Protein AF-0000000072283717 (afdb_homodimer)

Solvent-accessible surface area (backbone atoms only — not comparable to full-atom values): 31382 Å² total; per-residue (Å²): 135,85,62,63,82,52,54,83,64,60,59,70,80,77,84,53,52,65,28,50,68,45,19,44,50,54,39,51,53,53,52,50,54,51,60,73,46,51,90,45,45,70,59,50,52,57,48,41,72,70,29,51,45,42,53,13,48,50,45,22,51,55,26,36,35,51,23,28,31,29,31,45,54,27,28,55,52,47,57,55,44,48,74,73,37,80,88,53,63,67,56,37,55,54,63,75,72,42,70,79,44,91,60,94,51,58,59,61,51,52,50,52,50,54,52,51,51,51,49,59,62,42,58,39,33,96,55,26,64,61,53,50,22,50,50,25,41,54,48,15,53,51,24,49,54,33,21,50,29,17,44,24,33,52,60,62,51,62,38,81,83,63,74,62,66,79,84,69,56,51,80,62,44,10,54,37,36,61,72,64,76,33,48,71,54,28,65,41,46,41,23,61,67,38,22,50,41,44,44,51,28,48,50,39,50,63,44,24,72,57,52,18,54,65,60,38,68,59,51,30,52,51,33,48,51,53,38,50,50,49,53,50,47,30,41,24,35,28,70,41,56,50,32,16,40,51,50,12,40,49,52,34,50,42,49,53,51,31,52,65,37,39,54,66,48,40,83,80,51,92,48,72,71,40,47,53,46,43,62,60,40,53,89,39,85,72,39,62,67,68,58,40,60,57,42,57,54,57,74,74,96,133,84,62,67,83,51,53,84,63,60,60,68,79,76,84,54,51,67,29,50,67,45,19,46,50,53,39,50,53,54,53,50,55,51,60,73,47,50,90,47,46,70,59,50,52,57,48,43,73,70,30,51,45,43,54,14,48,50,44,22,52,54,25,38,36,50,21,28,31,27,31,45,53,26,28,55,52,46,56,57,44,48,73,75,36,82,86,54,64,68,55,36,55,56,63,74,71,41,69,78,44,93,59,94,51,57,60,61,52,52,51,51,51,54,50,51,53,52,49,58,63,42,59,41,34,96,53,27,63,60,54,49,22,51,49,25,41,54,48,14,52,50,25,48,54,33,22,50,29,17,44,25,33,51,60,64,51,63,38,84,84,62,71,61,66,77,84,69,56,50,81,62,45,10,55,37,36,63,72,63,76,32,48,71,55,29,66,41,45,40,23,61,67,37,21,51,41,44,45,53,26,48,50,39,50,62,43,23,72,57,53,19,54,67,59,36,67,60,51,29,52,50,32,48,51,53,37,51,53,49,54,48,48,30,41,23,35,29,70,41,54,50,32,18,39,50,48,11,39,50,52,33,52,43,49,54,51,31,51,66,37,39,54,64,46,41,83,80,50,89,46,71,69,41,47,52,49,44,60,60,40,53,88,39,85,71,40,63,65,69,57,40,60,55,42,57,53,59,74,74,96

Structure (mmCIF, N/CA/C/O backbone):
data_AF-0000000072283717-model_v1
#
loop_
_entity.id
_entity.type
_entity.pdbx_description
1 polymer 'Hypothetical membrane-spanning protein'
#
loop_
_atom_site.group_PDB
_atom_site.id
_atom_site.type_symbol
_atom_site.label_atom_id
_atom_site.label_alt_id
_atom_site.label_comp_id
_atom_site.label_asym_id
_atom_site.label_entity_id
_atom_site.label_seq_id
_atom_site.pdbx_PDB_ins_code
_atom_site.Cartn_x
_atom_site.Cartn_y
_atom_site.Cartn_z
_atom_site.occupancy
_atom_site.B_iso_or_equiv
_atom_site.auth_seq_id
_atom_site.auth_comp_id
_atom_site.auth_asym_id
_atom_site.auth_atom_id
_atom_site.pdbx_PDB_model_num
ATOM 1 N N . MET A 1 1 ? 4.334 35.925 20.062 1 18.65 1 MET A N 1
ATOM 2 C CA . MET A 1 1 ? 5.141 35.04 19.227 1 18.65 1 MET A CA 1
ATOM 3 C C . MET A 1 1 ? 4.708 33.587 19.397 1 18.65 1 MET A C 1
ATOM 5 O O . MET A 1 1 ? 5.189 32.705 18.684 1 18.65 1 MET A O 1
ATOM 9 N N . ASN A 1 2 ? 4.274 33.155 20.637 1 21.12 2 ASN A N 1
ATOM 10 C CA . ASN A 1 2 ? 3.679 31.977 21.26 1 21.12 2 ASN A CA 1
ATOM 11 C C . ASN A 1 2 ? 2.404 31.545 20.541 1 21.12 2 ASN A C 1
ATOM 13 O O . ASN A 1 2 ? 1.671 30.685 21.032 1 21.12 2 ASN A O 1
ATOM 17 N N . ARG A 1 3 ? 1.76 32.356 19.711 1 25.7 3 ARG A N 1
ATOM 18 C CA . ARG A 1 3 ? 0.387 32.398 19.218 1 25.7 3 ARG A CA 1
ATOM 19 C C . ARG A 1 3 ? 0.181 31.399 18.084 1 25.7 3 ARG A C 1
ATOM 21 O O . ARG A 1 3 ? -0.949 30.998 17.8 1 25.7 3 ARG A O 1
ATOM 28 N N . ILE A 1 4 ? 1.187 31.221 17.224 1 27.6 4 ILE A N 1
ATOM 29 C CA . ILE A 1 4 ? 0.984 30.583 15.928 1 27.6 4 ILE A CA 1
ATOM 30 C C . ILE A 1 4 ? 0.894 29.07 16.107 1 27.6 4 ILE A C 1
ATOM 32 O O . ILE A 1 4 ? 0.466 28.355 15.197 1 27.6 4 ILE A O 1
ATOM 36 N N . THR A 1 5 ? 1.511 28.334 17.054 1 30.8 5 THR A N 1
ATOM 37 C CA . THR A 1 5 ? 1.418 26.952 17.509 1 30.8 5 THR A CA 1
ATOM 38 C C . THR A 1 5 ? -0.029 26.582 17.823 1 30.8 5 THR A C 1
ATOM 40 O O . THR A 1 5 ? -0.367 25.4 17.912 1 30.8 5 THR A O 1
ATOM 43 N N . GLY A 1 6 ? -0.938 27.464 18.275 1 26.97 6 GLY A N 1
ATOM 44 C CA . GLY A 1 6 ? -2.312 27.449 18.751 1 26.97 6 GLY A CA 1
ATOM 45 C C . GLY A 1 6 ? -3.323 27.201 17.648 1 26.97 6 GLY A C 1
ATOM 46 O O . GLY A 1 6 ? -4.504 26.98 17.92 1 26.97 6 GLY A O 1
ATOM 47 N N . THR A 1 7 ? -3.106 27.649 16.386 1 29.17 7 THR A N 1
ATOM 48 C CA . THR A 1 7 ? -4.124 27.665 15.342 1 29.17 7 THR A CA 1
ATOM 49 C C . THR A 1 7 ? -4.403 26.253 14.837 1 29.17 7 THR A C 1
ATOM 51 O O . THR A 1 7 ? -5.46 25.993 14.257 1 29.17 7 THR A O 1
ATOM 54 N N . LEU A 1 8 ? -3.519 25.35 14.611 1 36.38 8 LEU A N 1
ATOM 55 C CA . LEU A 1 8 ? -3.815 23.942 14.373 1 36.38 8 LEU A CA 1
ATOM 56 C C . LEU A 1 8 ? -4.694 23.375 15.483 1 36.38 8 LEU A C 1
ATOM 58 O O . LEU A 1 8 ? -5.127 22.223 15.411 1 36.38 8 LEU A O 1
ATOM 62 N N . LEU A 1 9 ? -4.701 23.834 16.691 1 34.3 9 LEU A N 1
ATOM 63 C CA . LEU A 1 9 ? -5.509 23.619 17.886 1 34.3 9 LEU A CA 1
ATOM 64 C C . LEU A 1 9 ? -6.992 23.806 17.581 1 34.3 9 LEU A C 1
ATOM 66 O O . LEU A 1 9 ? -7.849 23.353 18.344 1 34.3 9 LEU A O 1
ATOM 70 N N . LEU A 1 10 ? -7.457 24.852 16.73 1 35.73 10 LEU A N 1
ATOM 71 C CA . LEU A 1 10 ? -8.872 25.2 16.802 1 35.73 10 LEU A CA 1
ATOM 72 C C . LEU A 1 10 ? -9.692 24.34 15.847 1 35.73 10 LEU A C 1
ATOM 74 O O . LEU A 1 10 ? -10.289 24.854 14.898 1 35.73 10 LEU A O 1
ATOM 78 N N . ILE A 1 11 ? -9.116 23.233 15.315 1 44.23 11 ILE A N 1
ATOM 79 C CA . ILE A 1 11 ? -10.183 22.51 14.631 1 44.23 11 ILE A CA 1
ATOM 80 C C . ILE A 1 11 ? -11.408 22.419 15.538 1 44.23 11 ILE A C 1
ATOM 82 O O . ILE A 1 11 ? -11.331 21.877 16.643 1 44.23 11 ILE A O 1
ATOM 86 N N . PRO A 1 12 ? -12.29 23.331 15.265 1 44.61 12 PRO A N 1
ATOM 87 C CA . PRO A 1 12 ? -13.479 23.234 16.115 1 44.61 12 PRO A CA 1
ATOM 88 C C . PRO A 1 12 ? -13.866 21.79 16.425 1 44.61 12 PRO A C 1
ATOM 90 O O . PRO A 1 12 ? -13.705 20.908 15.578 1 44.61 12 PRO A O 1
ATOM 93 N N . ARG A 1 13 ? -13.642 21.353 17.646 1 50.33 13 ARG A N 1
ATOM 94 C CA . ARG A 1 13 ? -14.222 20.086 18.082 1 50.33 13 ARG A CA 1
ATOM 95 C C . ARG A 1 13 ? -15.605 19.879 17.474 1 50.33 13 ARG A C 1
ATOM 97 O O . ARG A 1 13 ? -16.537 20.629 17.769 1 50.33 13 ARG A O 1
ATOM 104 N N . GLU A 1 14 ? -15.699 19.33 16.245 1 58.01 14 GLU A N 1
ATOM 105 C CA . GLU A 1 14 ? -16.98 19.078 15.592 1 58.01 14 GLU A CA 1
ATOM 106 C C . GLU A 1 14 ? -17.933 18.326 16.516 1 58.01 14 GLU A C 1
ATOM 108 O O . GLU A 1 14 ? -17.549 17.333 17.137 1 58.01 14 GLU A O 1
ATOM 113 N N . GLN A 1 15 ? -18.908 18.89 16.992 1 71.83 15 GLN A N 1
ATOM 114 C CA . GLN A 1 15 ? -19.916 18.25 17.831 1 71.83 15 GLN A CA 1
ATOM 115 C C . GLN A 1 15 ? -20.832 17.353 17.003 1 71.83 15 GLN A C 1
ATOM 117 O O . GLN A 1 15 ? -21.61 17.841 16.18 1 71.83 15 GLN A O 1
ATOM 122 N N . TYR A 1 16 ? -20.51 16.092 16.836 1 83.65 16 TYR A N 1
ATOM 123 C CA . TYR A 1 16 ? -21.385 15.104 16.214 1 83.65 16 TYR A CA 1
ATOM 124 C C . TYR A 1 16 ? -22.292 14.451 17.25 1 83.65 16 TYR A C 1
ATOM 126 O O . TYR A 1 16 ? -21.978 14.442 18.442 1 83.65 16 TYR A O 1
ATOM 134 N N . PRO A 1 17 ? -23.499 14.1 16.764 1 88.47 17 PRO A N 1
ATOM 135 C CA . PRO A 1 17 ? -24.397 13.416 17.697 1 88.47 17 PRO A CA 1
ATOM 136 C C . PRO A 1 17 ? -23.755 12.19 18.343 1 88.47 17 PRO A C 1
ATOM 138 O O . PRO A 1 17 ? -22.972 11.488 17.699 1 88.47 17 PRO A O 1
ATOM 141 N N . GLN A 1 18 ? -24.132 12.022 19.625 1 90.53 18 GLN A N 1
ATOM 142 C CA . GLN A 1 18 ? -23.608 10.886 20.376 1 90.53 18 GLN A CA 1
ATOM 143 C C . GLN A 1 18 ? -24.721 9.908 20.742 1 90.53 18 GLN A C 1
ATOM 145 O O . GLN A 1 18 ? -25.764 10.311 21.259 1 90.53 18 GLN A O 1
ATOM 150 N N . GLY A 1 19 ? -24.524 8.656 20.357 1 92.48 19 GLY A N 1
ATOM 151 C CA . GLY A 1 19 ? -25.503 7.643 20.718 1 92.48 19 GLY A CA 1
ATOM 152 C C . GLY A 1 19 ? -26.458 7.307 19.589 1 92.48 19 GLY A C 1
ATOM 153 O O . GLY A 1 19 ? -26.596 8.076 18.635 1 92.48 19 GLY A O 1
ATOM 154 N N . ILE A 1 20 ? -27.115 6.277 19.746 1 92.41 20 ILE A N 1
ATOM 155 C CA . ILE A 1 20 ? -27.996 5.744 18.712 1 92.41 20 ILE A CA 1
ATOM 156 C C . ILE A 1 20 ? -29.187 6.68 18.517 1 92.41 20 ILE A C 1
ATOM 158 O O . ILE A 1 20 ? -29.532 7.028 17.385 1 92.41 20 ILE A O 1
ATOM 162 N N . ARG A 1 21 ? -29.808 7.132 19.538 1 93.11 21 ARG A N 1
ATOM 163 C CA . ARG A 1 21 ? -31.001 7.969 19.459 1 93.11 21 ARG A CA 1
ATOM 164 C C . ARG A 1 21 ? -30.692 9.302 18.786 1 93.11 21 ARG A C 1
ATOM 166 O O . ARG A 1 21 ? -31.438 9.749 17.912 1 93.11 21 ARG A O 1
ATOM 173 N N . ALA A 1 22 ? -29.604 9.882 19.166 1 93.4 22 ALA A N 1
ATOM 174 C CA . ALA A 1 22 ? -29.227 11.178 18.606 1 93.4 22 ALA A CA 1
ATOM 175 C C . ALA A 1 22 ? -28.933 11.066 17.113 1 93.4 22 ALA A C 1
ATOM 177 O O . ALA A 1 22 ? -29.328 11.932 16.329 1 93.4 22 ALA A O 1
ATOM 178 N N . ASN A 1 23 ? -28.262 9.99 16.742 1 93.04 23 ASN A N 1
ATOM 179 C CA . ASN A 1 23 ? -27.944 9.761 15.337 1 93.04 23 ASN A CA 1
ATOM 180 C C . ASN A 1 23 ? -29.201 9.485 14.516 1 93.04 23 ASN A C 1
ATOM 182 O O . ASN A 1 23 ? -29.362 10.023 13.419 1 93.04 23 ASN A O 1
ATOM 186 N N . LEU A 1 24 ? -30.106 8.755 15.07 1 93.13 24 LEU A N 1
ATOM 187 C CA . LEU A 1 24 ? -31.35 8.435 14.378 1 93.13 24 LEU A CA 1
ATOM 188 C C . LEU A 1 24 ? -32.225 9.675 14.231 1 93.13 24 LEU A C 1
ATOM 190 O O . LEU A 1 24 ? -32.863 9.87 13.193 1 93.13 24 LEU A O 1
ATOM 194 N N . ASN A 1 25 ? -32.264 10.5 15.241 1 93.12 25 ASN A N 1
ATOM 195 C CA . ASN A 1 25 ? -33.037 11.736 15.193 1 93.12 25 ASN A CA 1
ATOM 196 C C . ASN A 1 25 ? -32.491 12.699 14.142 1 93.12 25 ASN A C 1
ATOM 198 O O . ASN A 1 25 ? -33.259 13.336 13.42 1 93.12 25 ASN A O 1
ATOM 202 N N . GLU A 1 26 ? -31.181 12.758 14.159 1 91.76 26 GLU A N 1
ATOM 203 C CA . GLU A 1 26 ? -30.564 13.618 13.154 1 91.76 26 GLU A CA 1
ATOM 204 C C . GLU A 1 26 ? -30.889 13.138 11.742 1 91.76 26 GLU A C 1
ATOM 206 O O . GLU A 1 26 ? -31.144 13.948 10.849 1 91.76 26 GLU A O 1
ATOM 211 N N . THR A 1 27 ? -30.877 11.894 11.528 1 92.04 27 THR A N 1
ATOM 212 C CA . THR A 1 27 ? -31.21 11.319 10.229 1 92.04 27 THR A CA 1
ATOM 213 C C . THR A 1 27 ? -32.673 11.582 9.88 1 92.04 27 THR A C 1
ATOM 215 O O . THR A 1 27 ? -32.991 11.937 8.744 1 92.04 27 THR A O 1
ATOM 218 N N . TYR A 1 28 ? -33.496 11.373 10.866 1 92.23 28 TYR A N 1
ATOM 219 C CA . TYR A 1 28 ? -34.918 11.641 10.682 1 92.23 28 TYR A CA 1
ATOM 220 C C . TYR A 1 28 ? -35.15 13.085 10.253 1 92.23 28 TYR A C 1
ATOM 222 O O . TYR A 1 28 ? -35.898 13.346 9.309 1 92.23 28 TYR A O 1
ATOM 230 N N . ASN A 1 29 ? -34.544 14.008 10.849 1 92.7 29 ASN A N 1
ATOM 231 C CA . ASN A 1 29 ? -34.681 15.425 10.528 1 92.7 29 ASN A CA 1
ATOM 232 C C . ASN A 1 29 ? -34.177 15.732 9.121 1 92.7 29 ASN A C 1
ATOM 234 O O . ASN A 1 29 ? -34.768 16.547 8.41 1 92.7 29 ASN A O 1
ATOM 238 N N . SER A 1 30 ? -33.097 15.102 8.78 1 90.12 30 SER A N 1
ATOM 239 C CA . SER A 1 30 ? -32.55 15.298 7.441 1 90.12 30 SER A CA 1
ATOM 240 C C . SER A 1 30 ? -33.513 14.795 6.371 1 90.12 30 SER A C 1
ATOM 242 O O . SER A 1 30 ? -33.699 15.446 5.341 1 90.12 30 SER A O 1
ATOM 244 N N . ILE A 1 31 ? -34.127 13.653 6.613 1 90.06 31 ILE A N 1
ATOM 245 C CA . ILE A 1 31 ? -35.074 13.068 5.67 1 90.06 31 ILE A CA 1
ATOM 246 C C . ILE A 1 31 ? -36.317 13.949 5.572 1 90.06 31 ILE A C 1
ATOM 248 O O . ILE A 1 31 ? -36.814 14.212 4.475 1 90.06 31 ILE A O 1
ATOM 252 N N . MET A 1 32 ? -36.78 14.466 6.696 1 92.59 32 MET A N 1
ATOM 253 C CA . MET A 1 32 ? -37.972 15.309 6.722 1 92.59 32 MET A CA 1
ATOM 254 C C . MET A 1 32 ? -37.726 16.621 5.985 1 92.59 32 MET A C 1
ATOM 256 O O . MET A 1 32 ? -38.631 17.154 5.339 1 92.59 32 MET A O 1
ATOM 260 N N . LYS A 1 33 ? -36.56 17.085 6.09 1 90.39 33 LYS A N 1
ATOM 261 C CA . LYS A 1 33 ? -36.208 18.299 5.36 1 90.39 33 LYS A CA 1
ATOM 262 C C . LYS A 1 33 ? -36.291 18.079 3.852 1 90.39 33 LYS A C 1
ATOM 264 O O . LYS A 1 33 ? -36.774 18.943 3.119 1 90.39 33 LYS A O 1
ATOM 269 N N . VAL A 1 34 ? -35.86 16.926 3.401 1 86.93 34 VAL A N 1
ATOM 270 C CA . VAL A 1 34 ? -35.905 16.59 1.982 1 86.93 34 VAL A CA 1
ATOM 271 C C . VAL A 1 34 ? -37.355 16.42 1.536 1 86.93 34 VAL A C 1
ATOM 273 O O . VAL A 1 34 ? -37.741 16.89 0.463 1 86.93 34 VAL A O 1
ATOM 276 N N . ILE A 1 35 ? -38.149 15.795 2.364 1 89.61 35 ILE A N 1
ATOM 277 C CA . ILE A 1 35 ? -39.548 15.539 2.038 1 89.61 35 ILE A CA 1
ATOM 278 C C . ILE A 1 35 ? -40.311 16.86 1.968 1 89.61 35 ILE A C 1
ATOM 280 O O . ILE A 1 35 ? -41.155 17.05 1.089 1 89.61 35 ILE A O 1
ATOM 284 N N . ARG A 1 36 ? -40.002 17.727 2.784 1 90.44 36 ARG A N 1
ATOM 285 C CA . ARG A 1 36 ? -40.679 19.02 2.818 1 90.44 36 ARG A CA 1
ATOM 286 C C . ARG A 1 36 ? -40.357 19.839 1.572 1 90.44 36 ARG A C 1
ATOM 288 O O . ARG A 1 36 ? -41.165 20.664 1.14 1 90.44 36 ARG A O 1
ATOM 295 N N . HIS A 1 37 ? -39.221 19.61 0.999 1 89.48 37 HIS A N 1
ATOM 296 C CA . HIS A 1 37 ? -38.822 20.346 -0.196 1 89.48 37 HIS A CA 1
ATOM 297 C C . HIS A 1 37 ? -38.978 19.49 -1.448 1 89.48 37 HIS A C 1
ATOM 299 O O . HIS A 1 37 ? -38.194 19.615 -2.392 1 89.48 37 HIS A O 1
ATOM 305 N N . TYR A 1 38 ? -39.874 18.567 -1.419 1 86.64 38 TYR A N 1
ATOM 306 C CA . TYR A 1 38 ? -40.111 17.62 -2.502 1 86.64 38 TYR A CA 1
ATOM 307 C C . TYR A 1 38 ? -40.413 18.347 -3.807 1 86.64 38 TYR A C 1
ATOM 309 O O . TYR A 1 38 ? -40.095 17.851 -4.89 1 86.64 38 TYR A O 1
ATOM 317 N N . ASP A 1 39 ? -40.953 19.593 -3.77 1 87.95 39 ASP A N 1
ATOM 318 C CA . ASP A 1 39 ? -41.323 20.366 -4.952 1 87.95 39 ASP A CA 1
ATOM 319 C C . ASP A 1 39 ? -40.087 20.783 -5.746 1 87.95 39 ASP A C 1
ATOM 321 O O . ASP A 1 39 ? -40.18 21.085 -6.937 1 87.95 39 ASP A O 1
ATOM 325 N N . GLN A 1 40 ? -38.956 20.684 -5.126 1 91.78 40 GLN A N 1
ATOM 326 C CA . GLN A 1 40 ? -37.713 21.092 -5.772 1 91.78 40 GLN A CA 1
ATOM 327 C C . GLN A 1 40 ? -36.893 19.88 -6.204 1 91.78 40 GLN A C 1
ATOM 329 O O . GLN A 1 40 ? -35.662 19.934 -6.232 1 91.78 40 GLN A O 1
ATOM 334 N N . TRP A 1 41 ? -37.544 18.804 -6.548 1 86.41 41 TRP A N 1
ATOM 335 C CA . TRP A 1 41 ? -36.861 17.546 -6.831 1 86.41 41 TRP A CA 1
ATOM 336 C C . TRP A 1 41 ? -35.973 17.673 -8.063 1 86.41 41 TRP A C 1
ATOM 338 O O . TRP A 1 41 ? -34.894 17.078 -8.123 1 86.41 41 TRP A O 1
ATOM 348 N N . LYS A 1 42 ? -36.381 18.435 -9.074 1 90.52 42 LYS A N 1
ATOM 349 C CA . LYS A 1 42 ? -35.569 18.621 -10.273 1 90.52 42 LYS A CA 1
ATOM 350 C C . LYS A 1 42 ? -34.231 19.272 -9.936 1 90.52 42 LYS A C 1
ATOM 352 O O . LYS A 1 42 ? -33.188 18.86 -10.447 1 90.52 42 LYS A O 1
ATOM 357 N N . VAL A 1 43 ? -34.299 20.213 -9.078 1 89.62 43 VAL A N 1
ATOM 358 C CA . VAL A 1 43 ? -33.093 20.909 -8.642 1 89.62 43 VAL A CA 1
ATOM 359 C C . VAL A 1 43 ? -32.234 19.975 -7.793 1 89.62 43 VAL A C 1
ATOM 361 O O . VAL A 1 43 ? -31.008 19.961 -7.92 1 89.62 43 VAL A O 1
ATOM 364 N N . MET A 1 44 ? -32.888 19.204 -7.008 1 88.86 44 MET A N 1
ATOM 365 C CA . MET A 1 44 ? -32.181 18.259 -6.148 1 88.86 44 MET A CA 1
ATOM 366 C C . MET A 1 44 ? -31.433 17.221 -6.978 1 88.86 44 MET A C 1
ATOM 368 O O . MET A 1 44 ? -30.29 16.88 -6.67 1 88.86 44 MET A O 1
ATOM 372 N N . ILE A 1 45 ? -32.041 16.767 -8.006 1 89.49 45 ILE A N 1
ATOM 373 C CA . ILE A 1 45 ? -31.429 15.78 -8.888 1 89.49 45 ILE A CA 1
ATOM 374 C C . ILE A 1 45 ? -30.247 16.407 -9.624 1 89.49 45 ILE A C 1
ATOM 376 O O . ILE A 1 45 ? -29.182 15.795 -9.735 1 89.49 45 ILE A O 1
ATOM 380 N N . LYS A 1 46 ? -30.435 17.547 -10.12 1 90.6 46 LYS A N 1
ATOM 381 C CA . LYS A 1 46 ? -29.355 18.253 -10.804 1 90.6 46 LYS A CA 1
ATOM 382 C C . LYS A 1 46 ? -28.161 18.462 -9.878 1 90.6 46 LYS A C 1
ATOM 384 O O . LYS A 1 46 ? -27.014 18.248 -10.277 1 90.6 46 LYS A O 1
ATOM 389 N N . ASN A 1 47 ? -28.439 18.753 -8.658 1 90.13 47 ASN A N 1
ATOM 390 C CA . ASN A 1 47 ? -27.379 18.97 -7.679 1 90.13 47 ASN A CA 1
ATOM 391 C C . ASN A 1 47 ? -26.668 17.667 -7.325 1 90.13 47 ASN A C 1
ATOM 393 O O . ASN A 1 47 ? -25.464 17.663 -7.064 1 90.13 47 ASN A O 1
ATOM 397 N N . PHE A 1 48 ? -27.453 16.665 -7.345 1 90.4 48 PHE A N 1
ATOM 398 C CA . PHE A 1 48 ? -26.875 15.362 -7.036 1 90.4 48 PHE A CA 1
ATOM 399 C C . PHE A 1 48 ? -25.823 14.977 -8.069 1 90.4 48 PHE A C 1
ATOM 401 O O . PHE A 1 48 ? -24.739 14.511 -7.715 1 90.4 48 PHE A O 1
ATOM 408 N N . PHE A 1 49 ? -26.06 15.244 -9.356 1 91.54 49 PHE A N 1
ATOM 409 C CA . PHE A 1 49 ? -25.156 14.861 -10.434 1 91.54 49 PHE A CA 1
ATOM 410 C C . PHE A 1 49 ? -23.876 15.687 -10.386 1 91.54 49 PHE A C 1
ATOM 412 O O . PHE A 1 49 ? -22.865 15.309 -10.981 1 91.54 49 PHE A O 1
ATOM 419 N N . HIS A 1 50 ? -23.892 16.763 -9.66 1 91.36 50 HIS A N 1
ATOM 420 C CA . HIS A 1 50 ? -22.702 17.595 -9.521 1 91.36 50 HIS A CA 1
ATOM 421 C C . HIS A 1 50 ? -22.076 17.436 -8.14 1 91.36 50 HIS A C 1
ATOM 423 O O . HIS A 1 50 ? -21.067 18.074 -7.833 1 91.36 50 HIS A O 1
ATOM 429 N N . SER A 1 51 ? -22.67 16.545 -7.455 1 93.47 51 SER A N 1
ATOM 430 C CA . SER A 1 51 ? -22.202 16.389 -6.082 1 93.47 51 SER A CA 1
ATOM 431 C C . SER A 1 51 ? -20.949 15.522 -6.02 1 93.47 51 SER A C 1
ATOM 433 O O . SER A 1 51 ? -20.655 14.779 -6.958 1 93.47 51 SER A O 1
ATOM 435 N N . GLN A 1 52 ? -20.198 15.617 -4.969 1 95.16 52 GLN A N 1
ATOM 436 C CA . GLN A 1 52 ? -19.007 14.813 -4.711 1 95.16 52 GLN A CA 1
ATOM 437 C C . GLN A 1 52 ? -19.362 13.336 -4.567 1 95.16 5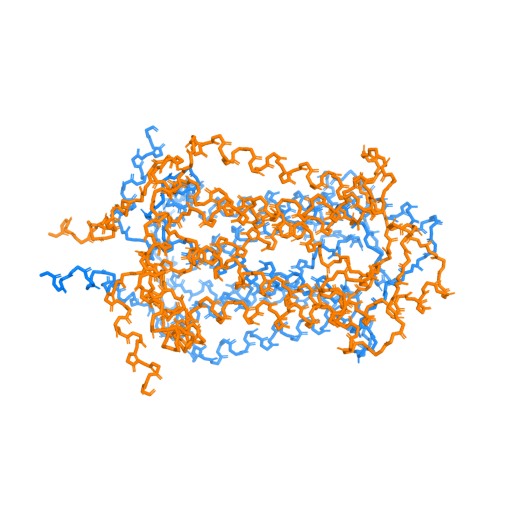2 GLN A C 1
ATOM 439 O O . GLN A 1 52 ? -18.613 12.466 -5.018 1 95.16 52 GLN A O 1
ATOM 444 N N . LEU A 1 53 ? -20.484 13.072 -3.962 1 95.75 53 LEU A N 1
ATOM 445 C CA . LEU A 1 53 ? -20.927 11.695 -3.772 1 95.75 53 LEU A CA 1
ATOM 446 C C . LEU A 1 53 ? -21.148 11.005 -5.114 1 95.75 53 LEU A C 1
ATOM 448 O O . LEU A 1 53 ? -20.739 9.857 -5.302 1 95.75 53 LEU A O 1
ATOM 452 N N . PHE A 1 54 ? -21.791 11.72 -6.009 1 96.81 54 PHE A N 1
ATOM 453 C CA . PHE A 1 54 ? -22.038 11.172 -7.337 1 96.81 54 PHE A CA 1
ATOM 454 C C . PHE A 1 54 ? -20.729 10.785 -8.015 1 96.81 54 PHE A C 1
ATOM 456 O O . PHE A 1 54 ? -20.609 9.688 -8.566 1 96.81 54 PHE A O 1
ATOM 463 N N . TRP A 1 55 ? -19.75 11.613 -7.952 1 95.42 55 TRP A N 1
ATOM 464 C CA . TRP A 1 55 ? -18.477 11.351 -8.616 1 95.42 55 TRP A CA 1
ATOM 465 C C . TRP A 1 55 ? -17.715 10.234 -7.912 1 95.42 55 TRP A C 1
ATOM 467 O O . TRP A 1 55 ? -16.966 9.488 -8.547 1 95.42 55 TRP A O 1
ATOM 477 N N . GLY A 1 56 ? -17.89 10.129 -6.568 1 97.03 56 GLY A N 1
ATOM 478 C CA . GLY A 1 56 ? -17.351 8.975 -5.865 1 97.03 56 GLY A CA 1
ATOM 479 C C . GLY A 1 56 ? -17.94 7.66 -6.339 1 97.03 56 GLY A C 1
ATOM 480 O O . GLY A 1 56 ? -17.205 6.711 -6.622 1 97.03 56 GLY A O 1
ATOM 481 N N . ILE A 1 57 ? -19.206 7.644 -6.535 1 97.3 57 ILE A N 1
ATOM 482 C CA . ILE A 1 57 ? -19.913 6.442 -6.964 1 97.3 57 ILE A CA 1
ATOM 483 C C . ILE A 1 57 ? -19.533 6.107 -8.404 1 97.3 57 ILE A C 1
ATOM 485 O O . ILE A 1 57 ? -19.245 4.951 -8.724 1 97.3 57 ILE A O 1
ATOM 489 N N . ILE A 1 58 ? -19.478 7.071 -9.246 1 97.66 58 ILE A N 1
ATOM 490 C CA . ILE A 1 58 ? -19.159 6.867 -10.655 1 97.66 58 ILE A CA 1
ATOM 491 C C . ILE A 1 58 ? -17.741 6.318 -10.789 1 97.66 58 ILE A C 1
ATOM 493 O O . ILE A 1 58 ? -17.492 5.413 -11.589 1 97.66 58 ILE A O 1
ATOM 497 N N . SER A 1 59 ? -16.83 6.898 -10.018 1 97.61 59 SER A N 1
ATOM 498 C CA . SER A 1 59 ? -15.458 6.401 -10.062 1 97.61 59 SER A CA 1
ATOM 499 C C . SER A 1 59 ? -15.388 4.935 -9.65 1 97.61 59 SER A C 1
ATOM 501 O O . SER A 1 59 ? -14.659 4.148 -10.257 1 97.61 59 SER A O 1
ATOM 503 N N . MET A 1 60 ? -16.097 4.579 -8.669 1 97.94 60 MET A N 1
ATOM 504 C CA . MET A 1 60 ? -16.117 3.193 -8.211 1 97.94 60 MET A CA 1
ATOM 505 C C . MET A 1 60 ? -16.707 2.276 -9.277 1 97.94 60 MET A C 1
ATOM 507 O O . MET A 1 60 ? -16.189 1.185 -9.519 1 97.94 60 MET A O 1
ATOM 511 N N . ILE A 1 61 ? -17.793 2.71 -9.914 1 97.47 61 ILE A N 1
ATOM 512 C CA . ILE A 1 61 ? -18.462 1.908 -10.933 1 97.47 61 ILE A CA 1
ATOM 513 C C . ILE A 1 61 ? -17.533 1.715 -12.129 1 97.47 61 ILE A C 1
ATOM 515 O O . ILE A 1 61 ? -17.376 0.598 -12.627 1 97.47 61 ILE A O 1
ATOM 519 N N . ILE A 1 62 ? -16.87 2.742 -12.558 1 97.88 62 ILE A N 1
ATOM 520 C CA . ILE A 1 62 ? -15.982 2.671 -13.713 1 97.88 62 ILE A CA 1
ATOM 521 C C . ILE A 1 62 ? -14.805 1.75 -13.403 1 97.88 62 ILE A C 1
ATOM 523 O O . ILE A 1 62 ? -14.497 0.843 -14.18 1 97.88 62 ILE A O 1
ATOM 527 N N . CYS A 1 63 ? -14.172 1.971 -12.28 1 98.03 63 CYS A N 1
ATOM 528 C CA . CYS A 1 63 ? -13.019 1.154 -11.918 1 98.03 63 CYS A CA 1
ATOM 529 C C . CYS A 1 63 ? -13.44 -0.279 -11.615 1 98.03 63 CYS A C 1
ATOM 531 O O . CYS A 1 63 ? -12.707 -1.223 -11.916 1 98.03 63 CYS A O 1
ATOM 533 N N . GLY A 1 64 ? -14.643 -0.412 -11.017 1 97.15 64 GLY A N 1
ATOM 534 C CA . GLY A 1 64 ? -15.174 -1.746 -10.787 1 97.15 64 GLY A CA 1
ATOM 535 C C . GLY A 1 64 ? -15.452 -2.506 -12.07 1 97.15 64 GLY A C 1
ATOM 536 O O . GLY A 1 64 ? -15.207 -3.712 -12.149 1 97.15 64 GLY A O 1
ATOM 537 N N . TYR A 1 65 ? -15.921 -1.814 -13.037 1 97.21 65 TYR A N 1
ATOM 538 C CA . TYR A 1 65 ? -16.187 -2.411 -14.34 1 97.21 65 TYR A CA 1
ATOM 539 C C . TYR A 1 65 ? -14.898 -2.9 -14.99 1 97.21 65 TYR A C 1
ATOM 541 O O . TYR A 1 65 ? -14.824 -4.039 -15.456 1 97.21 65 TYR A O 1
ATOM 549 N N . TRP A 1 66 ? -13.935 -2.108 -14.985 1 96.46 66 TRP A N 1
ATOM 550 C CA . TRP A 1 66 ? -12.675 -2.492 -15.614 1 96.46 66 TRP A CA 1
ATOM 551 C C . TRP A 1 66 ? -11.997 -3.614 -14.835 1 96.46 66 TRP A C 1
ATOM 553 O O . TRP A 1 66 ? -11.365 -4.493 -15.425 1 96.46 66 TRP A O 1
ATOM 563 N N . ASN A 1 67 ? -12.06 -3.566 -13.522 1 96.83 67 ASN A N 1
ATOM 564 C CA . ASN A 1 67 ? -11.584 -4.687 -12.719 1 96.83 67 ASN A CA 1
ATOM 565 C C . ASN A 1 67 ? -12.237 -5.999 -13.145 1 96.83 67 ASN A C 1
ATOM 567 O O . ASN A 1 67 ? -11.559 -7.019 -13.281 1 96.83 67 ASN A O 1
ATOM 571 N N . SER A 1 68 ? -13.531 -5.942 -13.421 1 96.24 68 SER A N 1
ATOM 572 C CA . SER A 1 68 ? -14.271 -7.129 -13.837 1 96.24 68 SER A CA 1
ATOM 573 C C . SER A 1 68 ? -13.829 -7.6 -15.218 1 96.24 68 SER A C 1
ATOM 575 O O . SER A 1 68 ? -13.68 -8.801 -15.452 1 96.24 68 SER A O 1
ATOM 577 N N . VAL A 1 69 ? -13.606 -6.703 -16.109 1 95.84 69 VAL A N 1
ATOM 578 C CA . VAL A 1 69 ? -13.154 -7.052 -17.452 1 95.84 69 VAL A CA 1
ATOM 579 C C . VAL A 1 69 ? -11.795 -7.744 -17.376 1 95.84 69 VAL A C 1
ATOM 581 O O . VAL A 1 69 ? -11.575 -8.768 -18.029 1 95.84 69 VAL A O 1
ATOM 584 N N . PHE A 1 70 ? -10.934 -7.252 -16.539 1 94.91 70 PHE A N 1
ATOM 585 C CA . PHE A 1 70 ? -9.61 -7.844 -16.387 1 94.91 70 PHE A CA 1
ATOM 586 C C . PHE A 1 70 ? -9.707 -9.236 -15.774 1 94.91 70 PHE A C 1
ATOM 588 O O . PHE A 1 70 ? -8.95 -10.136 -16.143 1 94.91 70 PHE A O 1
ATOM 595 N N . GLN A 1 71 ? -10.597 -9.391 -14.866 1 94.22 71 GLN A N 1
ATOM 596 C CA . GLN A 1 71 ? -10.813 -10.7 -14.257 1 94.22 71 GLN A CA 1
ATOM 597 C C . GLN A 1 71 ? -11.269 -11.721 -15.296 1 94.22 71 GLN A C 1
ATOM 599 O O . GLN A 1 71 ? -10.853 -12.881 -15.258 1 94.22 71 GLN A O 1
ATOM 604 N N . ILE A 1 72 ? -12.109 -11.283 -16.202 1 93.87 72 ILE A N 1
ATOM 605 C CA . ILE A 1 72 ? -12.629 -12.166 -17.241 1 93.87 72 ILE A CA 1
ATOM 606 C C . ILE A 1 72 ? -11.5 -12.571 -18.186 1 93.87 72 ILE A C 1
ATOM 608 O O . ILE A 1 72 ? -11.388 -13.739 -18.564 1 93.87 72 ILE A O 1
ATOM 612 N N . TYR A 1 73 ? -10.694 -11.625 -18.53 1 91.27 73 TYR A N 1
ATOM 613 C CA . TYR A 1 73 ? -9.548 -11.942 -19.375 1 91.27 73 TYR A CA 1
ATOM 614 C C . TYR A 1 73 ? -8.604 -12.911 -18.673 1 91.27 73 TYR A C 1
ATOM 616 O O . TYR A 1 73 ? -8.104 -13.856 -19.288 1 91.27 73 TYR A O 1
ATOM 624 N N . ALA A 1 74 ? -8.379 -12.694 -17.414 1 90.74 74 ALA A N 1
ATOM 625 C CA . ALA A 1 74 ? -7.544 -13.602 -16.632 1 90.74 74 ALA A CA 1
ATOM 626 C C . ALA A 1 74 ? -8.137 -15.008 -16.607 1 90.74 74 ALA A C 1
ATOM 628 O O . ALA A 1 74 ? -7.419 -15.994 -16.785 1 90.74 74 ALA A O 1
ATOM 629 N N . ASP A 1 75 ? -9.375 -15.017 -16.449 1 90.58 75 ASP A N 1
ATOM 630 C CA . ASP A 1 75 ? -10.084 -16.291 -16.392 1 90.58 75 ASP A CA 1
ATOM 631 C C . ASP A 1 75 ? -10.013 -17.02 -17.732 1 90.58 75 ASP A C 1
ATOM 633 O O . ASP A 1 75 ? -9.871 -18.243 -17.772 1 90.58 75 ASP A O 1
ATOM 637 N N . SER A 1 76 ? -10.157 -16.331 -18.813 1 87.7 76 SER A N 1
ATOM 638 C CA . SER A 1 76 ? -10.095 -16.918 -20.148 1 87.7 76 SER A CA 1
ATOM 639 C C . SER A 1 76 ? -8.721 -17.518 -20.424 1 87.7 76 SER A C 1
ATOM 641 O O . SER A 1 76 ? -8.616 -18.621 -20.964 1 87.7 76 SER A O 1
ATOM 643 N N . ILE A 1 77 ? -7.743 -16.873 -19.995 1 84.32 77 ILE A N 1
ATOM 644 C CA . ILE A 1 77 ? -6.384 -17.359 -20.212 1 84.32 77 ILE A CA 1
ATOM 645 C C . ILE A 1 77 ? -6.117 -18.563 -19.311 1 84.32 77 ILE A C 1
ATOM 647 O O . ILE A 1 77 ? -5.517 -19.549 -19.745 1 84.32 77 ILE A O 1
ATOM 651 N N . ALA A 1 78 ? -6.526 -18.459 -18.072 1 81.76 78 ALA A N 1
ATOM 652 C CA . ALA A 1 78 ? -6.35 -19.549 -17.116 1 81.76 78 ALA A CA 1
ATOM 653 C C . ALA A 1 78 ? -7.042 -20.82 -17.601 1 81.76 78 ALA A C 1
ATOM 655 O O . ALA A 1 78 ? -6.53 -21.926 -17.406 1 81.76 78 ALA A O 1
ATOM 656 N N . GLY A 1 79 ? -8.251 -20.654 -18.138 1 74.81 79 GLY A N 1
ATOM 657 C CA . GLY A 1 79 ? -8.952 -21.801 -18.693 1 74.81 79 GLY A CA 1
ATOM 658 C C . GLY A 1 79 ? -8.166 -22.514 -19.777 1 74.81 79 GLY A C 1
ATOM 659 O O . GLY A 1 79 ? -8.118 -23.745 -19.808 1 74.81 79 GLY A O 1
ATOM 660 N N . PHE A 1 80 ? -7.522 -21.725 -20.488 1 69.25 80 PHE A N 1
ATOM 661 C CA . PHE A 1 80 ? -6.697 -22.292 -21.548 1 69.25 80 PHE A CA 1
ATOM 662 C C . PHE A 1 80 ? -5.473 -22.99 -20.967 1 69.25 80 PHE A C 1
ATOM 664 O O . PHE A 1 80 ? -5.087 -24.065 -21.431 1 69.25 80 PHE A O 1
ATOM 671 N N . TRP A 1 81 ? -4.93 -22.471 -19.951 1 65.66 81 TRP A N 1
ATOM 672 C CA . TRP A 1 81 ? -3.718 -22.99 -19.325 1 65.66 81 TRP A CA 1
ATOM 673 C C . TRP A 1 81 ? -4.015 -24.254 -18.527 1 65.66 81 TRP A C 1
ATOM 675 O O . TRP A 1 81 ? -3.215 -25.193 -18.517 1 65.66 81 TRP A O 1
ATOM 685 N N . LYS A 1 82 ? -5.103 -24.213 -17.741 1 61.92 82 LYS A N 1
ATOM 686 C CA . LYS A 1 82 ? -5.539 -25.389 -16.993 1 61.92 82 LYS A CA 1
ATOM 687 C C . LYS A 1 82 ? -5.626 -26.615 -17.898 1 61.92 82 LYS A C 1
ATOM 689 O O . LYS A 1 82 ? -5.266 -27.721 -17.489 1 61.92 82 LYS A O 1
ATOM 694 N N . TYR A 1 83 ? -6.034 -26.36 -19.076 1 50.73 83 TYR A N 1
ATOM 695 C CA . TYR A 1 83 ? -6.165 -27.449 -20.037 1 50.73 83 TYR A CA 1
ATOM 696 C C . TYR A 1 83 ? -4.799 -28.004 -20.423 1 50.73 83 TYR A C 1
ATOM 698 O O . TYR A 1 83 ? -4.657 -29.203 -20.673 1 50.73 83 TYR A O 1
ATOM 706 N N . LYS A 1 84 ? -3.868 -27.138 -20.297 1 56.8 84 LYS A N 1
ATOM 707 C CA . LYS A 1 84 ? -2.543 -27.558 -20.742 1 56.8 84 LYS A CA 1
ATOM 708 C C . LYS A 1 84 ? -1.724 -28.117 -19.582 1 56.8 84 LYS A C 1
ATOM 710 O O . LYS A 1 84 ? -0.863 -28.976 -19.78 1 56.8 84 LYS A O 1
ATOM 715 N N . HIS A 1 85 ? -2.029 -27.549 -18.391 1 59.2 85 HIS A N 1
ATOM 716 C CA . HIS A 1 85 ? -1.233 -27.964 -17.242 1 59.2 85 HIS A CA 1
ATOM 717 C C . HIS A 1 85 ? -2.115 -28.542 -16.14 1 59.2 85 HIS A C 1
ATOM 719 O O . HIS A 1 85 ? -3.277 -28.154 -16.002 1 59.2 85 HIS A O 1
ATOM 725 N N . GLN A 1 86 ? -1.762 -29.632 -15.632 1 57.09 86 GLN A N 1
ATOM 726 C CA . GLN A 1 86 ? -2.501 -30.206 -14.512 1 57.09 86 GLN A CA 1
ATOM 727 C C . GLN A 1 86 ? -2.745 -29.166 -13.423 1 57.09 86 GLN A C 1
ATOM 729 O O . GLN A 1 86 ? -1.893 -28.31 -13.172 1 57.09 86 GLN A O 1
ATOM 734 N N . PRO A 1 87 ? -4.031 -29.112 -12.948 1 64.05 87 PRO A N 1
ATOM 735 C CA . PRO A 1 87 ? -4.347 -28.181 -11.862 1 64.05 87 PRO A CA 1
ATOM 736 C C . PRO A 1 87 ? -3.426 -28.347 -10.655 1 64.05 87 PRO A C 1
ATOM 738 O O . PRO A 1 87 ? -3.073 -29.473 -10.294 1 64.05 87 PRO A O 1
ATOM 741 N N . PHE A 1 88 ? -2.693 -27.355 -10.349 1 78.6 88 PHE A N 1
ATOM 742 C CA . PHE A 1 88 ? -1.878 -27.424 -9.141 1 78.6 88 PHE A CA 1
ATOM 743 C C . PHE A 1 88 ? -2.181 -26.252 -8.215 1 78.6 88 PHE A C 1
ATOM 745 O O . PHE A 1 88 ? -2.674 -25.214 -8.661 1 78.6 88 PHE A O 1
ATOM 752 N N . ILE A 1 89 ? -2.18 -26.568 -6.986 1 86.15 89 ILE A N 1
ATOM 753 C CA . ILE A 1 89 ? -2.363 -25.582 -5.927 1 86.15 89 ILE A CA 1
ATOM 754 C C . ILE A 1 89 ? -1.006 -25.184 -5.352 1 86.15 89 ILE A C 1
ATOM 756 O O . ILE A 1 89 ? -0.161 -26.042 -5.086 1 86.15 89 ILE A O 1
ATOM 760 N N . LEU A 1 90 ? -0.826 -23.939 -5.297 1 88.87 90 LEU A N 1
ATOM 761 C CA . LEU A 1 90 ? 0.433 -23.457 -4.741 1 88.87 90 LEU A CA 1
ATOM 762 C C . LEU A 1 90 ? 0.544 -23.81 -3.261 1 88.87 90 LEU A C 1
ATOM 764 O O . LEU A 1 90 ? -0.47 -23.943 -2.573 1 88.87 90 LEU A O 1
ATOM 768 N N . MET A 1 91 ? 1.729 -23.947 -2.851 1 89.72 91 MET A N 1
ATOM 769 C CA . MET A 1 91 ? 1.942 -24.188 -1.426 1 89.72 91 MET A CA 1
ATOM 770 C C . MET A 1 91 ? 1.604 -22.946 -0.608 1 89.72 91 MET A C 1
ATOM 772 O O . MET A 1 91 ? 2.079 -21.85 -0.911 1 89.72 91 MET A O 1
ATOM 776 N N . ASP A 1 92 ? 0.831 -23.174 0.384 1 92.9 92 ASP A N 1
ATOM 777 C CA . ASP A 1 92 ? 0.372 -22.086 1.242 1 92.9 92 ASP A CA 1
ATOM 778 C C . ASP A 1 92 ? 0.425 -22.487 2.714 1 92.9 92 ASP A C 1
ATOM 780 O O . ASP A 1 92 ? -0.085 -23.543 3.094 1 92.9 92 ASP A O 1
ATOM 784 N N . ILE A 1 93 ? 0.98 -21.693 3.48 1 92.09 93 ILE A N 1
ATOM 785 C CA . ILE A 1 93 ? 1.249 -22.027 4.874 1 92.09 93 ILE A CA 1
ATOM 786 C C . ILE A 1 93 ? -0.067 -22.154 5.638 1 92.09 93 ILE A C 1
ATOM 788 O O . ILE A 1 93 ? -0.218 -23.037 6.485 1 92.09 93 ILE A O 1
ATOM 792 N N . PHE A 1 94 ? -1.062 -21.369 5.345 1 93.83 94 PHE A N 1
ATOM 793 C CA . PHE A 1 94 ? -2.29 -21.373 6.131 1 93.83 94 PHE A CA 1
ATOM 794 C C . PHE A 1 94 ? -3.224 -22.486 5.67 1 93.83 94 PHE A C 1
ATOM 796 O O . PHE A 1 94 ? -4.144 -22.871 6.394 1 93.83 94 PHE A O 1
ATOM 803 N N . PHE A 1 95 ? -2.977 -22.937 4.46 1 92.34 95 PHE A N 1
ATOM 804 C CA . PHE A 1 95 ? -3.734 -24.105 4.026 1 92.34 95 PHE A CA 1
ATOM 805 C C . PHE A 1 95 ? -3.349 -25.334 4.841 1 92.34 95 PHE A C 1
ATOM 807 O O . PHE A 1 95 ? -4.163 -26.24 5.031 1 92.34 95 PHE A O 1
ATOM 814 N N . ASP A 1 96 ? -2.139 -25.32 5.341 1 89.92 96 ASP A N 1
ATOM 815 C CA . ASP A 1 96 ? -1.635 -26.461 6.099 1 89.92 96 ASP A CA 1
ATOM 816 C C . ASP A 1 96 ? -2.016 -26.352 7.574 1 89.92 96 ASP A C 1
ATOM 818 O O . ASP A 1 96 ? -2.139 -27.365 8.265 1 89.92 96 ASP A O 1
ATOM 822 N N . ILE A 1 97 ? -2.228 -25.143 8.017 1 93.19 97 ILE A N 1
ATOM 823 C CA . ILE A 1 97 ? -2.425 -24.908 9.444 1 93.19 97 ILE A CA 1
ATOM 824 C C . ILE A 1 97 ? -3.918 -24.86 9.758 1 93.19 97 ILE A C 1
ATOM 826 O O . ILE A 1 97 ? -4.357 -25.364 10.795 1 93.19 97 ILE A O 1
ATOM 830 N N . LEU A 1 98 ? -4.785 -24.396 8.831 1 95.06 98 LEU A N 1
ATOM 831 C CA . LEU A 1 98 ? -6.202 -24.176 9.097 1 95.06 98 LEU A CA 1
ATOM 832 C C . LEU A 1 98 ? -7.04 -25.334 8.566 1 95.06 98 LEU A C 1
ATOM 834 O O . LEU A 1 98 ? -6.687 -25.951 7.559 1 95.06 98 LEU A O 1
ATOM 838 N N . PRO A 1 99 ? -8.156 -25.587 9.325 1 94.56 99 PRO A N 1
ATOM 839 C CA . PRO A 1 99 ? -9.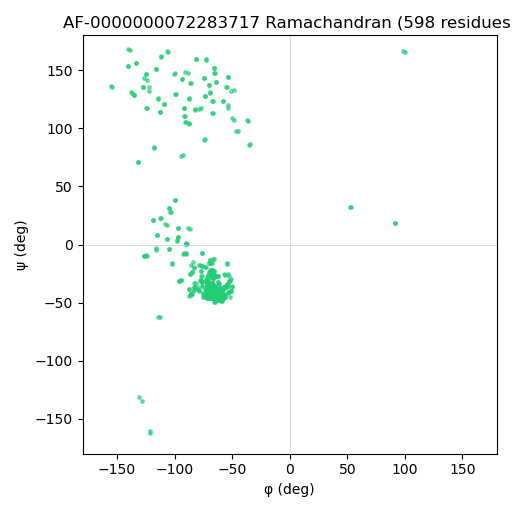068 -26.603 8.793 1 94.56 99 PRO A CA 1
ATOM 840 C C . PRO A 1 99 ? -9.722 -26.178 7.48 1 94.56 99 PRO A C 1
ATOM 842 O O . PRO A 1 99 ? -10.035 -24.999 7.295 1 94.56 99 PRO A O 1
ATOM 845 N N . TYR A 1 100 ? -9.978 -27.091 6.647 1 93.78 100 TYR A N 1
ATOM 846 C CA . TYR A 1 100 ? -10.59 -26.837 5.348 1 93.78 100 TYR A CA 1
ATOM 847 C C . TYR A 1 100 ? -12.111 -26.846 5.449 1 93.78 100 TYR A C 1
ATOM 849 O O . TYR A 1 100 ? -12.697 -27.785 5.994 1 93.78 100 TYR A O 1
ATOM 857 N N . ILE A 1 101 ? -12.753 -25.812 5.017 1 91.83 101 ILE A N 1
ATOM 858 C CA . ILE A 1 101 ? -14.205 -25.697 4.949 1 91.83 101 ILE A CA 1
ATOM 859 C C . ILE A 1 101 ? -14.652 -25.657 3.489 1 91.83 101 ILE A C 1
ATOM 861 O O . ILE A 1 101 ? -14.36 -24.699 2.77 1 91.83 101 ILE A O 1
ATOM 865 N N . GLN A 1 102 ? -15.326 -26.649 3.106 1 89.83 102 GLN A N 1
ATOM 866 C CA . GLN A 1 102 ? -15.786 -26.7 1.722 1 89.83 102 GLN A CA 1
ATOM 867 C C . GLN A 1 102 ? -17.127 -25.989 1.562 1 89.83 102 GLN A C 1
ATOM 869 O O . GLN A 1 102 ? -18.145 -26.448 2.084 1 89.83 102 GLN A O 1
ATOM 874 N N . SER A 1 103 ? -17.137 -24.843 1.015 1 88.64 103 SER A N 1
ATOM 875 C CA . SER A 1 103 ? -18.336 -24.072 0.705 1 88.64 103 SER A CA 1
ATOM 876 C C . SER A 1 103 ? -18.083 -23.094 -0.438 1 88.64 103 SER A C 1
ATOM 878 O O . SER A 1 103 ? -17.094 -22.359 -0.426 1 88.64 103 SER A O 1
ATOM 880 N N . ASN A 1 104 ? -18.981 -23.021 -1.318 1 82.6 104 ASN A N 1
ATOM 881 C CA . ASN A 1 104 ? -18.779 -22.152 -2.472 1 82.6 104 ASN A CA 1
ATOM 882 C C . ASN A 1 104 ? -19.357 -20.76 -2.234 1 82.6 104 ASN A C 1
ATOM 884 O O . ASN A 1 104 ? -19.032 -19.816 -2.956 1 82.6 104 ASN A O 1
ATOM 888 N N . LYS A 1 105 ? -20.076 -20.572 -1.156 1 88.45 105 LYS A N 1
ATOM 889 C CA . LYS A 1 105 ? -20.79 -19.301 -1.074 1 88.45 105 LYS A CA 1
ATOM 890 C C . LYS A 1 105 ? -20.474 -18.576 0.231 1 88.45 105 LYS A C 1
ATOM 892 O O . LYS A 1 105 ? -20.791 -17.394 0.382 1 88.45 105 LYS A O 1
ATOM 897 N N . ILE A 1 106 ? -19.847 -19.158 1.124 1 94.05 106 ILE A N 1
ATOM 898 C CA . ILE A 1 106 ? -19.706 -18.617 2.472 1 94.05 106 ILE A CA 1
ATOM 899 C C . ILE A 1 106 ? -18.874 -17.338 2.431 1 94.05 106 ILE A C 1
ATOM 901 O O . ILE A 1 106 ? -19.179 -16.369 3.129 1 94.05 106 ILE A O 1
ATOM 905 N N . SER A 1 107 ? -17.822 -17.336 1.664 1 93.31 107 SER A N 1
ATOM 906 C CA . SER A 1 107 ? -16.937 -16.178 1.594 1 93.31 107 SER A CA 1
ATOM 907 C C . SER A 1 107 ? -17.658 -14.966 1.013 1 93.31 107 SER A C 1
ATOM 909 O O . SER A 1 107 ? -17.602 -13.873 1.581 1 93.31 107 SER A O 1
ATOM 911 N N . ASP A 1 108 ? -18.466 -15.122 -0.02 1 92.48 108 ASP A N 1
ATOM 912 C CA . ASP A 1 108 ? -19.203 -14.038 -0.662 1 92.48 108 ASP A CA 1
ATOM 913 C C . ASP A 1 108 ? -20.322 -13.524 0.241 1 92.48 108 ASP A C 1
ATOM 915 O O . ASP A 1 108 ? -20.532 -12.315 0.351 1 92.48 108 ASP A O 1
ATOM 919 N N . LEU A 1 109 ? -21.02 -14.446 0.841 1 95.11 109 LEU A N 1
ATOM 920 C CA . LEU A 1 109 ? -22.134 -14.076 1.708 1 95.11 109 LEU A CA 1
ATOM 921 C C . LEU A 1 109 ? -21.64 -13.306 2.928 1 95.11 109 LEU A C 1
ATOM 923 O O . LEU A 1 109 ? -22.245 -12.306 3.323 1 95.11 109 LEU A O 1
ATOM 927 N N . TYR A 1 110 ? -20.549 -13.836 3.482 1 97.3 110 TYR A N 1
ATOM 928 C CA . TYR A 1 110 ? -20.002 -13.177 4.662 1 97.3 110 TYR A CA 1
ATOM 929 C C . TYR A 1 110 ? -19.623 -11.733 4.354 1 97.3 110 TYR A C 1
ATOM 931 O O . TYR A 1 110 ? -19.972 -10.819 5.105 1 97.3 110 TYR A O 1
ATOM 939 N N . LEU A 1 111 ? -18.893 -11.513 3.259 1 96.58 111 LEU A N 1
ATOM 940 C CA . LEU A 1 111 ? -18.495 -10.167 2.863 1 96.58 111 LEU A CA 1
ATOM 941 C C . LEU A 1 111 ? -19.718 -9.298 2.587 1 96.58 111 LEU A C 1
ATOM 943 O O . LEU A 1 111 ? -19.781 -8.148 3.029 1 96.58 111 LEU A O 1
ATOM 947 N N . LYS A 1 112 ? -20.705 -9.848 1.858 1 95.44 112 LYS A N 1
ATOM 948 C CA . LYS A 1 112 ? -21.917 -9.11 1.514 1 95.44 112 LYS A CA 1
ATOM 949 C C . LYS A 1 112 ? -22.619 -8.592 2.765 1 95.44 112 LYS A C 1
ATOM 951 O O . LYS A 1 112 ? -22.998 -7.42 2.83 1 95.44 112 LYS A O 1
ATOM 956 N N . TYR A 1 113 ? -22.733 -9.389 3.698 1 97.54 113 TYR A N 1
ATOM 957 C CA . TYR A 1 113 ? -23.426 -8.993 4.918 1 97.54 113 TYR A CA 1
ATOM 958 C C . TYR A 1 113 ? -22.616 -7.961 5.695 1 97.54 113 TYR A C 1
ATOM 960 O O . TYR A 1 113 ? -23.181 -7.049 6.303 1 97.54 113 TYR A O 1
ATOM 968 N N . CYS A 1 114 ? -21.276 -8.1 5.712 1 98.09 114 CYS A N 1
ATOM 969 C CA . CYS A 1 114 ? -20.437 -7.123 6.396 1 98.09 114 CYS A CA 1
ATOM 970 C C . CYS A 1 114 ? -20.559 -5.749 5.747 1 98.09 114 CYS A C 1
ATOM 972 O O . CYS A 1 114 ? -20.618 -4.733 6.441 1 98.09 114 CYS A O 1
ATOM 974 N N . ILE A 1 115 ? -20.633 -5.743 4.443 1 97.22 115 ILE A N 1
ATOM 975 C CA . ILE A 1 115 ? -20.777 -4.485 3.718 1 97.22 115 ILE A CA 1
ATOM 976 C C . ILE A 1 115 ? -22.138 -3.865 4.025 1 97.22 115 ILE A C 1
ATOM 978 O O . ILE A 1 115 ? -22.23 -2.671 4.321 1 97.22 115 ILE A O 1
ATOM 982 N N . ILE A 1 116 ? -23.209 -4.675 4.032 1 97.32 116 ILE A N 1
ATOM 983 C CA . ILE A 1 116 ? -24.567 -4.198 4.27 1 97.32 116 ILE A CA 1
ATOM 984 C C . ILE A 1 116 ? -24.673 -3.627 5.682 1 97.32 116 ILE A C 1
ATOM 986 O O . ILE A 1 116 ? -25.22 -2.54 5.88 1 97.32 116 ILE A O 1
ATOM 990 N N . ILE A 1 117 ? -24.113 -4.309 6.638 1 97.53 117 ILE A N 1
ATOM 991 C CA . ILE A 1 117 ? -24.159 -3.857 8.024 1 97.53 117 ILE A CA 1
ATOM 992 C C . ILE A 1 117 ? -23.411 -2.532 8.16 1 97.53 117 ILE A C 1
ATOM 994 O O . ILE A 1 117 ? -23.854 -1.633 8.878 1 97.53 117 ILE A O 1
ATOM 998 N N . THR A 1 118 ? -22.265 -2.424 7.475 1 97.63 118 THR A N 1
ATOM 999 C CA . THR A 1 118 ? -21.483 -1.194 7.524 1 97.63 118 THR A CA 1
ATOM 1000 C C . THR A 1 118 ? -22.259 -0.034 6.907 1 97.63 118 THR A C 1
ATOM 1002 O O . THR A 1 118 ? -22.316 1.056 7.48 1 97.63 118 THR A O 1
ATOM 1005 N N . ILE A 1 119 ? -22.922 -0.3 5.788 1 96.13 119 ILE A N 1
ATOM 1006 C CA . ILE A 1 119 ? -23.684 0.742 5.11 1 96.13 119 ILE A CA 1
ATOM 1007 C C . ILE A 1 119 ? -24.854 1.181 5.987 1 96.13 119 ILE A C 1
ATOM 1009 O O . ILE A 1 119 ? -25.068 2.377 6.196 1 96.13 119 ILE A O 1
ATOM 1013 N N . ILE A 1 120 ? -25.566 0.269 6.519 1 95 120 ILE A N 1
ATOM 1014 C CA . ILE A 1 120 ? -26.723 0.576 7.352 1 95 120 ILE A CA 1
ATOM 1015 C C . ILE A 1 120 ? -26.278 1.366 8.581 1 95 120 ILE A C 1
ATOM 1017 O O . ILE A 1 120 ? -26.893 2.375 8.935 1 95 120 ILE A O 1
ATOM 1021 N N . ARG A 1 121 ? -25.219 0.949 9.191 1 95.28 121 ARG A N 1
ATOM 1022 C CA . ARG A 1 121 ? -24.702 1.586 10.397 1 95.28 121 ARG A CA 1
ATOM 1023 C C . ARG A 1 121 ? -24.358 3.05 10.139 1 95.28 121 ARG A C 1
ATOM 1025 O O . ARG A 1 121 ? -24.679 3.921 10.95 1 95.28 121 ARG A O 1
ATOM 1032 N N . PHE A 1 122 ? -23.794 3.414 9.019 1 94.95 122 PHE A N 1
ATOM 1033 C CA . PHE A 1 122 ? -23.254 4.756 8.837 1 94.95 122 PHE A CA 1
ATOM 1034 C C . PHE A 1 122 ? -24.174 5.596 7.959 1 94.95 122 PHE A C 1
ATOM 1036 O O . PHE A 1 122 ? -23.945 6.794 7.779 1 94.95 122 PHE A O 1
ATOM 1043 N N . LEU A 1 123 ? -25.242 4.929 7.461 1 93.6 123 LEU A N 1
ATOM 1044 C CA . LEU A 1 123 ? -26.291 5.693 6.795 1 93.6 123 LEU A CA 1
ATOM 1045 C C . LEU A 1 123 ? -27.067 6.539 7.799 1 93.6 123 LEU A C 1
ATOM 1047 O O . LEU A 1 123 ? -27.651 7.563 7.434 1 93.6 123 LEU A O 1
ATOM 1051 N N . PHE A 1 124 ? -27.055 6.155 9.064 1 93.47 124 PHE A N 1
ATOM 1052 C CA . PHE A 1 124 ? -27.821 6.841 10.097 1 93.47 124 PHE A CA 1
ATOM 1053 C C . PHE A 1 124 ? -26.932 7.792 10.889 1 93.47 124 PHE A C 1
ATOM 1055 O O . PHE A 1 124 ? -27.041 7.877 12.114 1 93.47 124 PHE A O 1
ATOM 1062 N N . THR A 1 125 ? -26.024 8.45 10.261 1 92.4 125 THR A N 1
ATOM 1063 C CA . THR A 1 125 ? -25.16 9.464 10.857 1 92.4 125 THR A CA 1
ATOM 1064 C C . THR A 1 125 ? -25.101 10.709 9.976 1 92.4 125 THR A C 1
ATOM 1066 O O . THR A 1 125 ? -25.394 10.644 8.78 1 92.4 125 THR A O 1
ATOM 1069 N N . PRO A 1 126 ? -24.801 11.816 10.526 1 91.07 126 PRO A N 1
ATOM 1070 C CA . PRO A 1 126 ? -24.708 13.037 9.722 1 91.07 126 PRO A CA 1
ATOM 1071 C C . PRO A 1 126 ? -23.557 12.997 8.72 1 91.07 126 PRO A C 1
ATOM 1073 O O . PRO A 1 126 ? -23.526 13.792 7.778 1 91.07 126 PRO A O 1
ATOM 1076 N N . LEU A 1 127 ? -22.635 12.015 8.859 1 93.49 127 LEU A N 1
ATOM 1077 C CA . LEU A 1 127 ? -21.469 11.916 7.987 1 93.49 127 LEU A CA 1
ATOM 1078 C C . LEU A 1 127 ? -21.714 10.913 6.865 1 93.49 127 LEU A C 1
ATOM 1080 O O . LEU A 1 127 ? -20.784 10.542 6.144 1 93.49 127 LEU A O 1
ATOM 1084 N N . ARG A 1 128 ? -22.934 10.495 6.626 1 94.83 128 ARG A N 1
ATOM 1085 C CA . ARG A 1 128 ? -23.274 9.406 5.716 1 94.83 128 ARG A CA 1
ATOM 1086 C C . ARG A 1 128 ? -22.745 9.68 4.312 1 94.83 128 ARG A C 1
ATOM 1088 O O . ARG A 1 128 ? -22.132 8.807 3.693 1 94.83 128 ARG A O 1
ATOM 1095 N N . SER A 1 129 ? -22.883 10.904 3.786 1 94.11 129 SER A N 1
ATOM 1096 C CA . SER A 1 129 ? -22.459 11.211 2.425 1 94.11 129 SER A CA 1
ATOM 1097 C C . SER A 1 129 ? -20.938 11.253 2.316 1 94.11 129 SER A C 1
ATOM 1099 O O . SER A 1 129 ? -20.369 10.804 1.319 1 94.11 129 SER A O 1
ATOM 1101 N N . ILE A 1 130 ? -20.231 11.732 3.362 1 95.43 130 ILE A N 1
ATOM 1102 C CA . ILE A 1 130 ? -18.776 11.835 3.379 1 95.43 130 ILE A CA 1
ATOM 1103 C C . ILE A 1 130 ? -18.161 10.439 3.455 1 95.43 130 ILE A C 1
ATOM 1105 O O . ILE A 1 130 ? -17.242 10.116 2.698 1 95.43 130 ILE A O 1
ATOM 1109 N N . ILE A 1 131 ? -18.75 9.618 4.318 1 96.92 131 ILE A N 1
ATOM 1110 C CA . ILE A 1 131 ? -18.229 8.269 4.514 1 96.92 131 ILE A CA 1
ATOM 1111 C C . ILE A 1 131 ? -18.42 7.451 3.239 1 96.92 131 ILE A C 1
ATOM 1113 O O . ILE A 1 131 ? -17.499 6.766 2.79 1 96.92 131 ILE A O 1
ATOM 1117 N N . LEU A 1 132 ? -19.56 7.603 2.627 1 96.85 132 LEU A N 1
ATOM 1118 C CA . LEU A 1 132 ? -19.866 6.832 1.427 1 96.85 132 LEU A CA 1
ATOM 1119 C C . LEU A 1 132 ? -18.989 7.271 0.26 1 96.85 132 LEU A C 1
ATOM 1121 O O . LEU A 1 132 ? -18.479 6.434 -0.488 1 96.85 132 LEU A O 1
ATOM 1125 N N . ARG A 1 133 ? -18.833 8.577 0.058 1 97.06 133 ARG A N 1
ATOM 1126 C CA . ARG A 1 133 ? -18.021 9.034 -1.065 1 97.06 133 ARG A CA 1
ATOM 1127 C C . ARG A 1 133 ? -16.565 8.617 -0.894 1 97.06 133 ARG A C 1
ATOM 1129 O O . ARG A 1 133 ? -15.906 8.233 -1.862 1 97.06 133 ARG A O 1
ATOM 1136 N N . ARG A 1 134 ? -16.032 8.687 0.381 1 97.42 134 ARG A N 1
ATOM 1137 C CA . ARG A 1 134 ? -14.657 8.275 0.645 1 97.42 134 ARG A CA 1
ATOM 1138 C C . ARG A 1 134 ? -14.479 6.779 0.409 1 97.42 134 ARG A C 1
ATOM 1140 O O . ARG A 1 134 ? -13.475 6.352 -0.166 1 97.42 134 ARG A O 1
ATOM 1147 N N . TYR A 1 135 ? -15.469 6.053 0.898 1 97.86 135 TYR A N 1
ATOM 1148 C CA . TYR A 1 135 ? -15.439 4.613 0.669 1 97.86 135 TYR A CA 1
ATOM 1149 C C . TYR A 1 135 ? -15.398 4.298 -0.822 1 97.86 135 TYR A C 1
ATOM 1151 O O . TYR A 1 135 ? -14.583 3.487 -1.269 1 97.86 135 TYR A O 1
ATOM 1159 N N . CYS A 1 136 ? -16.234 4.938 -1.623 1 98.02 136 CYS A N 1
ATOM 1160 C CA . CYS A 1 136 ? -16.327 4.69 -3.057 1 98.02 136 CYS A CA 1
ATOM 1161 C C . CYS A 1 136 ? -15.03 5.072 -3.762 1 98.02 136 CYS A C 1
ATOM 1163 O O . CYS A 1 136 ? -14.569 4.356 -4.652 1 98.02 136 CYS A O 1
ATOM 1165 N N . PHE A 1 137 ? -14.472 6.129 -3.349 1 97.94 137 PHE A N 1
ATOM 1166 C CA . PHE A 1 137 ? -13.249 6.59 -3.995 1 97.94 137 PHE A CA 1
ATOM 1167 C C . PHE A 1 137 ? -12.087 5.655 -3.682 1 97.94 137 PHE A C 1
ATOM 1169 O O . PHE A 1 137 ? -11.339 5.263 -4.581 1 97.94 137 PHE A O 1
ATOM 1176 N N . ILE A 1 138 ? -11.936 5.291 -2.436 1 98.43 138 ILE A N 1
ATOM 1177 C CA . ILE A 1 138 ? -10.86 4.389 -2.042 1 98.43 138 ILE A CA 1
ATOM 1178 C C . ILE A 1 138 ? -11.061 3.026 -2.7 1 98.43 138 ILE A C 1
ATOM 1180 O O . ILE A 1 138 ? -10.105 2.416 -3.185 1 98.43 138 ILE A O 1
ATOM 1184 N N . GLN A 1 139 ? -12.288 2.588 -2.737 1 98.05 139 GLN A N 1
ATOM 1185 C CA . GLN A 1 139 ? -12.612 1.326 -3.394 1 98.05 139 GLN A CA 1
ATOM 1186 C C . GLN A 1 139 ? -12.282 1.38 -4.883 1 98.05 139 GLN A C 1
ATOM 1188 O O . GLN A 1 139 ? -11.847 0.383 -5.464 1 98.05 139 GLN A O 1
ATOM 1193 N N . ALA A 1 140 ? -12.535 2.532 -5.483 1 98.37 140 ALA A N 1
ATOM 1194 C CA . ALA A 1 140 ? -12.199 2.703 -6.894 1 98.37 140 ALA A CA 1
ATOM 1195 C C . ALA A 1 140 ? -10.707 2.49 -7.132 1 98.37 140 ALA A C 1
ATOM 1197 O O . ALA A 1 140 ? -10.315 1.789 -8.068 1 98.37 140 ALA A O 1
ATOM 1198 N N . VAL A 1 141 ? -9.899 3.004 -6.294 1 98.28 141 VAL A N 1
ATOM 1199 C CA . VAL A 1 141 ? -8.451 2.872 -6.426 1 98.28 141 VAL A CA 1
ATOM 1200 C C . VAL A 1 141 ? -8.042 1.418 -6.207 1 98.28 141 VAL A C 1
ATOM 1202 O O . VAL A 1 141 ? -7.188 0.892 -6.924 1 98.28 141 VAL A O 1
ATOM 1205 N N . ILE A 1 142 ? -8.649 0.765 -5.27 1 98.39 142 ILE A N 1
ATOM 1206 C CA . ILE A 1 142 ? -8.369 -0.642 -5.002 1 98.39 142 ILE A CA 1
ATOM 1207 C C . ILE A 1 142 ? -8.717 -1.48 -6.23 1 98.39 142 ILE A C 1
ATOM 1209 O O . ILE A 1 142 ? -7.949 -2.361 -6.625 1 98.39 142 ILE A O 1
ATOM 1213 N N . PHE A 1 143 ? -9.836 -1.149 -6.859 1 97.96 143 PHE A N 1
ATOM 1214 C CA . PHE A 1 143 ? -10.252 -1.877 -8.052 1 97.96 143 PHE A CA 1
ATOM 1215 C C . PHE A 1 143 ? -9.258 -1.666 -9.188 1 97.96 143 PHE A C 1
ATOM 1217 O O . PHE A 1 143 ? -8.984 -2.588 -9.959 1 97.96 143 PHE A O 1
ATOM 1224 N N . LEU A 1 144 ? -8.75 -0.53 -9.264 1 97.21 144 LEU A N 1
ATOM 1225 C CA . LEU A 1 144 ? -7.759 -0.237 -10.294 1 97.21 144 LEU A CA 1
ATOM 1226 C C . LEU A 1 144 ? -6.489 -1.053 -10.076 1 97.21 144 LEU A C 1
ATOM 1228 O O . LEU A 1 144 ? -5.983 -1.683 -11.007 1 97.21 144 LEU A O 1
ATOM 1232 N N . PHE A 1 145 ? -6.011 -1.063 -8.835 1 97.85 145 PHE A N 1
ATOM 1233 C CA . PHE A 1 145 ? -4.825 -1.841 -8.499 1 97.85 145 PHE A CA 1
ATOM 1234 C C . PHE A 1 145 ? -5.072 -3.328 -8.719 1 97.85 145 PHE A C 1
ATOM 1236 O O . PHE A 1 145 ? -4.226 -4.028 -9.279 1 97.85 145 PHE A O 1
ATOM 1243 N N . ARG A 1 146 ? -6.183 -3.741 -8.325 1 96.92 146 ARG A N 1
ATOM 1244 C CA . ARG A 1 146 ? -6.523 -5.158 -8.398 1 96.92 146 ARG A CA 1
ATOM 1245 C C . ARG A 1 146 ? -6.662 -5.614 -9.847 1 96.92 146 ARG A C 1
ATOM 1247 O O . ARG A 1 146 ? -6.194 -6.695 -10.211 1 96.92 146 ARG A O 1
ATOM 1254 N N . GLY A 1 147 ? -7.359 -4.817 -10.63 1 95.23 147 GLY A N 1
ATOM 1255 C CA . GLY A 1 147 ? -7.507 -5.168 -12.033 1 95.23 147 GLY A CA 1
ATOM 1256 C C . GLY A 1 147 ? -6.185 -5.471 -12.715 1 95.23 147 GLY A C 1
ATOM 1257 O O . GLY A 1 147 ? -6.05 -6.492 -13.392 1 95.23 147 GLY A O 1
ATOM 1258 N N . PHE A 1 148 ? -5.203 -4.731 -12.405 1 94.27 148 PHE A N 1
ATOM 1259 C CA . PHE A 1 148 ? -3.894 -4.929 -13.017 1 94.27 148 PHE A CA 1
ATOM 1260 C C . PHE A 1 148 ? -3.198 -6.148 -12.424 1 94.27 148 PHE A C 1
ATOM 1262 O O . PHE A 1 148 ? -2.609 -6.949 -13.154 1 94.27 148 PHE A O 1
ATOM 1269 N N . SER A 1 149 ? -3.279 -6.305 -11.161 1 95.12 149 SER A N 1
ATOM 1270 C CA . SER A 1 149 ? -2.559 -7.377 -10.483 1 95.12 149 SER A CA 1
ATOM 1271 C C . SER A 1 149 ? -3.081 -8.747 -10.904 1 95.12 149 SER A C 1
ATOM 1273 O O . SER A 1 149 ? -2.299 -9.672 -11.132 1 95.12 149 SER A O 1
ATOM 1275 N N . VAL A 1 150 ? -4.366 -8.833 -11.068 1 94.2 150 VAL A N 1
ATOM 1276 C CA . VAL A 1 150 ? -4.991 -10.11 -11.395 1 94.2 150 VAL A CA 1
ATOM 1277 C C . VAL A 1 150 ? -4.627 -10.514 -12.822 1 94.2 150 VAL A C 1
ATOM 1279 O O . VAL A 1 150 ? -4.433 -11.697 -13.109 1 94.2 150 VAL A O 1
ATOM 1282 N N . PHE A 1 151 ? -4.508 -9.524 -13.598 1 92.49 151 PHE A N 1
ATOM 1283 C CA . PHE A 1 151 ? -4.278 -9.776 -15.016 1 92.49 151 PHE A CA 1
ATOM 1284 C C . PHE A 1 151 ? -2.794 -9.983 -15.295 1 92.49 151 PHE A C 1
ATOM 1286 O O . PHE A 1 151 ? -2.427 -10.701 -16.228 1 92.49 151 PHE A O 1
ATOM 1293 N N . ALA A 1 152 ? -1.925 -9.486 -14.472 1 93.66 152 ALA A N 1
ATOM 1294 C CA . ALA A 1 152 ? -0.488 -9.468 -14.731 1 93.66 152 ALA A CA 1
ATOM 1295 C C . ALA A 1 152 ? 0.109 -10.868 -14.612 1 93.66 152 ALA A C 1
ATOM 1297 O O . ALA A 1 152 ? 0.927 -11.273 -15.441 1 93.66 152 ALA A O 1
ATOM 1298 N N . THR A 1 153 ? -0.209 -11.602 -13.6 1 93.35 153 THR A N 1
ATOM 1299 C CA . THR A 1 153 ? 0.244 -12.971 -13.379 1 93.35 153 THR A CA 1
ATOM 1300 C C . THR A 1 153 ? -0.912 -13.857 -12.925 1 93.35 153 THR A C 1
ATOM 1302 O O . THR A 1 153 ? -1.602 -13.538 -11.955 1 93.35 153 THR A O 1
ATOM 1305 N N . LEU A 1 154 ? -1.071 -14.939 -13.567 1 91.3 154 LEU A N 1
ATOM 1306 C CA . LEU A 1 154 ? -2.182 -15.832 -13.255 1 91.3 154 LEU A CA 1
ATOM 1307 C C . LEU A 1 154 ? -1.767 -16.876 -12.224 1 91.3 154 LEU A C 1
ATOM 1309 O O . LEU A 1 154 ? -0.853 -17.667 -12.468 1 91.3 154 LEU A O 1
ATOM 1313 N N . LEU A 1 155 ? -2.407 -16.836 -11.104 1 89.87 155 LEU A N 1
ATOM 1314 C CA . LEU A 1 155 ? -2.222 -17.87 -10.091 1 89.87 155 LEU A CA 1
ATOM 1315 C C . LEU A 1 155 ? -3.263 -18.973 -10.244 1 89.87 155 LEU A C 1
ATOM 1317 O O . LEU A 1 155 ? -4.43 -18.696 -10.53 1 89.87 155 LEU A O 1
ATOM 1321 N N . PRO A 1 156 ? -2.805 -20.158 -10.016 1 88.98 156 PRO A N 1
ATOM 1322 C CA . PRO A 1 156 ? -3.796 -21.235 -10.061 1 88.98 156 PRO A CA 1
ATOM 1323 C C . PRO A 1 156 ? -4.858 -21.106 -8.971 1 88.98 156 PRO A C 1
ATOM 1325 O O . PRO A 1 156 ? -4.551 -20.689 -7.852 1 88.98 156 PRO A O 1
ATOM 1328 N N . ASN A 1 157 ? -6.085 -21.377 -9.296 1 89.46 157 ASN A N 1
ATOM 1329 C CA . ASN A 1 157 ? -7.188 -21.292 -8.345 1 89.46 157 ASN A CA 1
ATOM 1330 C C . ASN A 1 157 ? -7.069 -22.351 -7.252 1 89.46 157 ASN A C 1
ATOM 1332 O O . ASN A 1 157 ? -7.009 -23.547 -7.545 1 89.46 157 ASN A O 1
ATOM 1336 N N . PRO A 1 158 ? -7.049 -21.942 -6.069 1 90.21 158 PRO A N 1
ATOM 1337 C CA . PRO A 1 158 ? -6.915 -22.914 -4.981 1 90.21 158 PRO A CA 1
ATOM 1338 C C . PRO A 1 158 ? -8.21 -23.676 -4.707 1 90.21 158 PRO A C 1
ATOM 1340 O O . PRO A 1 158 ? -8.192 -24.71 -4.036 1 90.21 158 PRO A O 1
ATOM 1343 N N . MET A 1 159 ? -9.266 -23.118 -5.172 1 87.86 159 MET A N 1
ATOM 1344 C CA . MET A 1 159 ? -10.55 -23.794 -5.008 1 87.86 159 MET A CA 1
ATOM 1345 C C . MET A 1 159 ? -10.836 -24.712 -6.191 1 87.86 159 MET A C 1
ATOM 1347 O O . MET A 1 159 ? -11.289 -24.255 -7.242 1 87.86 159 MET A O 1
ATOM 1351 N N . ASN A 1 160 ? -10.724 -25.97 -6.027 1 77.93 160 ASN A N 1
ATOM 1352 C CA . ASN A 1 160 ? -10.872 -26.943 -7.104 1 77.93 160 ASN A CA 1
ATOM 1353 C C . ASN A 1 160 ? -12.31 -27.003 -7.611 1 77.93 160 ASN A C 1
ATOM 1355 O O . ASN A 1 160 ? -12.551 -27.351 -8.769 1 77.93 160 ASN A O 1
ATOM 1359 N N . SER A 1 161 ? -13.24 -26.592 -6.82 1 79.97 161 SER A N 1
ATOM 1360 C CA . SER A 1 161 ? -14.652 -26.703 -7.175 1 79.97 161 SER A CA 1
ATOM 1361 C C . SER A 1 161 ? -15.133 -25.465 -7.923 1 79.97 161 SER A C 1
ATOM 1363 O O . SER A 1 161 ? -16.282 -25.408 -8.365 1 79.97 161 SER A O 1
ATOM 1365 N N . CYS A 1 162 ? -14.154 -24.556 -8.102 1 82.53 162 CYS A N 1
ATOM 1366 C CA . CYS A 1 162 ? -14.575 -23.311 -8.735 1 82.53 162 CYS A CA 1
ATOM 1367 C C . CYS A 1 162 ? -14.847 -23.519 -10.22 1 82.53 162 CYS A C 1
ATOM 1369 O O . CYS A 1 162 ? -14.03 -24.109 -10.928 1 82.53 162 CYS A O 1
ATOM 1371 N N . LYS A 1 163 ? -16.107 -23.07 -10.681 1 82.82 163 LYS A N 1
ATOM 1372 C CA . LYS A 1 163 ? -16.495 -23.118 -12.088 1 82.82 163 LYS A CA 1
ATOM 1373 C C . LYS A 1 163 ? -16.914 -21.738 -12.59 1 82.82 163 LYS A C 1
ATOM 1375 O O . LYS A 1 163 ? -17.855 -21.141 -12.065 1 82.82 163 LYS A O 1
ATOM 1380 N N . SER A 1 164 ? -16.14 -21.231 -13.581 1 87.89 164 SER A N 1
ATOM 1381 C CA . SER A 1 164 ? -16.491 -19.951 -14.188 1 87.89 164 SER A CA 1
ATOM 1382 C C . SER A 1 164 ? -17.748 -20.07 -15.043 1 87.89 164 SER A C 1
ATOM 1384 O O . SER A 1 164 ? -17.933 -21.063 -15.749 1 87.89 164 SER A O 1
ATOM 1386 N N . ASN A 1 165 ? -18.659 -19.123 -14.963 1 86.99 165 ASN A N 1
ATOM 1387 C CA . ASN A 1 165 ? -19.862 -19.126 -15.789 1 86.99 165 ASN A CA 1
ATOM 1388 C C . ASN A 1 165 ? -19.852 -17.981 -16.798 1 86.99 165 ASN A C 1
ATOM 1390 O O . ASN A 1 165 ? -20.909 -17.537 -17.25 1 86.99 165 ASN A O 1
ATOM 1394 N N . VAL A 1 166 ? -18.652 -17.502 -17.108 1 87.16 166 VAL A N 1
ATOM 1395 C CA . VAL A 1 166 ? -18.489 -16.439 -18.093 1 87.16 166 VAL A CA 1
ATOM 1396 C C . VAL A 1 166 ? -18.491 -17.033 -19.5 1 87.16 166 VAL A C 1
ATOM 1398 O O . VAL A 1 166 ? -17.635 -17.856 -19.834 1 87.16 166 VAL A O 1
ATOM 1401 N N . ILE A 1 167 ? -19.472 -16.758 -20.48 1 82.06 167 ILE A N 1
ATOM 1402 C CA . ILE A 1 167 ? -19.615 -17.422 -21.771 1 82.06 167 ILE A CA 1
ATOM 1403 C C . ILE A 1 167 ? -19.578 -16.386 -22.892 1 82.06 167 ILE A C 1
ATOM 1405 O O . ILE A 1 167 ? -19.275 -16.715 -24.041 1 82.06 167 ILE A O 1
ATOM 1409 N N . GLY A 1 168 ? -19.628 -15.119 -22.589 1 83.64 168 GLY A N 1
ATOM 1410 C CA . GLY A 1 168 ? -19.836 -14.173 -23.673 1 83.64 168 GLY A CA 1
ATOM 1411 C C . GLY A 1 168 ? -18.722 -13.15 -23.795 1 83.64 168 GLY A C 1
ATOM 1412 O O . GLY A 1 168 ? -17.562 -13.451 -23.507 1 83.64 168 GLY A O 1
ATOM 1413 N N . ASN A 1 169 ? -19.045 -12.118 -24.442 1 92.02 169 ASN A N 1
ATOM 1414 C CA . ASN A 1 169 ? -18.166 -10.973 -24.653 1 92.02 169 ASN A CA 1
ATOM 1415 C C . ASN A 1 169 ? -17.702 -10.371 -23.33 1 92.02 169 ASN A C 1
ATOM 1417 O O . ASN A 1 169 ? -18.524 -10.004 -22.488 1 92.02 169 ASN A O 1
ATOM 1421 N N . PRO A 1 170 ? -16.384 -10.296 -23.153 1 91.34 170 PRO A N 1
ATOM 1422 C CA . PRO A 1 170 ? -15.846 -9.806 -21.881 1 91.34 170 PRO A CA 1
ATOM 1423 C C . PRO A 1 170 ? -16.423 -8.45 -21.481 1 91.34 170 PRO A C 1
ATOM 1425 O O . PRO A 1 170 ? -16.6 -8.178 -20.29 1 91.34 170 PRO A O 1
ATOM 1428 N N . PHE A 1 171 ? -16.782 -7.574 -22.438 1 94.18 171 PHE A N 1
ATOM 1429 C CA . PHE A 1 171 ? -17.264 -6.231 -22.137 1 94.18 171 PHE A CA 1
ATOM 1430 C C . PHE A 1 171 ? -18.71 -6.27 -21.658 1 94.18 171 PHE A C 1
ATOM 1432 O O . PHE A 1 171 ? -19.131 -5.424 -20.866 1 94.18 171 PHE A O 1
ATOM 1439 N N . VAL A 1 172 ? -19.45 -7.277 -22.077 1 94.21 172 VAL A N 1
ATOM 1440 C CA . VAL A 1 172 ? -20.816 -7.452 -21.594 1 94.21 172 VAL A CA 1
ATOM 1441 C C . VAL A 1 172 ? -20.804 -8.227 -20.279 1 94.21 172 VAL A C 1
ATOM 1443 O O . VAL A 1 172 ? -21.469 -7.838 -19.316 1 94.21 172 VAL A O 1
ATOM 1446 N N . GLU A 1 173 ? -19.978 -9.208 -20.277 1 93.6 173 GLU A N 1
ATOM 1447 C CA . GLU A 1 173 ? -19.862 -10.046 -19.088 1 93.6 173 GLU A CA 1
ATOM 1448 C C . GLU A 1 173 ? -19.315 -9.253 -17.904 1 93.6 173 GLU A C 1
ATOM 1450 O O . GLU A 1 173 ? -19.586 -9.587 -16.749 1 93.6 173 GLU A O 1
ATOM 1455 N N . GLY A 1 174 ? -18.544 -8.21 -18.249 1 94 174 GLY A N 1
ATOM 1456 C CA . GLY A 1 174 ? -18.011 -7.36 -17.196 1 94 174 GLY A CA 1
ATOM 1457 C C . GLY A 1 174 ? -19.083 -6.801 -16.28 1 94 174 GLY A C 1
ATOM 1458 O O . GLY A 1 174 ? -18.899 -6.742 -15.063 1 94 174 GLY A O 1
ATOM 1459 N N . PHE A 1 175 ? -20.224 -6.519 -16.843 1 93.69 175 PHE A N 1
ATOM 1460 C CA . PHE A 1 175 ? -21.333 -6 -16.051 1 93.69 175 PHE A CA 1
ATOM 1461 C C . PHE A 1 175 ? -21.925 -7.092 -15.167 1 93.69 175 PHE A C 1
ATOM 1463 O O . PHE A 1 175 ? -22.245 -6.849 -14.002 1 93.69 175 PHE A O 1
ATOM 1470 N N . TYR A 1 176 ? -22.014 -8.263 -15.697 1 93.11 176 TYR A N 1
ATOM 1471 C CA . TYR A 1 176 ? -22.599 -9.372 -14.951 1 93.11 176 TYR A CA 1
ATOM 1472 C C . TYR A 1 176 ? -21.714 -9.762 -13.773 1 93.11 176 TYR A C 1
ATOM 1474 O O . TYR A 1 176 ? -22.214 -10.07 -12.688 1 93.11 176 TYR A O 1
ATOM 1482 N N . VAL A 1 177 ? -20.47 -9.686 -14.008 1 92.43 177 VAL A N 1
ATOM 1483 C CA . VAL A 1 177 ? -19.523 -10.038 -12.955 1 92.43 177 VAL A CA 1
ATOM 1484 C C . VAL A 1 177 ? -19.524 -8.958 -11.876 1 92.43 177 VAL A C 1
ATOM 1486 O O . VAL A 1 177 ? -19.545 -9.265 -10.682 1 92.43 177 VAL A O 1
ATOM 1489 N N . MET A 1 178 ? -19.556 -7.723 -12.284 1 92.35 178 MET A N 1
ATOM 1490 C CA . MET A 1 178 ? -19.552 -6.603 -11.348 1 92.35 178 MET A CA 1
ATOM 1491 C C . MET A 1 178 ? -20.776 -6.649 -10.439 1 92.35 178 MET A C 1
ATOM 1493 O O . MET A 1 178 ? -20.687 -6.324 -9.254 1 92.35 178 MET A O 1
ATOM 1497 N N . LEU A 1 179 ? -21.871 -7.118 -10.99 1 89.05 179 LEU A N 1
ATOM 1498 C CA . LEU A 1 179 ? -23.122 -7.145 -10.24 1 89.05 179 LEU A CA 1
ATOM 1499 C C . LEU A 1 179 ? -23.271 -8.456 -9.476 1 89.05 179 LEU A C 1
ATOM 1501 O O . LEU A 1 179 ? -24.234 -8.638 -8.729 1 89.05 179 LEU A O 1
ATOM 1505 N N . GLY A 1 180 ? -22.405 -9.409 -9.698 1 85.32 180 GLY A N 1
ATOM 1506 C CA . GLY A 1 180 ? -22.391 -10.638 -8.921 1 85.32 180 GLY A CA 1
ATOM 1507 C C . GLY A 1 180 ? -23.237 -11.739 -9.531 1 85.32 180 GLY A C 1
ATOM 1508 O O . GLY A 1 180 ? -23.55 -12.729 -8.867 1 85.32 180 GLY A O 1
ATOM 1509 N N . TYR A 1 181 ? -23.54 -11.612 -10.796 1 88.03 181 TYR A N 1
ATOM 1510 C CA . TYR A 1 181 ? -24.361 -12.62 -11.459 1 88.03 181 TYR A CA 1
ATOM 1511 C C . TYR A 1 181 ? -23.499 -13.751 -12.006 1 88.03 181 TYR A C 1
ATOM 1513 O O . TYR A 1 181 ? -23.916 -14.912 -12.011 1 88.03 181 TYR A O 1
ATOM 1521 N N . HIS A 1 182 ? -22.363 -13.369 -12.5 1 90.28 182 HIS A N 1
ATOM 1522 C CA . HIS A 1 182 ? -21.385 -14.34 -12.979 1 90.28 182 HIS A CA 1
ATOM 1523 C C . HIS A 1 182 ? -20.103 -14.282 -12.157 1 90.28 182 HIS A C 1
ATOM 1525 O O . HIS A 1 182 ? -19.797 -13.254 -11.548 1 90.28 182 HIS A O 1
ATOM 1531 N N . HIS A 1 183 ? -19.47 -15.372 -12.09 1 88.31 183 HIS A N 1
ATOM 1532 C CA . HIS A 1 183 ? -18.264 -15.458 -11.274 1 88.31 183 HIS A CA 1
ATOM 1533 C C . HIS A 1 183 ? -17.079 -15.961 -12.092 1 88.31 183 HIS A C 1
ATOM 1535 O O . HIS A 1 183 ? -17.256 -16.728 -13.042 1 88.31 183 HIS A O 1
ATOM 1541 N N . THR A 1 184 ? -15.952 -15.421 -11.681 1 89.3 184 THR A N 1
ATOM 1542 C CA . THR A 1 184 ? -14.689 -15.863 -12.264 1 89.3 184 THR A CA 1
ATOM 1543 C C . THR A 1 184 ? -13.854 -16.618 -11.234 1 89.3 184 THR A C 1
ATOM 1545 O O . THR A 1 184 ? -14.106 -16.522 -10.031 1 89.3 184 THR A O 1
ATOM 1548 N N . CYS A 1 185 ? -12.891 -17.378 -11.717 1 87.19 185 CYS A N 1
ATOM 1549 C CA . CYS A 1 185 ? -12.116 -18.203 -10.797 1 87.19 185 CYS A CA 1
ATOM 1550 C C . CYS A 1 185 ? -10.656 -17.768 -10.771 1 87.19 185 CYS A C 1
ATOM 1552 O O . CYS A 1 185 ? -9.874 -18.25 -9.949 1 87.19 185 CYS A O 1
ATOM 1554 N N . ALA A 1 186 ? -10.266 -16.834 -11.588 1 86.33 186 ALA A N 1
ATOM 1555 C CA . ALA A 1 186 ? -8.86 -16.451 -11.681 1 86.33 186 ALA A CA 1
ATOM 1556 C C . ALA A 1 186 ? -8.614 -15.098 -11.02 1 86.33 186 ALA A C 1
ATOM 1558 O O . ALA A 1 186 ? -7.592 -14.455 -11.269 1 86.33 186 ALA A O 1
ATOM 1559 N N . ASP A 1 187 ? -9.533 -14.627 -10.182 1 87.59 187 ASP A N 1
ATOM 1560 C CA . ASP A 1 187 ? -9.416 -13.329 -9.525 1 87.59 187 ASP A CA 1
ATOM 1561 C C . ASP A 1 187 ? -8.759 -13.464 -8.154 1 87.59 187 ASP A C 1
ATOM 1563 O O . ASP A 1 187 ? -9.409 -13.265 -7.125 1 87.59 187 ASP A O 1
ATOM 1567 N N . LEU A 1 188 ? -7.427 -13.628 -8.119 1 90.05 188 LEU A N 1
ATOM 1568 C CA . LEU A 1 188 ? -6.785 -14.02 -6.869 1 90.05 188 LEU A CA 1
ATOM 1569 C C . LEU A 1 188 ? -5.882 -12.906 -6.349 1 90.05 188 LEU A C 1
ATOM 1571 O O . LEU A 1 188 ? -6.137 -12.34 -5.284 1 90.05 188 LEU A O 1
ATOM 1575 N N . LEU A 1 189 ? -4.893 -12.505 -7.002 1 90.75 189 LEU A N 1
ATOM 1576 C CA . LEU A 1 189 ? -3.92 -11.556 -6.472 1 90.75 189 LEU A CA 1
ATOM 1577 C C . LEU A 1 189 ? -4.304 -10.125 -6.832 1 90.75 189 LEU A C 1
ATOM 1579 O O . LEU A 1 189 ? -4.178 -9.716 -7.989 1 90.75 189 LEU A O 1
ATOM 1583 N N . PHE A 1 190 ? -4.681 -9.412 -5.809 1 94.95 190 PHE A N 1
ATOM 1584 C CA . PHE A 1 190 ? -4.892 -9.653 -4.387 1 94.95 190 PHE A CA 1
ATOM 1585 C C . PHE A 1 190 ? -6.38 -9.713 -4.062 1 94.95 190 PHE A C 1
ATOM 1587 O O . PHE A 1 190 ? -7.217 -9.356 -4.894 1 94.95 190 PHE A O 1
ATOM 1594 N N . SER A 1 191 ? -6.696 -10.172 -2.968 1 96.71 191 SER A N 1
ATOM 1595 C CA . SER A 1 191 ? -8.067 -10.461 -2.561 1 96.71 191 SER A CA 1
ATOM 1596 C C . SER A 1 191 ? -8.886 -9.182 -2.425 1 96.71 191 SER A C 1
ATOM 1598 O O . SER A 1 191 ? -8.646 -8.378 -1.521 1 96.71 191 SER A O 1
ATOM 1600 N N . GLY A 1 192 ? -9.828 -9.065 -3.281 1 95.71 192 GLY A N 1
ATOM 1601 C CA . GLY A 1 192 ? -10.768 -7.964 -3.149 1 95.71 192 GLY A CA 1
ATOM 1602 C C . GLY A 1 192 ? -11.656 -8.082 -1.925 1 95.71 192 GLY A C 1
ATOM 1603 O O . GLY A 1 192 ? -12.04 -7.072 -1.331 1 95.71 192 GLY A O 1
ATOM 1604 N N . HIS A 1 193 ? -11.981 -9.322 -1.571 1 96.03 193 HIS A N 1
ATOM 1605 C CA . HIS A 1 193 ? -12.781 -9.577 -0.379 1 96.03 193 HIS A CA 1
ATOM 1606 C C . HIS A 1 193 ? -12.085 -9.054 0.873 1 96.03 193 HIS A C 1
ATOM 1608 O O . HIS A 1 193 ? -12.703 -8.367 1.691 1 96.03 193 HIS A O 1
ATOM 1614 N N . THR A 1 194 ? -10.803 -9.365 0.909 1 98.12 194 THR A N 1
ATOM 1615 C CA . THR A 1 194 ? -10.041 -8.92 2.07 1 98.12 194 THR A CA 1
ATOM 1616 C C . THR A 1 194 ? -9.921 -7.398 2.088 1 98.12 194 THR A C 1
ATOM 1618 O O . THR A 1 194 ? -10.078 -6.77 3.137 1 98.12 194 THR A O 1
ATOM 1621 N N . ALA A 1 195 ? -9.605 -6.826 0.938 1 98.36 195 ALA A N 1
ATOM 1622 C CA . ALA A 1 195 ? -9.46 -5.374 0.863 1 98.36 195 ALA A CA 1
ATOM 1623 C C . ALA A 1 195 ? -10.74 -4.671 1.305 1 98.36 195 ALA A C 1
ATOM 1625 O O . ALA A 1 195 ? -10.694 -3.71 2.076 1 98.36 195 ALA A O 1
ATOM 1626 N N . ASN A 1 196 ? -11.86 -5.208 0.86 1 97.74 196 ASN A N 1
ATOM 1627 C CA . ASN A 1 196 ? -13.14 -4.599 1.208 1 97.74 196 ASN A CA 1
ATOM 1628 C C . ASN A 1 196 ? -13.462 -4.777 2.689 1 97.74 196 ASN A C 1
ATOM 1630 O O . ASN A 1 196 ? -13.946 -3.848 3.339 1 97.74 196 ASN A O 1
ATOM 1634 N N . LEU A 1 197 ? -13.247 -5.924 3.158 1 98.53 197 LEU A N 1
ATOM 1635 C CA . LEU A 1 197 ? -13.489 -6.186 4.572 1 98.53 197 LEU A CA 1
ATOM 1636 C C . LEU A 1 197 ? -12.605 -5.302 5.447 1 98.53 197 LEU A C 1
ATOM 1638 O O . LEU A 1 197 ? -13.056 -4.787 6.472 1 98.53 197 LEU A O 1
ATOM 1642 N N . THR A 1 198 ? -11.375 -5.152 5.043 1 98.76 198 THR A N 1
ATOM 1643 C CA . THR A 1 198 ? -10.443 -4.286 5.756 1 98.76 198 THR A CA 1
ATOM 1644 C C . THR A 1 198 ? -10.919 -2.836 5.722 1 98.76 198 THR A C 1
ATOM 1646 O O . THR A 1 198 ? -10.857 -2.133 6.733 1 98.76 198 THR A O 1
ATOM 1649 N N . LEU A 1 199 ? -11.378 -2.422 4.592 1 98.6 199 LEU A N 1
ATOM 1650 C CA . LEU A 1 199 ? -11.907 -1.068 4.47 1 98.6 199 LEU A CA 1
ATOM 1651 C C . LEU A 1 199 ? -13.084 -0.857 5.416 1 98.6 199 LEU A C 1
ATOM 1653 O O . LEU A 1 199 ? -13.179 0.182 6.074 1 98.6 199 LEU A O 1
ATOM 1657 N N . CYS A 1 200 ? -13.968 -1.851 5.474 1 98.49 200 CYS A N 1
ATOM 1658 C CA . CYS A 1 200 ? -15.088 -1.768 6.405 1 98.49 200 CYS A CA 1
ATOM 1659 C C . CYS A 1 200 ? -14.595 -1.629 7.84 1 98.49 200 CYS A C 1
ATOM 1661 O O . CYS A 1 200 ? -15.1 -0.797 8.597 1 98.49 200 CYS A O 1
ATOM 1663 N N . ALA A 1 201 ? -13.62 -2.382 8.188 1 98.63 201 ALA A N 1
ATOM 1664 C CA . ALA A 1 201 ? -13.082 -2.33 9.544 1 98.63 201 ALA A CA 1
ATOM 1665 C C . ALA A 1 201 ? -12.486 -0.958 9.846 1 98.63 201 ALA A C 1
ATOM 1667 O O . ALA A 1 201 ? -12.691 -0.41 10.932 1 98.63 201 ALA A O 1
ATOM 1668 N N . PHE A 1 202 ? -11.804 -0.405 8.884 1 98.42 202 PHE A N 1
ATOM 1669 C CA . PHE A 1 202 ? -11.196 0.906 9.075 1 98.42 202 PHE A CA 1
ATOM 1670 C C . PHE A 1 202 ? -12.265 1.987 9.186 1 98.42 202 PHE A C 1
ATOM 1672 O O . PHE A 1 202 ? -12.093 2.965 9.917 1 98.42 202 PHE A O 1
ATOM 1679 N N . ILE A 1 203 ? -13.32 1.847 8.406 1 98.07 203 ILE A N 1
ATOM 1680 C CA . ILE A 1 203 ? -14.421 2.8 8.494 1 98.07 203 ILE A CA 1
ATOM 1681 C C . ILE A 1 203 ? -14.995 2.794 9.909 1 98.07 203 ILE A C 1
ATOM 1683 O O . ILE A 1 203 ? -15.209 3.854 10.503 1 98.07 203 ILE A O 1
ATOM 1687 N N . TRP A 1 204 ? -15.212 1.586 10.422 1 97.96 204 TRP A N 1
ATOM 1688 C CA . TRP A 1 204 ? -15.712 1.476 11.788 1 97.96 204 TRP A CA 1
ATOM 1689 C C . TRP A 1 204 ? -14.716 2.065 12.781 1 97.96 204 TRP A C 1
ATOM 1691 O O . TRP A 1 204 ? -15.102 2.79 13.701 1 97.96 204 TRP A O 1
ATOM 1701 N N . GLU A 1 205 ? -13.47 1.809 12.605 1 96.37 205 GLU A N 1
ATOM 1702 C CA . GLU A 1 205 ? -12.422 2.271 13.51 1 96.37 205 GLU A CA 1
ATOM 1703 C C . GLU A 1 205 ? -12.314 3.793 13.497 1 96.37 205 GLU A C 1
ATOM 1705 O O . GLU A 1 205 ? -12.215 4.423 14.552 1 96.37 205 GLU A O 1
ATOM 1710 N N . TYR A 1 206 ? -12.391 4.391 12.371 1 94.38 206 TYR A N 1
ATOM 1711 C CA . TYR A 1 206 ? -12.128 5.815 12.2 1 94.38 206 TYR A CA 1
ATOM 1712 C C . TYR A 1 206 ? -13.359 6.643 12.551 1 94.38 206 TYR A C 1
ATOM 1714 O O . TYR A 1 206 ? -13.255 7.658 13.243 1 94.38 206 TYR A O 1
ATOM 1722 N N . TYR A 1 207 ? -14.561 6.187 12.2 1 95.13 207 TYR A N 1
ATOM 1723 C CA . TYR A 1 207 ? -15.723 7.064 12.287 1 95.13 207 TYR A CA 1
ATOM 1724 C C . TYR A 1 207 ? -16.554 6.748 13.525 1 95.13 207 TYR A C 1
ATOM 1726 O O . TYR A 1 207 ? -17.393 7.551 13.938 1 95.13 207 TYR A O 1
ATOM 1734 N N . SER A 1 208 ? -16.343 5.604 14.124 1 94.51 208 SER A N 1
ATOM 1735 C CA . SER A 1 208 ? -17.072 5.29 15.348 1 94.51 208 SER A CA 1
ATOM 1736 C C . SER A 1 208 ? -16.681 6.234 16.481 1 94.51 208 SER A C 1
ATOM 1738 O O . SER A 1 208 ? -17.468 6.467 17.401 1 94.51 208 SER A O 1
ATOM 1740 N N . GLU A 1 209 ? -15.492 6.77 16.423 1 89.14 209 GLU A N 1
ATOM 1741 C CA . GLU A 1 209 ? -15.059 7.746 17.418 1 89.14 209 GLU A CA 1
ATOM 1742 C C . GLU A 1 209 ? -15.778 9.08 17.231 1 89.14 209 GLU A C 1
ATOM 1744 O O . GLU A 1 209 ? -16.068 9.776 18.206 1 89.14 209 GLU A O 1
ATOM 1749 N N . LYS A 1 210 ? -16.106 9.405 16.06 1 89.2 210 LYS A N 1
ATOM 1750 C CA . LYS A 1 210 ? -16.729 10.685 15.739 1 89.2 210 LYS A CA 1
ATOM 1751 C C . LYS A 1 210 ? -18.244 10.618 15.909 1 89.2 210 LYS A C 1
ATOM 1753 O O . LYS A 1 210 ? -18.852 11.529 16.474 1 89.2 210 LYS A O 1
ATOM 1758 N N . VAL A 1 211 ? -18.851 9.503 15.429 1 93.32 211 VAL A N 1
ATOM 1759 C CA . VAL A 1 211 ? -20.299 9.333 15.467 1 93.32 211 VAL A CA 1
ATOM 1760 C C . VAL A 1 211 ? -20.644 7.956 16.031 1 93.32 211 VAL A C 1
ATOM 1762 O O . VAL A 1 211 ? -21.216 7.118 15.332 1 93.32 211 VAL A O 1
ATOM 1765 N N . PRO A 1 212 ? -20.408 7.815 17.323 1 93.68 212 PRO A N 1
ATOM 1766 C CA . PRO A 1 212 ? -20.652 6.513 17.948 1 93.68 212 PRO A CA 1
ATOM 1767 C C . PRO A 1 212 ? -22.139 6.218 18.134 1 93.68 212 PRO A C 1
ATOM 1769 O O . PRO A 1 212 ? -22.923 7.128 18.416 1 93.68 212 PRO A O 1
ATOM 1772 N N . PHE A 1 213 ? -22.521 5.001 17.963 1 92.86 213 PHE A N 1
ATOM 1773 C CA . PHE A 1 213 ? -23.846 4.535 18.354 1 92.86 213 PHE A CA 1
ATOM 1774 C C . PHE A 1 213 ? -23.863 4.118 19.82 1 92.86 213 PHE A C 1
ATOM 1776 O O . PHE A 1 213 ? -24.825 4.398 20.539 1 92.86 213 PHE A O 1
ATOM 1783 N N . PHE A 1 214 ? -22.83 3.425 20.199 1 91.69 214 PHE A N 1
ATOM 1784 C CA . PHE A 1 214 ? -22.635 3.017 21.585 1 91.69 214 PHE A CA 1
ATOM 1785 C C . PHE A 1 214 ? -21.223 3.348 22.054 1 91.69 214 PHE A C 1
ATOM 1787 O O . PHE A 1 214 ? -20.701 4.424 21.755 1 91.69 214 PHE A O 1
ATOM 1794 N N . ASN A 1 215 ? -20.604 2.388 22.65 1 93.85 215 ASN A N 1
ATOM 1795 C CA . ASN A 1 215 ? -19.22 2.601 23.062 1 93.85 215 ASN A CA 1
ATOM 1796 C C . ASN A 1 215 ? -18.258 2.466 21.886 1 93.85 215 ASN A C 1
ATOM 1798 O O . ASN A 1 215 ? -18.194 1.413 21.249 1 93.85 215 ASN A O 1
ATOM 1802 N N . PRO A 1 216 ? -17.579 3.544 21.555 1 94.1 216 PRO A N 1
ATOM 1803 C CA . PRO A 1 216 ? -16.696 3.527 20.386 1 94.1 216 PRO A CA 1
ATOM 1804 C C . PRO A 1 216 ? -15.638 2.43 20.462 1 94.1 216 PRO A C 1
ATOM 1806 O O . PRO A 1 216 ? -15.287 1.833 19.44 1 94.1 216 PRO A O 1
ATOM 1809 N N . LEU A 1 217 ? -15.164 2.199 21.646 1 95.37 217 LEU A N 1
ATOM 1810 C CA . LEU A 1 217 ? -14.148 1.165 21.806 1 95.37 217 LEU A CA 1
ATOM 1811 C C . LEU A 1 217 ? -14.71 -0.208 21.452 1 95.37 217 LEU A C 1
ATOM 1813 O O . LEU A 1 217 ? -14.058 -0.989 20.754 1 95.37 217 LEU A O 1
ATOM 1817 N N . ILE A 1 218 ? -15.874 -0.509 21.905 1 96.61 218 ILE A N 1
ATOM 1818 C CA . ILE A 1 218 ? -16.515 -1.793 21.646 1 96.61 218 ILE A CA 1
ATOM 1819 C C . ILE A 1 218 ? -16.807 -1.933 20.154 1 96.61 218 ILE A C 1
ATOM 1821 O O . ILE A 1 218 ? -16.593 -2.999 19.571 1 96.61 218 ILE A O 1
ATOM 1825 N N . GLU A 1 219 ? -17.273 -0.858 19.512 1 97.05 219 GLU A N 1
ATOM 1826 C CA . GLU A 1 219 ? -17.561 -0.878 18.081 1 97.05 219 GLU A CA 1
ATOM 1827 C C . GLU A 1 219 ? -16.305 -1.177 17.269 1 97.05 219 GLU A C 1
ATOM 1829 O O . GLU A 1 219 ? -16.344 -1.965 16.322 1 97.05 219 GLU A O 1
ATOM 1834 N N . ARG A 1 220 ? -15.237 -0.594 17.685 1 97.04 220 ARG A N 1
ATOM 1835 C CA . ARG A 1 220 ? -13.976 -0.766 16.972 1 97.04 220 ARG A CA 1
ATOM 1836 C C . ARG A 1 220 ? -13.45 -2.189 17.125 1 97.04 220 ARG A C 1
ATOM 1838 O O . ARG A 1 220 ? -13.061 -2.822 16.141 1 97.04 220 ARG A O 1
ATOM 1845 N N . ILE A 1 221 ? -13.491 -2.7 18.325 1 97.79 221 ILE A N 1
ATOM 1846 C CA . ILE A 1 221 ? -12.992 -4.043 18.6 1 97.79 221 ILE A CA 1
ATOM 1847 C C . ILE A 1 221 ? -13.842 -5.072 17.858 1 97.79 221 ILE A C 1
ATOM 1849 O O . ILE A 1 221 ? -13.31 -5.993 17.235 1 97.79 221 ILE A O 1
ATOM 1853 N N . CYS A 1 222 ? -15.117 -4.906 17.877 1 97.84 222 CYS A N 1
ATOM 1854 C CA . CYS A 1 222 ? -16.023 -5.828 17.203 1 97.84 222 CYS A CA 1
ATOM 1855 C C . CYS A 1 222 ? -15.782 -5.828 15.698 1 97.84 222 CYS A C 1
ATOM 1857 O O . CYS A 1 222 ? -15.803 -6.882 15.061 1 97.84 222 CYS A O 1
ATOM 1859 N N . ALA A 1 223 ? -15.562 -4.645 15.152 1 97.99 223 ALA A N 1
ATOM 1860 C CA . ALA A 1 223 ? -15.327 -4.542 13.714 1 97.99 223 ALA A CA 1
ATOM 1861 C C . ALA A 1 223 ? -14.082 -5.323 13.304 1 97.99 223 ALA A C 1
ATOM 1863 O O . ALA A 1 223 ? -14.091 -6.032 12.295 1 97.99 223 ALA A O 1
ATOM 1864 N N . TRP A 1 224 ? -13.042 -5.281 14.109 1 98.56 224 TRP A N 1
ATOM 1865 C CA . TRP A 1 224 ? -11.807 -5.981 13.771 1 98.56 224 TRP A CA 1
ATOM 1866 C C . TRP A 1 224 ? -11.95 -7.481 14.004 1 98.56 224 TRP A C 1
ATOM 1868 O O . TRP A 1 224 ? -11.385 -8.287 13.261 1 98.56 224 TRP A O 1
ATOM 1878 N N . ILE A 1 225 ? -12.68 -7.87 15.016 1 98.64 225 ILE A N 1
ATOM 1879 C CA . ILE A 1 225 ? -12.953 -9.287 15.231 1 98.64 225 ILE A CA 1
ATOM 1880 C C . ILE A 1 225 ? -13.704 -9.856 14.029 1 98.64 225 ILE A C 1
ATOM 1882 O O . ILE A 1 225 ? -13.357 -10.926 13.522 1 98.64 225 ILE A O 1
ATOM 1886 N N . ILE A 1 226 ? -14.665 -9.133 13.581 1 98.5 226 ILE A N 1
ATOM 1887 C CA . ILE A 1 226 ? -15.459 -9.556 12.434 1 98.5 226 ILE A CA 1
ATOM 1888 C C . ILE A 1 226 ? -14.57 -9.649 11.196 1 98.5 226 ILE A C 1
ATOM 1890 O O . ILE A 1 226 ? -14.68 -10.595 10.414 1 98.5 226 ILE A O 1
ATOM 1894 N N . ALA A 1 227 ? -13.682 -8.674 11.016 1 98.6 227 ALA A N 1
ATOM 1895 C CA . ALA A 1 227 ? -12.766 -8.706 9.879 1 98.6 227 ALA A CA 1
ATOM 1896 C C . ALA A 1 227 ? -11.855 -9.929 9.943 1 98.6 227 ALA A C 1
ATOM 1898 O O . ALA A 1 227 ? -11.674 -10.628 8.943 1 98.6 227 ALA A O 1
ATOM 1899 N N . PHE A 1 228 ? -11.354 -10.249 11.13 1 98.35 228 PHE A N 1
ATOM 1900 C CA . PHE A 1 228 ? -10.441 -11.375 11.29 1 98.35 228 PHE A CA 1
ATOM 1901 C C . PHE A 1 228 ? -11.164 -12.696 11.054 1 98.35 228 PHE A C 1
ATOM 1903 O O . PHE A 1 228 ? -10.596 -13.626 10.479 1 98.35 228 PHE A O 1
ATOM 1910 N N . ILE A 1 229 ? -12.382 -12.781 11.47 1 98.26 229 ILE A N 1
ATOM 1911 C CA . ILE A 1 229 ? -13.184 -13.966 11.188 1 98.26 229 ILE A CA 1
ATOM 1912 C C . ILE A 1 229 ? -13.323 -14.148 9.678 1 98.26 229 ILE A C 1
ATOM 1914 O O . ILE A 1 229 ? -13.212 -15.265 9.168 1 98.26 229 ILE A O 1
ATOM 1918 N N . GLY A 1 230 ? -13.538 -13.069 8.991 1 98.4 230 GLY A N 1
ATOM 1919 C CA . GLY A 1 230 ? -13.624 -13.137 7.54 1 98.4 230 GLY A CA 1
ATOM 1920 C C . GLY A 1 230 ? -12.345 -13.625 6.889 1 98.4 230 GLY A C 1
ATOM 1921 O O . GLY A 1 230 ? -12.384 -14.45 5.973 1 98.4 230 GLY A O 1
ATOM 1922 N N . TYR A 1 231 ? -11.172 -13.121 7.412 1 98.11 231 TYR A N 1
ATOM 1923 C CA . TYR A 1 231 ? -9.896 -13.582 6.876 1 98.11 231 TYR A CA 1
ATOM 1924 C C . TYR A 1 231 ? -9.743 -15.088 7.052 1 98.11 231 TYR A C 1
ATOM 1926 O O . TYR A 1 231 ? -9.307 -15.786 6.133 1 98.11 231 TYR A O 1
ATOM 1934 N N . PHE A 1 232 ? -10.156 -15.541 8.187 1 97.43 232 PHE A N 1
ATOM 1935 C CA . PHE A 1 232 ? -10.07 -16.966 8.485 1 97.43 232 PHE A CA 1
ATOM 1936 C C . PHE A 1 232 ? -10.982 -17.768 7.565 1 97.43 232 PHE A C 1
ATOM 1938 O O . PHE A 1 232 ? -10.601 -18.836 7.081 1 97.43 232 PHE A O 1
ATOM 1945 N N . ILE A 1 233 ? -12.118 -17.273 7.301 1 97.29 233 ILE A N 1
ATOM 1946 C CA . ILE A 1 233 ? -13.07 -17.955 6.431 1 97.29 233 ILE A CA 1
ATOM 1947 C C . ILE A 1 233 ? -12.513 -18.024 5.011 1 97.29 233 ILE A C 1
ATOM 1949 O O . ILE A 1 233 ? -12.58 -19.07 4.362 1 97.29 233 ILE A O 1
ATOM 1953 N N . PHE A 1 234 ? -11.896 -16.945 4.518 1 96.72 234 PHE A N 1
ATOM 1954 C CA . PHE A 1 234 ? -11.35 -16.908 3.167 1 96.72 234 PHE A CA 1
ATOM 1955 C C . PHE A 1 234 ? -10.238 -17.937 3.003 1 96.72 234 PHE A C 1
ATOM 1957 O O . PHE A 1 234 ? -10.132 -18.583 1.959 1 96.72 234 PHE A O 1
ATOM 1964 N N . LEU A 1 235 ? -9.444 -18.073 4.066 1 96.63 235 LEU A N 1
ATOM 1965 C CA . LEU A 1 235 ? -8.303 -18.98 4.014 1 96.63 235 LEU A CA 1
ATOM 1966 C C . LEU A 1 235 ? -8.747 -20.426 4.206 1 96.63 235 LEU A C 1
ATOM 1968 O O . LEU A 1 235 ? -8.287 -21.321 3.493 1 96.63 235 LEU A O 1
ATOM 1972 N N . SER A 1 236 ? -9.701 -20.643 5.108 1 96.26 236 SER A N 1
ATOM 1973 C CA . SER A 1 236 ? -10.168 -21.995 5.394 1 96.26 236 SER A CA 1
ATOM 1974 C C . SER A 1 236 ? -10.974 -22.56 4.229 1 96.26 236 SER A C 1
ATOM 1976 O O . SER A 1 236 ? -11.019 -23.776 4.029 1 96.26 236 SER A O 1
ATOM 1978 N N . ASN A 1 237 ? -11.534 -21.688 3.511 1 94.34 237 ASN A N 1
ATOM 1979 C CA . ASN A 1 237 ? -12.329 -22.092 2.356 1 94.34 237 ASN A CA 1
ATOM 1980 C C . ASN A 1 237 ? -11.479 -22.175 1.092 1 94.34 237 ASN A C 1
ATOM 1982 O O . ASN A 1 237 ? -11.985 -22.513 0.02 1 94.34 237 ASN A O 1
ATOM 1986 N N . HIS A 1 238 ? -10.184 -21.905 1.122 1 93.61 238 HIS A N 1
ATOM 1987 C CA . HIS A 1 238 ? -9.257 -21.866 -0.004 1 93.61 238 HIS A CA 1
ATOM 1988 C C . HIS A 1 238 ? -9.773 -20.953 -1.111 1 93.61 238 HIS A C 1
ATOM 1990 O O . HIS A 1 238 ? -9.66 -21.281 -2.295 1 93.61 238 HIS A O 1
ATOM 1996 N N . PHE A 1 239 ? -10.469 -19.935 -0.596 1 92.96 239 PHE A N 1
ATOM 1997 C CA . PHE A 1 239 ? -10.995 -18.95 -1.533 1 92.96 239 PHE A CA 1
ATOM 1998 C C . PHE A 1 239 ? -9.873 -18.084 -2.094 1 92.96 239 PHE A C 1
ATOM 2000 O O . PHE A 1 239 ? -9.924 -17.669 -3.254 1 92.96 239 PHE A O 1
ATOM 2007 N N . HIS A 1 240 ? -8.908 -17.795 -1.297 1 94.78 240 HIS A N 1
ATOM 2008 C CA . HIS A 1 240 ? -7.719 -17.023 -1.639 1 94.78 240 HIS A CA 1
ATOM 2009 C C . HIS A 1 240 ? -6.473 -17.612 -0.986 1 94.78 240 HIS A C 1
ATOM 2011 O O . HIS A 1 240 ? -6.566 -18.297 0.034 1 94.78 240 HIS A O 1
ATOM 2017 N N . TYR A 1 241 ? -5.329 -17.393 -1.569 1 95.58 241 TYR A N 1
ATOM 2018 C CA . TYR A 1 241 ? -4.058 -17.73 -0.937 1 95.58 241 TYR A CA 1
ATOM 2019 C C . TYR A 1 241 ? -3.739 -16.763 0.196 1 95.58 241 TYR A C 1
ATOM 2021 O O . TYR A 1 241 ? -4.282 -15.657 0.248 1 95.58 241 TYR A O 1
ATOM 2029 N N . SER A 1 242 ? -2.89 -17.163 1.1 1 96.45 242 SER A N 1
ATOM 2030 C CA . SER A 1 242 ? -2.486 -16.33 2.229 1 96.45 242 SER A CA 1
ATOM 2031 C C . SER A 1 242 ? -1.832 -15.036 1.755 1 96.45 242 SER A C 1
ATOM 2033 O O . SER A 1 242 ? -2.049 -13.974 2.342 1 96.45 242 SER A O 1
ATOM 2035 N N . CYS A 1 243 ? -1.06 -15.095 0.687 1 94.83 243 CYS A N 1
ATOM 2036 C CA . CYS A 1 243 ? -0.415 -13.887 0.188 1 94.83 243 CYS A CA 1
ATOM 2037 C C . CYS A 1 243 ? -1.444 -12.908 -0.366 1 94.83 243 CYS A C 1
ATOM 2039 O O . CYS A 1 243 ? -1.3 -11.694 -0.207 1 94.83 243 CYS A O 1
ATOM 2041 N N . ASP A 1 244 ? -2.539 -13.415 -0.948 1 95.75 244 ASP A N 1
ATOM 2042 C CA . ASP A 1 244 ? -3.628 -12.582 -1.449 1 95.75 244 ASP A CA 1
ATOM 2043 C C . ASP A 1 244 ? -4.287 -11.8 -0.315 1 95.75 244 ASP A C 1
ATOM 2045 O O . ASP A 1 244 ? -4.522 -10.596 -0.438 1 95.75 244 ASP A O 1
ATOM 2049 N N . VAL A 1 245 ? -4.545 -12.58 0.668 1 97.81 245 VAL A N 1
ATOM 2050 C CA . VAL A 1 245 ? -5.222 -12.002 1.823 1 97.81 245 VAL A CA 1
ATOM 2051 C C . VAL A 1 245 ? -4.324 -10.956 2.479 1 97.81 245 VAL A C 1
ATOM 2053 O O . VAL A 1 245 ? -4.778 -9.857 2.809 1 97.81 245 VAL A O 1
ATOM 2056 N N . PHE A 1 246 ? -3.113 -11.284 2.607 1 97.82 246 PHE A N 1
ATOM 2057 C CA . PHE A 1 246 ? -2.161 -10.4 3.27 1 97.82 246 PHE A CA 1
ATOM 2058 C C . PHE A 1 246 ? -1.964 -9.119 2.47 1 97.82 246 PHE A C 1
ATOM 2060 O O . PHE A 1 246 ? -1.999 -8.02 3.028 1 97.82 246 PHE A O 1
ATOM 2067 N N . ILE A 1 247 ? -1.743 -9.19 1.136 1 97.7 247 ILE A N 1
ATOM 2068 C CA . ILE A 1 247 ? -1.532 -8.016 0.297 1 97.7 247 ILE A CA 1
ATOM 2069 C C . ILE A 1 247 ? -2.81 -7.181 0.247 1 97.7 247 ILE A C 1
ATOM 2071 O O . ILE A 1 247 ? -2.754 -5.949 0.245 1 97.7 247 ILE A O 1
ATOM 2075 N N . GLY A 1 248 ? -3.979 -7.875 0.208 1 98.18 248 GLY A N 1
ATOM 2076 C CA . GLY A 1 248 ? -5.236 -7.147 0.28 1 98.18 248 GLY A CA 1
ATOM 2077 C C . GLY A 1 248 ? -5.369 -6.31 1.538 1 98.18 248 GLY A C 1
ATOM 2078 O O . GLY A 1 248 ? -5.821 -5.164 1.483 1 98.18 248 GLY A O 1
ATOM 2079 N N . PHE A 1 249 ? -4.951 -6.919 2.658 1 98.49 249 PHE A N 1
ATOM 2080 C CA . PHE A 1 249 ? -4.972 -6.217 3.936 1 98.49 249 PHE A CA 1
ATOM 2081 C C . PHE A 1 249 ? -4.036 -5.014 3.908 1 98.49 249 PHE A C 1
ATOM 2083 O O . PHE A 1 249 ? -4.418 -3.914 4.313 1 98.49 249 PHE A O 1
ATOM 2090 N N . ILE A 1 250 ? -2.849 -5.146 3.373 1 98.02 250 ILE A N 1
ATOM 2091 C CA . ILE A 1 250 ? -1.822 -4.11 3.407 1 98.02 250 ILE A CA 1
ATOM 2092 C C . ILE A 1 250 ? -2.218 -2.96 2.485 1 98.02 250 ILE A C 1
ATOM 2094 O O . ILE A 1 250 ? -2.136 -1.791 2.871 1 98.02 250 ILE A O 1
ATOM 2098 N N . VAL A 1 251 ? -2.676 -3.258 1.303 1 98.11 251 VAL A N 1
ATOM 2099 C CA . VAL A 1 251 ? -3.012 -2.23 0.323 1 98.11 251 VAL A CA 1
ATOM 2100 C C . VAL A 1 251 ? -4.188 -1.398 0.829 1 98.11 251 VAL A C 1
ATOM 2102 O O . VAL A 1 251 ? -4.148 -0.166 0.789 1 98.11 251 VAL A O 1
ATOM 2105 N N . ALA A 1 252 ? -5.17 -2.097 1.377 1 98.56 252 ALA A N 1
ATOM 2106 C CA . ALA A 1 252 ? -6.329 -1.383 1.906 1 98.56 252 ALA A CA 1
ATOM 2107 C C . ALA A 1 252 ? -5.941 -0.52 3.104 1 98.56 252 ALA A C 1
ATOM 2109 O O . ALA A 1 252 ? -6.393 0.621 3.228 1 98.56 252 ALA A O 1
ATOM 2110 N N . SER A 1 253 ? -5.087 -1.053 3.974 1 98.39 253 SER A N 1
ATOM 2111 C CA . SER A 1 253 ? -4.643 -0.329 5.161 1 98.39 253 SER A CA 1
ATOM 2112 C C . SER A 1 253 ? -3.843 0.913 4.784 1 98.39 253 SER A C 1
ATOM 2114 O O . SER A 1 253 ? -4.091 2.001 5.31 1 98.39 253 SER A O 1
ATOM 2116 N N . LEU A 1 254 ? -2.964 0.75 3.822 1 98.41 254 LEU A N 1
ATOM 2117 C CA . LEU A 1 254 ? -2.117 1.865 3.413 1 98.41 254 LEU A CA 1
ATOM 2118 C C . LEU A 1 254 ? -2.933 2.929 2.688 1 98.41 254 LEU A C 1
ATOM 2120 O O . LEU A 1 254 ? -2.746 4.126 2.92 1 98.41 254 LEU A O 1
ATOM 2124 N N . LEU A 1 255 ? -3.866 2.483 1.873 1 98.35 255 LEU A N 1
ATOM 2125 C CA . LEU A 1 255 ? -4.67 3.422 1.099 1 98.35 255 LEU A CA 1
ATOM 2126 C C . LEU A 1 255 ? -5.6 4.219 2.008 1 98.35 255 LEU A C 1
ATOM 2128 O O . LEU A 1 255 ? -5.739 5.434 1.849 1 98.35 255 LEU A O 1
ATOM 2132 N N . PHE A 1 256 ? -6.236 3.536 2.978 1 98.27 256 PHE A N 1
ATOM 2133 C CA . PHE A 1 256 ? -7.144 4.219 3.892 1 98.27 256 PHE A CA 1
ATOM 2134 C C . PHE A 1 256 ? -6.4 5.264 4.713 1 98.27 256 PHE A C 1
ATOM 2136 O O . PHE A 1 256 ? -6.853 6.405 4.833 1 98.27 256 PHE A O 1
ATOM 2143 N N . ASN A 1 257 ? -5.253 4.884 5.203 1 96.57 257 ASN A N 1
ATOM 2144 C CA . ASN A 1 257 ? -4.482 5.796 6.04 1 96.57 257 ASN A CA 1
ATOM 2145 C C . ASN A 1 257 ? -3.877 6.933 5.222 1 96.57 257 ASN A C 1
ATOM 2147 O O . ASN A 1 257 ? -3.826 8.075 5.681 1 96.57 257 ASN A O 1
ATOM 2151 N N . LEU A 1 258 ? -3.452 6.595 4.051 1 96.96 258 LEU A N 1
ATOM 2152 C CA . LEU A 1 258 ? -2.919 7.642 3.186 1 96.96 258 LEU A CA 1
ATOM 2153 C C . LEU A 1 258 ? -3.993 8.671 2.853 1 96.96 258 LEU A C 1
ATOM 2155 O O . LEU A 1 258 ? -3.759 9.877 2.962 1 96.96 258 LEU A O 1
ATOM 2159 N N . TYR A 1 259 ? -5.154 8.183 2.5 1 95.94 259 TYR A N 1
ATOM 2160 C CA . TYR A 1 259 ? -6.238 9.087 2.134 1 95.94 259 TYR A CA 1
ATOM 2161 C C . TYR A 1 259 ? -6.582 10.021 3.288 1 95.94 259 TYR A C 1
ATOM 2163 O O . TYR A 1 259 ? -6.633 11.241 3.114 1 95.94 259 TYR A O 1
ATOM 2171 N N . HIS A 1 260 ? -6.751 9.544 4.477 1 93.43 260 HIS A N 1
ATOM 2172 C CA . HIS A 1 260 ? -7.246 10.322 5.608 1 93.43 260 HIS A CA 1
ATOM 2173 C C . HIS A 1 260 ? -6.154 11.219 6.18 1 93.43 260 HIS A C 1
ATOM 2175 O O . HIS A 1 260 ? -6.447 12.24 6.805 1 93.43 260 HIS A O 1
ATOM 2181 N N . THR A 1 261 ? -4.892 10.814 5.909 1 90.36 261 THR A N 1
ATOM 2182 C CA . THR A 1 261 ? -3.804 11.701 6.304 1 90.36 261 THR A CA 1
ATOM 2183 C C . THR A 1 261 ? -3.578 12.783 5.252 1 90.36 261 THR A C 1
ATOM 2185 O O . THR A 1 261 ? -3.301 13.936 5.589 1 90.36 261 THR A O 1
ATOM 2188 N N . TYR A 1 262 ? -3.738 12.388 4.056 1 89.98 262 TYR A N 1
ATOM 2189 C CA . TYR A 1 262 ? -3.503 13.301 2.943 1 89.98 262 TYR A CA 1
ATOM 2190 C C . TYR A 1 262 ? -4.495 14.459 2.969 1 89.98 262 TYR A C 1
ATOM 2192 O O . TYR A 1 262 ? -4.121 15.61 2.732 1 89.98 262 TYR A O 1
ATOM 2200 N N . ILE A 1 263 ? -5.704 14.224 3.297 1 88.27 263 ILE A N 1
ATOM 2201 C CA . ILE A 1 263 ? -6.732 15.259 3.258 1 88.27 263 ILE A CA 1
ATOM 2202 C C . ILE A 1 263 ? -6.457 16.301 4.34 1 88.27 263 ILE A C 1
ATOM 2204 O O . ILE A 1 263 ? -6.823 17.469 4.193 1 88.27 263 ILE A O 1
ATOM 2208 N N . LYS A 1 264 ? -5.783 15.906 5.353 1 82.56 264 LYS A N 1
ATOM 2209 C CA . LYS A 1 264 ? -5.459 16.84 6.427 1 82.56 264 LYS A CA 1
ATOM 2210 C C . LYS A 1 264 ? -4.377 17.825 5.991 1 82.56 264 LYS A C 1
ATOM 2212 O O . LYS A 1 264 ? -4.22 18.889 6.592 1 82.56 264 LYS A O 1
ATOM 2217 N N . THR A 1 265 ? -3.636 17.419 4.9 1 79.47 265 THR A N 1
ATOM 2218 C CA . THR A 1 265 ? -2.527 18.26 4.462 1 79.47 265 THR A CA 1
ATOM 2219 C C . THR A 1 265 ? -2.796 18.828 3.071 1 79.47 265 THR A C 1
ATOM 2221 O O . THR A 1 265 ? -1.894 19.376 2.434 1 79.47 265 THR A O 1
ATOM 2224 N N . ILE A 1 266 ? -3.886 18.647 2.611 1 77.02 266 ILE A N 1
ATOM 2225 C CA . ILE A 1 266 ? -4.213 18.976 1.228 1 77.02 266 ILE A CA 1
ATOM 2226 C C . ILE A 1 266 ? -4.048 20.477 1.001 1 77.02 266 ILE A C 1
ATOM 2228 O O . ILE A 1 266 ? -3.714 20.911 -0.104 1 77.02 266 ILE A O 1
ATOM 2232 N N . SER A 1 267 ? -4.2 21.284 2.011 1 68.02 267 SER A N 1
ATOM 2233 C CA . SER A 1 267 ? -4.096 22.735 1.906 1 68.02 267 SER A CA 1
ATOM 2234 C C . SER A 1 267 ? -2.66 23.168 1.627 1 68.02 267 SER A C 1
ATOM 2236 O O . SER A 1 267 ? -2.424 24.273 1.134 1 68.02 267 SER A O 1
ATOM 2238 N N . THR A 1 268 ? -1.709 22.225 1.808 1 64.83 268 THR A N 1
ATOM 2239 C CA . THR A 1 268 ? -0.298 22.571 1.679 1 64.83 268 THR A CA 1
ATOM 2240 C C . THR A 1 268 ? 0.228 22.192 0.298 1 64.83 268 THR A C 1
ATOM 2242 O O . THR A 1 268 ? 1.375 22.492 -0.039 1 64.83 268 THR A O 1
ATOM 2245 N N . ARG A 1 269 ? -0.662 21.705 -0.535 1 69.2 269 ARG A N 1
ATOM 2246 C CA . ARG A 1 269 ? -0.191 21.181 -1.813 1 69.2 269 ARG A CA 1
ATOM 2247 C C . ARG A 1 269 ? -0.947 21.814 -2.977 1 69.2 269 ARG A C 1
ATOM 2249 O O . ARG A 1 269 ? -2.139 22.106 -2.863 1 69.2 269 ARG A O 1
ATOM 2256 N N . ASN A 1 270 ? -0.155 22.194 -3.998 1 66.79 270 ASN A N 1
ATOM 2257 C CA . ASN A 1 270 ? -0.8 22.818 -5.148 1 66.79 270 ASN A CA 1
ATOM 2258 C C . ASN A 1 270 ? -0.594 22 -6.42 1 66.79 270 ASN A C 1
ATOM 2260 O O . ASN A 1 270 ? 0.498 21.997 -6.991 1 66.79 270 ASN A O 1
ATOM 2264 N N . ASN A 1 271 ? -1.308 21.045 -6.685 1 72.04 271 ASN A N 1
ATOM 2265 C CA . ASN A 1 271 ? -1.322 20.3 -7.939 1 72.04 271 ASN A CA 1
ATOM 2266 C C . ASN A 1 271 ? -2.744 19.955 -8.37 1 72.04 271 ASN A C 1
ATOM 2268 O O . ASN A 1 271 ? -3.698 20.197 -7.629 1 72.04 271 ASN A O 1
ATOM 2272 N N . PHE A 1 272 ? -2.868 19.53 -9.547 1 70.98 272 PHE A N 1
ATOM 2273 C CA . PHE A 1 272 ? -4.177 19.237 -10.117 1 70.98 272 PHE A CA 1
ATOM 2274 C C . PHE A 1 272 ? -4.926 18.222 -9.261 1 70.98 272 PHE A C 1
ATOM 2276 O O . PHE A 1 272 ? -6.108 18.405 -8.962 1 70.98 272 PHE A O 1
ATOM 2283 N N . PHE A 1 273 ? -4.285 17.248 -8.844 1 80.92 273 PHE A N 1
ATOM 2284 C CA . PHE A 1 273 ? -4.93 16.219 -8.036 1 80.92 273 PHE A CA 1
ATOM 2285 C C . PHE A 1 273 ? -5.376 16.786 -6.693 1 80.92 273 PHE A C 1
ATOM 2287 O O . PHE A 1 273 ? -6.443 16.433 -6.188 1 80.92 273 PHE A O 1
ATOM 2294 N N . ASN A 1 274 ? -4.698 17.749 -6.27 1 82.6 274 ASN A N 1
ATOM 2295 C CA . ASN A 1 274 ? -5.049 18.385 -5.005 1 82.6 274 ASN A CA 1
ATOM 2296 C C . ASN A 1 274 ? -6.263 19.298 -5.155 1 82.6 274 ASN A C 1
ATOM 2298 O O . ASN A 1 274 ? -7.078 19.411 -4.237 1 82.6 274 ASN A O 1
ATOM 2302 N N . SER A 1 275 ? -6.32 19.856 -6.375 1 82.74 275 SER A N 1
ATOM 2303 C CA . SER A 1 275 ? -7.491 20.687 -6.635 1 82.74 275 SER A CA 1
ATOM 2304 C C . SER A 1 275 ? -8.765 19.849 -6.674 1 82.74 275 SER A C 1
ATOM 2306 O O . SER A 1 275 ? -9.799 20.256 -6.139 1 82.74 275 SER A O 1
ATOM 2308 N N . PHE A 1 276 ? -8.665 18.692 -7.262 1 86.96 276 PHE A N 1
ATOM 2309 C CA . PHE A 1 276 ? -9.8 17.778 -7.303 1 86.96 276 PHE A CA 1
ATOM 2310 C C . PHE A 1 276 ? -10.189 17.334 -5.898 1 86.96 276 PHE A C 1
ATOM 2312 O O . PHE A 1 276 ? -11.368 17.352 -5.54 1 86.96 276 PHE A O 1
ATOM 2319 N N . LEU A 1 277 ? -9.24 17.051 -5.098 1 89.1 277 LEU A N 1
ATOM 2320 C CA . LEU A 1 277 ? -9.513 16.533 -3.762 1 89.1 277 LEU A CA 1
ATOM 2321 C C . LEU A 1 277 ? -10.053 17.633 -2.853 1 89.1 277 LEU A C 1
ATOM 2323 O O . LEU A 1 277 ? -10.871 17.368 -1.969 1 89.1 277 LEU A O 1
ATOM 2327 N N . ARG A 1 278 ? -9.661 18.839 -3.083 1 85.86 278 ARG A N 1
ATOM 2328 C CA . ARG A 1 278 ? -10.195 19.956 -2.311 1 85.86 278 ARG A CA 1
ATOM 2329 C C . ARG A 1 278 ? -11.686 20.14 -2.571 1 85.86 278 ARG A C 1
ATOM 2331 O O . ARG A 1 278 ? -12.458 20.383 -1.642 1 85.86 278 ARG A O 1
ATOM 2338 N N . TRP A 1 279 ? -11.978 19.996 -3.882 1 87.74 279 TRP A N 1
ATOM 2339 C CA . TRP A 1 279 ? -13.396 20.048 -4.223 1 87.74 279 TRP A CA 1
ATOM 2340 C C . TRP A 1 279 ? -14.134 18.833 -3.67 1 87.74 279 TRP A C 1
ATOM 2342 O O . TRP A 1 279 ? -15.212 18.966 -3.088 1 87.74 279 TRP A O 1
ATOM 2352 N N . PHE A 1 280 ? -13.497 17.688 -3.759 1 91.97 280 PHE A N 1
ATOM 2353 C CA . PHE A 1 280 ? -14.087 16.412 -3.371 1 91.97 280 PHE A CA 1
ATOM 2354 C C . PHE A 1 280 ? -14.34 16.367 -1.869 1 91.97 280 PHE A C 1
ATOM 2356 O O . PHE A 1 280 ? -15.273 15.703 -1.412 1 91.97 280 PHE A O 1
ATOM 2363 N N . GLU A 1 281 ? -13.595 17.21 -1.092 1 91.27 281 GLU A N 1
ATOM 2364 C CA . GLU A 1 281 ? -13.691 17.217 0.365 1 91.27 281 GLU A CA 1
ATOM 2365 C C . GLU A 1 281 ? -14.17 18.571 0.88 1 91.27 281 GLU A C 1
ATOM 2367 O O . GLU A 1 281 ? -13.962 18.906 2.048 1 91.27 281 GLU A O 1
ATOM 2372 N N . GLU A 1 282 ? -14.779 19.324 0.095 1 84.83 282 GLU A N 1
ATOM 2373 C CA . GLU A 1 282 ? -15.119 20.71 0.4 1 84.83 282 GLU A CA 1
ATOM 2374 C C . GLU A 1 282 ? -16.062 20.797 1.597 1 84.83 282 GLU A C 1
ATOM 2376 O O . GLU A 1 282 ? -15.989 21.743 2.384 1 84.83 282 GLU A O 1
ATOM 2381 N N . ASP A 1 283 ? -16.899 19.841 1.788 1 83.2 283 ASP A N 1
ATOM 2382 C CA . ASP A 1 283 ? -17.898 19.92 2.85 1 83.2 283 ASP A CA 1
ATOM 2383 C C . ASP A 1 283 ? -17.432 19.176 4.099 1 83.2 283 ASP A C 1
ATOM 2385 O O . ASP A 1 283 ? -18.173 19.071 5.078 1 83.2 283 ASP A O 1
ATOM 2389 N N . SER A 1 284 ? -16.19 18.716 4.045 1 83.16 284 SER A N 1
ATOM 2390 C CA . SER A 1 284 ? -15.653 18.029 5.216 1 83.16 284 SER A CA 1
ATOM 2391 C C . SER A 1 284 ? -15.04 19.017 6.203 1 83.16 284 SER A C 1
ATOM 2393 O O . SER A 1 284 ? -14.452 20.022 5.799 1 83.16 284 SER A O 1
ATOM 2395 N N . LEU A 1 285 ? -15.242 18.842 7.437 1 73.83 285 LEU A N 1
ATOM 2396 C CA . LEU A 1 285 ? -14.759 19.742 8.478 1 73.83 285 LEU A CA 1
ATOM 2397 C C . LEU A 1 285 ? -13.264 19.55 8.712 1 73.83 285 LEU A C 1
ATOM 2399 O O . LEU A 1 285 ? -12.64 20.329 9.437 1 73.83 285 LEU A O 1
ATOM 2403 N N . GLU A 1 286 ? -12.734 18.579 8.091 1 73.6 286 GLU A N 1
ATOM 2404 C CA . GLU A 1 286 ? -11.31 18.314 8.271 1 73.6 286 GLU A CA 1
ATOM 2405 C C . GLU A 1 286 ? -10.461 19.276 7.445 1 73.6 286 GLU A C 1
ATOM 2407 O O . GLU A 1 286 ? -9.265 19.434 7.701 1 73.6 286 GLU A O 1
ATOM 2412 N N . ILE A 1 287 ? -11.036 19.914 6.477 1 69.37 287 ILE A N 1
ATOM 2413 C CA . ILE A 1 287 ? -10.351 20.903 5.652 1 69.37 287 ILE A CA 1
ATOM 2414 C C . ILE A 1 287 ? -10.871 22.3 5.982 1 69.37 287 ILE A C 1
ATOM 2416 O O . ILE A 1 287 ? -12.083 22.532 5.988 1 69.37 287 ILE A O 1
ATOM 2420 N N . PRO A 1 288 ? -9.866 23.156 6.424 1 59.01 288 PRO A N 1
ATOM 2421 C CA . PRO A 1 288 ? -10.319 24.509 6.752 1 59.01 288 PRO A CA 1
ATOM 2422 C C . PRO A 1 288 ? -11.063 25.178 5.598 1 59.01 288 PRO A C 1
ATOM 2424 O O . PRO A 1 288 ? -10.685 25.012 4.436 1 59.01 288 PRO A O 1
ATOM 2427 N N . LYS A 1 289 ? -12.168 25.811 5.899 1 55.68 289 LYS A N 1
ATOM 2428 C CA . LYS A 1 289 ? -13.088 26.444 4.958 1 55.68 289 LYS A CA 1
ATOM 2429 C C . LYS A 1 289 ? -12.355 27.429 4.051 1 55.68 289 LYS A C 1
ATOM 2431 O O . LYS A 1 289 ? -12.692 27.565 2.874 1 55.68 289 LYS A O 1
ATOM 2436 N N . LEU A 1 290 ? -11.338 28.074 4.608 1 49.76 290 LEU A N 1
ATOM 2437 C CA . LEU A 1 290 ? -10.643 29.097 3.834 1 49.76 290 LEU A CA 1
ATOM 2438 C C . LEU A 1 290 ? -9.847 28.47 2.695 1 49.76 290 LEU A C 1
ATOM 2440 O O . LEU A 1 290 ? -9.711 29.068 1.625 1 49.76 290 LEU A O 1
ATOM 2444 N N . VAL A 1 291 ? -9.328 27.364 2.954 1 53.36 291 VAL A N 1
ATOM 2445 C CA . VAL A 1 291 ? -8.572 26.664 1.921 1 53.36 291 VAL A CA 1
ATOM 2446 C C . VAL A 1 291 ? -9.52 26.183 0.824 1 53.36 291 VAL A C 1
ATOM 2448 O O . VAL A 1 291 ? -9.159 26.171 -0.355 1 53.36 291 VAL A O 1
ATOM 2451 N N . ARG A 1 292 ? -10.761 26.064 1.152 1 52.08 292 ARG A N 1
ATOM 2452 C CA . ARG A 1 292 ? -11.86 25.652 0.286 1 52.08 292 ARG A CA 1
ATOM 2453 C C . ARG A 1 292 ? -12.192 26.738 -0.732 1 52.08 292 ARG A C 1
ATOM 2455 O O . ARG A 1 292 ? -12.452 26.443 -1.9 1 52.08 292 ARG A O 1
ATOM 2462 N N . LEU A 1 293 ? -12.243 27.837 -0.177 1 47.74 293 LEU A N 1
ATOM 2463 C CA . LEU A 1 293 ? -12.628 28.979 -1 1 47.74 293 LEU A CA 1
ATOM 2464 C C . LEU A 1 293 ? -11.565 29.273 -2.053 1 47.74 293 LEU A C 1
ATOM 2466 O O . LEU A 1 293 ? -11.889 29.688 -3.168 1 47.74 293 LEU A O 1
ATOM 2470 N N . ALA A 1 294 ? -10.419 28.974 -1.746 1 48.66 294 ALA A N 1
ATOM 2471 C CA . ALA A 1 294 ? -9.333 29.258 -2.681 1 48.66 294 ALA A CA 1
ATOM 2472 C C . ALA A 1 294 ? -9.311 28.244 -3.821 1 48.66 294 ALA A C 1
ATOM 2474 O O . ALA A 1 294 ? -8.938 28.576 -4.948 1 48.66 294 ALA A O 1
ATOM 2475 N N . SER A 1 295 ? -9.726 27.044 -3.603 1 47.96 295 SER A N 1
ATOM 2476 C CA . SER A 1 295 ? -9.679 25.986 -4.607 1 47.96 295 SER A CA 1
ATOM 2477 C C . SER A 1 295 ? -10.748 26.189 -5.675 1 47.96 295 SER A C 1
ATOM 2479 O O . SER A 1 295 ? -10.543 25.841 -6.84 1 47.96 295 SER A O 1
ATOM 2481 N N . LYS A 1 296 ? -11.937 26.638 -5.291 1 47.88 296 LYS A N 1
ATOM 2482 C CA . LYS A 1 296 ? -12.987 26.951 -6.256 1 47.88 296 LYS A CA 1
ATOM 2483 C C . LYS A 1 296 ? -12.494 27.949 -7.3 1 47.88 296 LYS A C 1
ATOM 2485 O O . LYS A 1 296 ? -12.851 27.851 -8.476 1 47.88 296 LYS A O 1
ATOM 2490 N N . LYS A 1 297 ? -11.759 28.76 -6.884 1 46.35 297 LYS A N 1
ATOM 2491 C CA . LYS A 1 297 ? -11.308 29.761 -7.846 1 46.35 297 LYS A CA 1
ATOM 2492 C C . LYS A 1 297 ? -10.323 29.158 -8.845 1 46.35 297 LYS A C 1
ATOM 2494 O O . LYS A 1 297 ? -10.286 29.562 -10.009 1 46.35 297 LYS A O 1
ATOM 2499 N N . THR A 1 298 ? -9.582 28.179 -8.51 1 43.3 298 THR A N 1
ATOM 2500 C CA . THR A 1 298 ? -8.571 27.629 -9.406 1 43.3 298 THR A CA 1
ATOM 2501 C C . THR A 1 298 ? -9.202 26.664 -10.405 1 43.3 298 THR A C 1
ATOM 2503 O O . THR A 1 298 ? -8.669 26.457 -11.497 1 43.3 298 THR A O 1
ATOM 2506 N N . LEU A 1 299 ? -10.239 25.937 -10.052 1 42.37 299 LEU A N 1
ATOM 2507 C CA . LEU A 1 299 ? -10.921 25.07 -11.007 1 42.37 299 LEU A CA 1
ATOM 2508 C C . LEU A 1 299 ? -11.717 25.891 -12.015 1 42.37 299 LEU A C 1
ATOM 2510 O O . LEU A 1 299 ? -11.919 25.46 -13.152 1 42.37 299 LEU A O 1
ATOM 2514 N N . LEU A 1 300 ? -12.247 27.02 -11.662 1 38.66 300 LEU A N 1
ATOM 2515 C CA . LEU A 1 300 ? -13.034 27.864 -12.554 1 38.66 300 LEU A CA 1
ATOM 2516 C C . LEU A 1 300 ? -12.13 28.752 -13.402 1 38.66 300 LEU A C 1
ATOM 2518 O O . LEU A 1 300 ? -12.603 29.443 -14.307 1 38.66 300 LEU A O 1
ATOM 2522 N N . GLN A 1 301 ? -10.904 28.877 -13.058 1 35.73 301 GLN A N 1
ATOM 2523 C CA . GLN A 1 301 ? -10.075 29.638 -13.986 1 35.73 301 GLN A CA 1
ATOM 2524 C C . GLN A 1 301 ? -9.389 28.718 -14.993 1 35.73 301 GLN A C 1
ATOM 2526 O O . GLN A 1 301 ? -8.901 27.646 -14.629 1 35.73 301 GLN A O 1
ATOM 2531 N N . MET B 1 1 ? -9.618 38.323 11.967 1 18.62 1 MET B N 1
ATOM 2532 C CA . MET B 1 1 ? -10.306 37.041 11.839 1 18.62 1 MET B CA 1
ATOM 2533 C C . MET B 1 1 ? -9.701 36.209 10.713 1 18.62 1 MET B C 1
ATOM 2535 O O . MET B 1 1 ? -10.049 35.039 10.545 1 18.62 1 MET B O 1
ATOM 2539 N N . ASN B 1 2 ? -9.262 36.846 9.572 1 21.09 2 ASN B N 1
ATOM 2540 C CA . ASN B 1 2 ? -8.559 36.528 8.333 1 21.09 2 ASN B CA 1
ATOM 2541 C C . ASN B 1 2 ? -7.221 35.847 8.607 1 21.09 2 ASN B C 1
ATOM 2543 O O . ASN B 1 2 ? -6.407 35.679 7.697 1 21.09 2 ASN B O 1
ATOM 2547 N N . ARG B 1 3 ? -6.667 35.877 9.809 1 25.62 3 ARG B N 1
ATOM 2548 C CA . ARG B 1 3 ? -5.306 35.699 10.302 1 25.62 3 ARG B CA 1
ATOM 2549 C C . ARG B 1 3 ? -4.944 34.22 10.39 1 25.62 3 ARG B C 1
ATOM 2551 O O . ARG B 1 3 ? -3.764 33.863 10.388 1 25.62 3 ARG B O 1
ATOM 2558 N N . ILE B 1 4 ? -5.893 33.379 10.798 1 27.32 4 ILE B N 1
ATOM 2559 C CA . ILE B 1 4 ? -5.579 32.03 11.257 1 27.32 4 ILE B CA 1
ATOM 2560 C C . ILE B 1 4 ? -5.285 31.132 10.058 1 27.32 4 ILE B C 1
ATOM 2562 O O . ILE B 1 4 ? -4.735 30.039 10.213 1 27.32 4 ILE B O 1
ATOM 2566 N N . THR B 1 5 ? -5.852 31.229 8.821 1 30.96 5 THR B N 1
ATOM 2567 C CA . THR B 1 5 ? -5.58 30.615 7.526 1 30.96 5 THR B CA 1
ATOM 2568 C C . THR B 1 5 ? -4.108 30.765 7.155 1 30.96 5 THR B C 1
ATOM 2570 O O . THR B 1 5 ? -3.612 30.068 6.267 1 30.96 5 THR B O 1
ATOM 2573 N N . GLY B 1 6 ? -3.334 31.797 7.555 1 26.4 6 GLY B N 1
ATOM 2574 C CA . GLY B 1 6 ? -1.988 32.308 7.355 1 26.4 6 GLY B CA 1
ATOM 2575 C C . GLY B 1 6 ? -0.923 31.464 8.028 1 26.4 6 GLY B C 1
ATOM 2576 O O . GLY B 1 6 ? 0.27 31.638 7.771 1 26.4 6 GLY B O 1
ATOM 2577 N N . THR B 1 7 ? -1.167 30.826 9.205 1 29.12 7 THR B N 1
ATOM 2578 C CA . THR B 1 7 ? -0.134 30.206 10.027 1 29.12 7 THR B CA 1
ATOM 2579 C C . THR B 1 7 ? 0.367 28.916 9.385 1 29.12 7 THR B C 1
ATOM 2581 O O . THR B 1 7 ? 1.473 28.458 9.68 1 29.12 7 THR B O 1
ATOM 2584 N N . LEU B 1 8 ? -0.386 28.026 8.839 1 36.2 8 LEU B N 1
ATOM 2585 C CA . LEU B 1 8 ? 0.109 26.923 8.023 1 36.2 8 LEU B CA 1
ATOM 2586 C C . LEU B 1 8 ? 0.995 27.437 6.893 1 36.2 8 LEU B C 1
ATOM 2588 O O . LEU B 1 8 ? 1.549 26.647 6.125 1 36.2 8 LEU B O 1
ATOM 2592 N N . LEU B 1 9 ? 0.901 28.615 6.403 1 34.35 9 LEU B N 1
ATOM 2593 C CA . LEU B 1 9 ? 1.679 29.44 5.486 1 34.35 9 LEU B CA 1
ATOM 2594 C C . LEU B 1 9 ? 3.141 29.499 5.915 1 34.35 9 LEU B C 1
ATOM 2596 O O . LEU B 1 9 ? 4.019 29.796 5.101 1 34.35 9 LEU B O 1
ATOM 2600 N N . LEU B 1 10 ? 3.518 29.71 7.28 1 35.46 10 LEU B N 1
ATOM 2601 C CA . LEU B 1 10 ? 4.873 30.177 7.552 1 35.46 10 LEU B CA 1
ATOM 2602 C C . LEU B 1 10 ? 5.843 29.004 7.65 1 35.46 10 LEU B C 1
ATOM 2604 O O . LEU B 1 10 ? 6.374 28.722 8.727 1 35.46 10 LEU B O 1
ATOM 2608 N N . ILE B 1 11 ? 5.421 27.802 7.214 1 44.23 11 ILE B N 1
ATOM 2609 C CA . ILE B 1 11 ? 6.613 26.962 7.239 1 44.23 11 ILE B CA 1
ATOM 2610 C C . ILE B 1 11 ? 7.794 27.723 6.641 1 44.23 11 ILE B C 1
ATOM 2612 O O . ILE B 1 11 ? 7.743 28.154 5.487 1 44.23 11 ILE B O 1
ATOM 2616 N N . PRO B 1 12 ? 8.533 28.256 7.568 1 44.5 12 PRO B N 1
ATOM 2617 C CA . PRO B 1 12 ? 9.681 28.967 7.001 1 44.5 12 PRO B CA 1
ATOM 2618 C C . PRO B 1 12 ? 10.249 28.278 5.762 1 44.5 12 PRO B C 1
ATOM 2620 O O . PRO B 1 12 ? 10.256 27.046 5.685 1 44.5 12 PRO B O 1
ATOM 2623 N N . ARG B 1 13 ? 10.002 28.859 4.599 1 50.13 13 ARG B N 1
ATOM 2624 C CA . ARG B 1 13 ? 10.732 28.405 3.42 1 50.13 13 ARG B CA 1
ATOM 2625 C C . ARG B 1 13 ? 12.156 27.998 3.78 1 50.13 13 ARG B C 1
ATOM 2627 O O . ARG B 1 13 ? 12.958 28.834 4.203 1 50.13 13 ARG B O 1
ATOM 2634 N N . GLU B 1 14 ? 12.36 26.737 4.204 1 58.1 14 GLU B N 1
ATOM 2635 C CA . GLU B 1 14 ? 13.689 26.238 4.545 1 58.1 14 GLU B CA 1
ATOM 2636 C C . GLU B 1 14 ? 14.702 26.575 3.454 1 58.1 14 GLU B C 1
ATOM 2638 O O . GLU B 1 14 ? 14.442 26.355 2.269 1 58.1 14 GLU B O 1
ATOM 2643 N N . GLN B 1 15 ? 15.545 27.434 3.64 1 71.64 15 GLN B N 1
ATOM 2644 C CA . GLN B 1 15 ? 16.59 27.778 2.681 1 71.64 15 GLN B CA 1
ATOM 2645 C C . GLN B 1 15 ? 17.671 26.702 2.635 1 71.64 15 GLN B C 1
ATOM 2647 O O . GLN B 1 15 ? 18.415 26.52 3.602 1 71.64 15 GLN B O 1
ATOM 2652 N N . TYR B 1 16 ? 17.539 25.722 1.769 1 83.5 16 TYR B N 1
ATOM 2653 C CA . TYR B 1 16 ? 18.582 24.734 1.517 1 83.5 16 TYR B CA 1
ATOM 2654 C C . TYR B 1 16 ? 19.5 25.185 0.387 1 83.5 16 TYR B C 1
ATOM 2656 O O . TYR B 1 16 ? 19.113 26.012 -0.442 1 83.5 16 TYR B O 1
ATOM 2664 N N . PRO B 1 17 ? 20.775 24.746 0.525 1 88.08 17 PRO B N 1
ATOM 2665 C CA . PRO B 1 17 ? 21.695 25.1 -0.558 1 88.08 17 PRO B CA 1
ATOM 2666 C C . PRO B 1 17 ? 21.176 24.684 -1.932 1 88.08 17 PRO B C 1
ATOM 2668 O O . PRO B 1 17 ? 20.53 23.641 -2.062 1 88.08 17 PRO B O 1
ATOM 2671 N N . GLN B 1 18 ? 21.49 25.567 -2.911 1 90.38 18 GLN B N 1
ATOM 2672 C CA . GLN B 1 18 ? 21.074 25.301 -4.284 1 90.38 18 GLN B CA 1
ATOM 2673 C C . GLN B 1 18 ? 22.28 25.068 -5.189 1 90.38 18 GLN B C 1
ATOM 2675 O O . GLN B 1 18 ? 23.238 25.844 -5.168 1 90.38 18 GLN B O 1
ATOM 2680 N N . GLY B 1 19 ? 22.261 23.94 -5.888 1 92.41 19 GLY B N 1
ATOM 2681 C CA . GLY B 1 19 ? 23.339 23.663 -6.824 1 92.41 19 GLY B CA 1
ATOM 2682 C C . GLY B 1 19 ? 24.397 22.735 -6.257 1 92.41 19 GLY B C 1
ATOM 2683 O O . GLY B 1 19 ? 24.488 22.558 -5.041 1 92.41 19 GLY B O 1
ATOM 2684 N N . ILE B 1 20 ? 25.186 22.261 -7.074 1 92.39 20 ILE B N 1
ATOM 2685 C CA . ILE B 1 20 ? 26.187 21.261 -6.721 1 92.39 20 ILE B CA 1
ATOM 2686 C C . ILE B 1 20 ? 27.254 21.892 -5.829 1 92.39 20 ILE B C 1
ATOM 2688 O O . ILE B 1 20 ? 27.62 21.329 -4.795 1 92.39 20 ILE B O 1
ATOM 2692 N N . ARG B 1 21 ? 27.76 23.031 -6.144 1 93.15 21 ARG B N 1
ATOM 2693 C CA . ARG B 1 21 ? 28.836 23.681 -5.403 1 93.15 21 ARG B CA 1
ATOM 2694 C C . ARG B 1 21 ? 28.395 24.02 -3.983 1 93.15 21 ARG B C 1
ATOM 2696 O O . ARG B 1 21 ? 29.128 23.77 -3.023 1 93.15 21 ARG B O 1
ATOM 2703 N N . ALA B 1 22 ? 27.221 24.536 -3.869 1 93.46 22 ALA B N 1
ATOM 2704 C CA . ALA B 1 22 ? 26.711 24.926 -2.557 1 93.46 22 ALA B CA 1
ATOM 2705 C C . ALA B 1 22 ? 26.523 23.707 -1.657 1 93.46 22 ALA B C 1
ATOM 2707 O O . ALA B 1 22 ? 26.848 23.75 -0.469 1 93.46 22 ALA B O 1
ATOM 2708 N N . ASN B 1 23 ? 26.023 22.64 -2.238 1 93.17 23 ASN B N 1
ATOM 2709 C CA . ASN B 1 23 ? 25.821 21.406 -1.485 1 93.17 23 ASN B CA 1
ATOM 2710 C C . ASN B 1 23 ? 27.149 20.784 -1.063 1 93.17 23 ASN B C 1
ATOM 2712 O O . ASN B 1 23 ? 27.301 20.352 0.081 1 93.17 23 ASN B O 1
ATOM 2716 N N . LEU B 1 24 ? 28.115 20.836 -1.921 1 93.18 24 LEU B N 1
ATOM 2717 C CA . LEU B 1 24 ? 29.428 20.275 -1.62 1 93.18 24 LEU B CA 1
ATOM 2718 C C . LEU B 1 24 ? 30.142 21.103 -0.557 1 93.18 24 LEU B C 1
ATOM 2720 O O . LEU B 1 24 ? 30.806 20.55 0.323 1 93.18 24 LEU B O 1
ATOM 2724 N N . ASN B 1 25 ? 30.005 22.403 -0.629 1 93.17 25 ASN B N 1
ATOM 2725 C CA . ASN B 1 25 ? 30.612 23.287 0.361 1 93.17 25 ASN B CA 1
ATOM 2726 C C . ASN B 1 25 ? 30.01 23.075 1.747 1 93.17 25 ASN B C 1
ATOM 2728 O O . ASN B 1 25 ? 30.73 23.066 2.747 1 93.17 25 ASN B O 1
ATOM 2732 N N . GLU B 1 26 ? 28.7 22.949 1.709 1 91.7 26 GLU B N 1
ATOM 2733 C CA . GLU B 1 26 ? 28.039 22.693 2.985 1 91.7 26 GLU B CA 1
ATOM 2734 C C . GLU B 1 26 ? 28.512 21.378 3.597 1 91.7 26 GLU B C 1
ATOM 2736 O O . GLU B 1 26 ? 28.717 21.29 4.81 1 91.7 26 GLU B O 1
ATOM 2741 N N . THR B 1 27 ? 28.679 20.389 2.821 1 92.08 27 THR B N 1
ATOM 2742 C CA . THR B 1 27 ? 29.163 19.094 3.288 1 92.08 27 THR B CA 1
ATOM 2743 C C . THR B 1 27 ? 30.596 19.205 3.8 1 92.08 27 THR B C 1
ATOM 2745 O O . THR B 1 27 ? 30.931 18.645 4.846 1 92.08 27 THR B O 1
ATOM 2748 N N . TYR B 1 28 ? 31.387 19.905 3.035 1 92.3 28 TYR B N 1
ATOM 2749 C CA . TYR B 1 28 ? 32.77 20.134 3.437 1 92.3 28 TYR B CA 1
ATOM 2750 C C . TYR B 1 28 ? 32.836 20.803 4.805 1 92.3 28 TYR B C 1
ATOM 2752 O O . TYR B 1 28 ? 33.599 20.376 5.675 1 92.3 28 TYR B O 1
ATOM 2760 N N . ASN B 1 29 ? 32.072 21.775 5.05 1 92.7 29 ASN B N 1
ATOM 2761 C CA . ASN B 1 29 ? 32.042 22.495 6.319 1 92.7 29 ASN B CA 1
ATOM 2762 C C . ASN B 1 29 ? 31.585 21.595 7.463 1 92.7 29 ASN B C 1
ATOM 2764 O O . ASN B 1 29 ? 32.106 21.685 8.576 1 92.7 29 ASN B O 1
ATOM 2768 N N . SER B 1 30 ? 30.622 20.783 7.161 1 90.06 30 SER B N 1
ATOM 2769 C CA . SER B 1 30 ? 30.132 19.854 8.174 1 90.06 30 SER B CA 1
ATOM 2770 C C . SER B 1 30 ? 31.212 18.854 8.576 1 90.06 30 SER B C 1
ATOM 2772 O O . SER B 1 30 ? 31.373 18.55 9.759 1 90.06 30 SER B O 1
ATOM 2774 N N . ILE B 1 31 ? 31.942 18.353 7.594 1 90.05 31 ILE B N 1
ATOM 2775 C CA . ILE B 1 31 ? 33.006 17.389 7.851 1 90.05 31 ILE B CA 1
ATOM 2776 C C . ILE B 1 31 ? 34.131 18.059 8.637 1 90.05 31 ILE B C 1
ATOM 2778 O O . ILE B 1 31 ? 34.655 17.485 9.594 1 90.05 31 ILE B O 1
ATOM 2782 N N . MET B 1 32 ? 34.456 19.285 8.288 1 92.49 32 MET B N 1
ATOM 2783 C CA . MET B 1 32 ? 35.527 20.016 8.959 1 92.49 32 MET B CA 1
ATOM 2784 C C . MET B 1 32 ? 35.16 20.307 10.411 1 92.49 32 MET B C 1
ATOM 2786 O O . MET B 1 32 ? 36.026 20.303 11.287 1 92.49 32 MET B O 1
ATOM 2790 N N . LYS B 1 33 ? 33.931 20.546 10.623 1 90.27 33 LYS B N 1
ATOM 2791 C CA . LYS B 1 33 ? 33.469 20.766 11.991 1 90.27 33 LYS B CA 1
ATOM 2792 C C . LYS B 1 33 ? 33.668 19.518 12.845 1 90.27 33 LYS B C 1
ATOM 2794 O O . LYS B 1 33 ? 34.079 19.611 14.004 1 90.27 33 LYS B O 1
ATOM 2799 N N . VAL B 1 34 ? 33.436 18.358 12.266 1 86.96 34 VAL B N 1
ATOM 2800 C CA . VAL B 1 34 ? 33.606 17.094 12.976 1 86.96 34 VAL B CA 1
ATOM 2801 C C . VAL B 1 34 ? 35.09 16.84 13.231 1 86.96 34 VAL B C 1
ATOM 2803 O O . VAL B 1 34 ? 35.474 16.408 14.32 1 86.96 34 VAL B O 1
ATOM 2806 N N . ILE B 1 35 ? 35.936 17.136 12.264 1 89.4 35 ILE B N 1
ATOM 2807 C CA . ILE B 1 35 ? 37.372 16.908 12.372 1 89.4 35 ILE B CA 1
ATOM 2808 C C . ILE B 1 35 ? 37.964 17.833 13.433 1 89.4 35 ILE B C 1
ATOM 2810 O O . ILE B 1 35 ? 38.826 17.422 14.213 1 89.4 35 ILE B O 1
ATOM 2814 N N . ARG B 1 36 ? 37.482 18.972 13.501 1 90.57 36 ARG B N 1
ATOM 2815 C CA . ARG B 1 36 ? 37.985 19.945 14.465 1 90.57 36 ARG B CA 1
ATOM 2816 C C . ARG B 1 36 ? 37.633 19.535 15.891 1 90.57 36 ARG B C 1
ATOM 2818 O O . ARG B 1 36 ? 38.355 19.866 16.834 1 90.57 36 ARG B O 1
ATOM 2825 N N . HIS B 1 37 ? 36.551 18.813 16.046 1 89.72 37 HIS B N 1
ATOM 2826 C CA . HIS B 1 37 ? 36.129 18.38 17.374 1 89.72 37 HIS B CA 1
ATOM 2827 C C . HIS B 1 37 ? 36.454 16.908 17.602 1 89.72 37 HIS B C 1
ATOM 2829 O O . HIS B 1 37 ? 35.713 16.204 18.292 1 89.72 37 HIS B O 1
ATOM 2835 N N . TYR B 1 38 ? 37.461 16.421 16.967 1 86.79 38 TYR B N 1
ATOM 2836 C CA . TYR B 1 38 ? 37.87 15.022 17.018 1 86.79 38 TYR B CA 1
ATOM 2837 C C . TYR B 1 38 ? 38.149 14.587 18.452 1 86.79 38 TYR B C 1
ATOM 2839 O O . TYR B 1 38 ? 37.955 13.42 18.803 1 86.79 38 TYR B O 1
ATOM 2847 N N . ASP B 1 39 ? 38.512 15.511 19.373 1 88.05 39 ASP B N 1
ATOM 2848 C CA . ASP B 1 39 ? 38.845 15.204 20.76 1 88.05 39 ASP B CA 1
ATOM 2849 C C . ASP B 1 39 ? 37.612 14.737 21.531 1 88.05 39 ASP B C 1
ATOM 2851 O O . ASP B 1 39 ? 37.733 14.07 22.56 1 88.05 39 ASP B O 1
ATOM 2855 N N . GLN B 1 40 ? 36.468 14.983 20.975 1 91.89 40 GLN B N 1
ATOM 2856 C CA . GLN B 1 40 ? 35.22 14.617 21.637 1 91.89 40 GLN B CA 1
ATOM 2857 C C . GLN B 1 40 ? 34.592 13.388 20.987 1 91.89 40 GLN B C 1
ATOM 2859 O O . GLN B 1 40 ? 33.368 13.241 20.978 1 91.89 40 GLN B O 1
ATOM 2864 N N . TRP B 1 41 ? 35.391 12.51 20.462 1 86.49 41 TRP B N 1
ATOM 2865 C CA . TRP B 1 41 ? 34.896 11.378 19.685 1 86.49 41 TRP B CA 1
ATOM 2866 C C . TRP B 1 41 ? 34.073 10.437 20.559 1 86.49 41 TRP B C 1
ATOM 2868 O O . TRP B 1 41 ? 33.086 9.857 20.099 1 86.49 41 TRP B O 1
ATOM 2878 N N . LYS B 1 42 ? 34.437 10.26 21.836 1 90.64 42 LYS B N 1
ATOM 2879 C CA . LYS B 1 42 ? 33.679 9.393 22.734 1 90.64 42 LYS B CA 1
ATOM 2880 C C . LYS B 1 42 ? 32.25 9.898 22.91 1 90.64 42 LYS B C 1
ATOM 2882 O O . LYS B 1 42 ? 31.301 9.112 22.888 1 90.64 42 LYS B O 1
ATOM 2887 N N . VAL B 1 43 ? 32.137 11.157 23.036 1 89.66 43 VAL B N 1
ATOM 2888 C CA . VAL B 1 43 ? 30.828 11.783 23.187 1 89.66 43 VAL B CA 1
ATOM 2889 C C . VAL B 1 43 ? 30.052 11.682 21.876 1 89.66 43 VAL B C 1
ATOM 2891 O O . VAL B 1 43 ? 28.847 11.418 21.879 1 89.66 43 VAL B O 1
ATOM 2894 N N . MET B 1 44 ? 30.758 11.83 20.817 1 88.86 44 MET B N 1
ATOM 2895 C CA . MET B 1 44 ? 30.132 11.75 19.5 1 88.86 44 MET B CA 1
ATOM 2896 C C . MET B 1 44 ? 29.573 10.354 19.247 1 88.86 44 MET B C 1
ATOM 2898 O O . MET B 1 44 ? 28.469 10.208 18.72 1 88.86 44 MET B O 1
ATOM 2902 N N . ILE B 1 45 ? 30.298 9.373 19.637 1 89.65 45 ILE B N 1
ATOM 2903 C CA . ILE B 1 45 ? 29.871 7.988 19.466 1 89.65 45 ILE B CA 1
ATOM 2904 C C . ILE B 1 45 ? 28.662 7.708 20.355 1 89.65 45 ILE B C 1
ATOM 2906 O O . ILE B 1 45 ? 27.694 7.082 19.918 1 89.65 45 ILE B O 1
ATOM 2910 N N . LYS B 1 46 ? 28.731 8.119 21.548 1 90.84 46 LYS B N 1
ATOM 2911 C CA . LYS B 1 46 ? 27.611 7.943 22.468 1 90.84 46 LYS B CA 1
ATOM 2912 C C . LYS B 1 46 ? 26.348 8.611 21.93 1 90.84 46 LYS B C 1
ATOM 2914 O O . LYS B 1 46 ? 25.264 8.026 21.974 1 90.84 46 LYS B O 1
ATOM 2919 N N . ASN B 1 47 ? 26.517 9.75 21.338 1 90.23 47 ASN B N 1
ATOM 2920 C CA . ASN B 1 47 ? 25.383 10.478 20.779 1 90.23 47 ASN B CA 1
ATOM 2921 C C . ASN B 1 47 ? 24.827 9.784 19.538 1 90.23 47 ASN B C 1
ATOM 2923 O O . ASN B 1 47 ? 23.62 9.816 19.293 1 90.23 47 ASN B O 1
ATOM 2927 N N . PHE B 1 48 ? 25.732 9.212 18.861 1 90.53 48 PHE B N 1
ATOM 2928 C CA . PHE B 1 48 ? 25.311 8.501 17.659 1 90.53 48 PHE B CA 1
ATOM 2929 C C . PHE B 1 48 ? 24.378 7.349 18.011 1 90.53 48 PHE B C 1
ATOM 2931 O O . PHE B 1 48 ? 23.343 7.163 17.368 1 90.53 48 PHE B O 1
ATOM 2938 N N . PHE B 1 49 ? 24.654 6.606 19.084 1 91.66 49 PHE B N 1
ATOM 2939 C CA . PHE B 1 49 ? 23.871 5.438 19.472 1 91.66 49 PHE B CA 1
ATOM 2940 C C . PHE B 1 49 ? 22.494 5.853 19.977 1 91.66 49 PHE B C 1
ATOM 2942 O O . PHE B 1 49 ? 21.575 5.033 20.035 1 91.66 49 PHE B O 1
ATOM 2949 N N . HIS B 1 50 ? 22.334 7.097 20.29 1 91.45 50 HIS B N 1
ATOM 2950 C CA . HIS B 1 50 ? 21.041 7.596 20.743 1 91.45 50 HIS B CA 1
ATOM 2951 C C . HIS B 1 50 ? 20.362 8.429 19.661 1 91.45 50 HIS B C 1
ATOM 2953 O O . HIS B 1 50 ? 19.26 8.944 19.868 1 91.45 50 HIS B O 1
ATOM 2959 N N . SER B 1 51 ? 21.018 8.435 18.579 1 93.49 51 SER B N 1
ATOM 2960 C CA . SER B 1 51 ? 20.495 9.286 17.515 1 93.49 51 SER B CA 1
ATOM 2961 C C . SER B 1 51 ? 19.363 8.595 16.762 1 93.49 51 SER B C 1
ATOM 2963 O O . SER B 1 51 ? 19.222 7.372 16.826 1 93.49 51 SER B O 1
ATOM 2965 N N . GLN B 1 52 ? 18.543 9.336 16.079 1 95.17 52 GLN B N 1
ATOM 2966 C CA . GLN B 1 52 ? 17.454 8.839 15.245 1 95.17 52 GLN B CA 1
ATOM 2967 C C . GLN B 1 52 ? 17.988 8.013 14.078 1 95.17 52 GLN B C 1
ATOM 2969 O O . GLN B 1 52 ? 17.384 7.009 13.694 1 95.17 52 GLN B O 1
ATOM 2974 N N . LEU B 1 53 ? 19.097 8.427 13.535 1 95.75 53 LEU B N 1
ATOM 2975 C CA . LEU B 1 53 ? 19.704 7.711 12.419 1 95.75 53 LEU B CA 1
ATOM 2976 C C . LEU B 1 53 ? 20.087 6.293 12.826 1 95.75 53 LEU B C 1
ATOM 2978 O O . LEU B 1 53 ? 19.845 5.341 12.081 1 95.75 53 LEU B O 1
ATOM 2982 N N . PHE B 1 54 ? 20.677 6.193 14 1 96.87 54 PHE B N 1
ATOM 2983 C CA . PHE B 1 54 ? 21.066 4.881 14.503 1 96.87 54 PHE B CA 1
ATOM 2984 C C . PHE B 1 54 ? 19.858 3.956 14.594 1 96.87 54 PHE B C 1
ATOM 2986 O O . PHE B 1 54 ? 19.914 2.808 14.15 1 96.87 54 PHE B O 1
ATOM 2993 N N . TRP B 1 55 ? 18.782 4.423 15.104 1 95.49 55 TRP B N 1
ATOM 2994 C CA . TRP B 1 55 ? 17.591 3.598 15.28 1 95.49 55 TRP B CA 1
ATOM 2995 C C . TRP B 1 55 ? 16.946 3.279 13.935 1 95.49 55 TRP B C 1
ATOM 2997 O O . TRP B 1 55 ? 16.336 2.22 13.767 1 95.49 55 TRP B O 1
ATOM 3007 N N . GLY B 1 56 ? 17.061 4.212 12.958 1 97.06 56 GLY B N 1
ATOM 3008 C CA . GLY B 1 56 ? 16.643 3.896 11.602 1 97.06 56 GLY B CA 1
ATOM 3009 C C . GLY B 1 56 ? 17.424 2.749 10.989 1 97.06 56 GLY B C 1
ATOM 3010 O O . GLY B 1 56 ? 16.837 1.815 10.439 1 97.06 56 GLY B O 1
ATOM 3011 N N . ILE B 1 57 ? 18.693 2.762 11.191 1 97.34 57 ILE B N 1
ATOM 3012 C CA . ILE B 1 57 ? 19.574 1.739 10.639 1 97.34 57 ILE B CA 1
ATOM 3013 C C . ILE B 1 57 ? 19.321 0.407 11.34 1 97.34 57 ILE B C 1
ATOM 3015 O O . ILE B 1 57 ? 19.205 -0.633 10.687 1 97.34 57 ILE B O 1
ATOM 3019 N N . ILE B 1 58 ? 19.179 0.421 12.612 1 97.64 58 ILE B N 1
ATOM 3020 C CA . ILE B 1 58 ? 18.969 -0.792 13.394 1 97.64 58 ILE B CA 1
ATOM 3021 C C . ILE B 1 58 ? 17.645 -1.44 12.995 1 97.64 58 ILE B C 1
ATOM 3023 O O . ILE B 1 58 ? 17.561 -2.663 12.857 1 97.64 58 ILE B O 1
ATOM 3027 N N . SER B 1 59 ? 16.624 -0.606 12.837 1 97.63 59 SER B N 1
ATOM 3028 C CA . SER B 1 59 ? 15.336 -1.15 12.419 1 97.63 59 SER B CA 1
ATOM 3029 C C . SER B 1 59 ? 15.439 -1.83 11.058 1 97.63 59 SER B C 1
ATOM 3031 O O . SER B 1 59 ? 14.854 -2.894 10.843 1 97.63 59 SER B O 1
ATOM 3033 N N . MET B 1 60 ? 16.136 -1.253 10.179 1 97.92 60 MET B N 1
ATOM 3034 C CA . MET B 1 60 ? 16.315 -1.837 8.853 1 97.92 60 MET B CA 1
ATOM 3035 C C . MET B 1 60 ? 17.081 -3.153 8.937 1 97.92 60 MET B C 1
ATOM 3037 O O . MET B 1 60 ? 16.729 -4.125 8.266 1 97.92 60 MET B O 1
ATOM 3041 N N . ILE B 1 61 ? 18.135 -3.194 9.751 1 97.49 61 ILE B N 1
ATOM 3042 C CA . ILE B 1 61 ? 18.958 -4.39 9.893 1 97.49 61 ILE B CA 1
ATOM 3043 C C . ILE B 1 61 ? 18.129 -5.518 10.503 1 97.49 61 ILE B C 1
ATOM 3045 O O . ILE B 1 61 ? 18.147 -6.647 10.009 1 97.49 61 ILE B O 1
ATOM 3049 N N . ILE B 1 62 ? 17.361 -5.237 11.504 1 97.88 62 ILE B N 1
ATOM 3050 C CA . ILE B 1 62 ? 16.555 -6.248 12.18 1 97.88 62 ILE B CA 1
ATOM 3051 C C . ILE B 1 62 ? 15.492 -6.785 11.224 1 97.88 62 ILE B C 1
ATOM 3053 O O . ILE B 1 62 ? 15.349 -7.999 11.062 1 97.88 62 ILE B O 1
ATOM 3057 N N . CYS B 1 63 ? 14.779 -5.891 10.596 1 98 63 CYS B N 1
ATOM 3058 C CA . CYS B 1 63 ? 13.723 -6.317 9.683 1 98 63 CYS B CA 1
ATOM 3059 C C . CYS B 1 63 ? 14.309 -6.991 8.448 1 98 63 CYS B C 1
ATOM 3061 O O . CYS B 1 63 ? 13.723 -7.934 7.914 1 98 63 CYS B O 1
ATOM 3063 N N . GLY B 1 64 ? 15.483 -6.489 8.022 1 97.16 64 GLY B N 1
ATOM 3064 C CA . GLY B 1 64 ? 16.169 -7.138 6.916 1 97.16 64 GLY B CA 1
ATOM 3065 C C . GLY B 1 64 ? 16.614 -8.552 7.238 1 97.16 64 GLY B C 1
ATOM 3066 O O . GLY B 1 64 ? 16.536 -9.441 6.388 1 97.16 64 GLY B O 1
ATOM 3067 N N . TYR B 1 65 ? 17.05 -8.747 8.425 1 97.21 65 TYR B N 1
ATOM 3068 C CA . TYR B 1 65 ? 17.465 -10.069 8.879 1 97.21 65 TYR B CA 1
ATOM 3069 C C . TYR B 1 65 ? 16.289 -11.039 8.88 1 97.21 65 TYR B C 1
ATOM 3071 O O . TYR B 1 65 ? 16.39 -12.147 8.348 1 97.21 65 TYR B O 1
ATOM 3079 N N . TRP B 1 66 ? 15.229 -10.63 9.404 1 96.47 66 TRP B N 1
ATOM 3080 C CA . TRP B 1 66 ? 14.068 -11.512 9.47 1 96.47 66 TRP B CA 1
ATOM 3081 C C . TRP B 1 66 ? 13.5 -11.769 8.078 1 96.47 66 TRP B C 1
ATOM 3083 O O . TRP B 1 66 ? 13.021 -12.868 7.79 1 96.47 66 TRP B O 1
ATOM 3093 N N . ASN B 1 67 ? 13.481 -10.767 7.235 1 96.82 67 ASN B N 1
ATOM 3094 C CA . ASN B 1 67 ? 13.109 -10.98 5.84 1 96.82 67 ASN B CA 1
ATOM 3095 C C . ASN B 1 67 ? 13.948 -12.081 5.198 1 96.82 67 ASN B C 1
ATOM 3097 O O . ASN B 1 67 ? 13.417 -12.946 4.5 1 96.82 67 ASN B O 1
ATOM 3101 N N . SER B 1 68 ? 15.238 -12.072 5.499 1 96.21 68 SER B N 1
ATOM 3102 C CA . SER B 1 68 ? 16.147 -13.071 4.947 1 96.21 68 SER B CA 1
ATOM 3103 C C . SER B 1 68 ? 15.848 -14.459 5.505 1 96.21 68 SER B C 1
ATOM 3105 O O . SER B 1 68 ? 15.865 -15.447 4.768 1 96.21 68 SER B O 1
ATOM 3107 N N . VAL B 1 69 ? 15.566 -14.551 6.755 1 95.87 69 VAL B N 1
ATOM 3108 C CA . VAL B 1 69 ? 15.24 -15.83 7.377 1 95.87 69 VAL B CA 1
ATOM 3109 C C . VAL B 1 69 ? 13.98 -16.409 6.738 1 95.87 69 VAL B C 1
ATOM 3111 O O . VAL B 1 69 ? 13.93 -17.597 6.413 1 95.87 69 VAL B O 1
ATOM 3114 N N . PHE B 1 70 ? 13.017 -15.572 6.483 1 94.93 70 PHE B N 1
ATOM 3115 C CA . PHE B 1 70 ? 11.775 -16.024 5.866 1 94.93 70 PHE B CA 1
ATOM 3116 C C . PHE B 1 70 ? 12.018 -16.488 4.435 1 94.93 70 PHE B C 1
ATOM 3118 O O . PHE B 1 70 ? 11.407 -17.456 3.979 1 94.93 70 PHE B O 1
ATOM 3125 N N . GLN B 1 71 ? 12.867 -15.811 3.757 1 94.22 71 GLN B N 1
ATOM 3126 C CA . GLN B 1 71 ? 13.216 -16.205 2.396 1 94.22 71 GLN B CA 1
ATOM 3127 C C . GLN B 1 71 ? 13.861 -17.588 2.372 1 94.22 71 GLN B C 1
ATOM 3129 O O . GLN B 1 71 ? 13.601 -18.385 1.468 1 94.22 71 GLN B O 1
ATOM 3134 N N . ILE B 1 72 ? 14.688 -17.849 3.358 1 93.89 72 ILE B N 1
ATOM 3135 C CA . ILE B 1 72 ? 15.378 -19.132 3.44 1 93.89 72 ILE B CA 1
ATOM 3136 C C . ILE B 1 72 ? 14.367 -20.244 3.712 1 93.89 72 ILE B C 1
ATOM 3138 O O . ILE B 1 72 ? 14.431 -21.312 3.099 1 93.89 72 ILE B O 1
ATOM 3142 N N . TYR B 1 73 ? 13.468 -19.978 4.591 1 91.31 73 TYR B N 1
ATOM 3143 C CA . TYR B 1 73 ? 12.424 -20.96 4.86 1 91.31 73 TYR B CA 1
ATOM 3144 C C . TYR B 1 73 ? 11.576 -21.208 3.618 1 91.31 73 TYR B C 1
ATOM 3146 O O . TYR B 1 73 ? 11.239 -22.353 3.307 1 91.31 73 TYR B O 1
ATOM 3154 N N . ALA B 1 74 ? 11.255 -20.173 2.916 1 90.8 74 ALA B N 1
ATOM 3155 C CA . ALA B 1 74 ? 10.502 -20.308 1.672 1 90.8 74 ALA B CA 1
ATOM 3156 C C . ALA B 1 74 ? 11.27 -21.146 0.654 1 90.8 74 ALA B C 1
ATOM 3158 O O . ALA B 1 74 ? 10.697 -22.024 0.005 1 90.8 74 ALA B O 1
ATOM 3159 N N . ASP B 1 75 ? 12.487 -20.873 0.611 1 90.64 75 ASP B N 1
ATOM 3160 C CA . ASP B 1 75 ? 13.352 -21.587 -0.323 1 90.64 75 ASP B CA 1
ATOM 3161 C C . ASP B 1 75 ? 13.451 -23.066 0.041 1 90.64 75 ASP B C 1
ATOM 3163 O O . ASP B 1 75 ? 13.47 -23.928 -0.84 1 90.64 75 ASP B O 1
ATOM 3167 N N . SER B 1 76 ? 13.569 -23.388 1.292 1 87.7 76 SER B N 1
ATOM 3168 C CA . SER B 1 76 ? 13.658 -24.768 1.757 1 87.7 76 SER B CA 1
ATOM 3169 C C . SER B 1 76 ? 12.389 -25.546 1.423 1 87.7 76 SER B C 1
ATOM 3171 O O . SER B 1 76 ? 12.458 -26.69 0.969 1 87.7 76 SER B O 1
ATOM 3173 N N . ILE B 1 77 ? 11.313 -24.927 1.559 1 84.38 77 ILE B N 1
ATOM 3174 C CA . ILE B 1 77 ? 10.043 -25.584 1.271 1 84.38 77 ILE B CA 1
ATOM 3175 C C . ILE B 1 77 ? 9.882 -25.759 -0.237 1 84.38 77 ILE B C 1
ATOM 3177 O O . ILE B 1 77 ? 9.441 -26.813 -0.702 1 84.38 77 ILE B O 1
ATOM 3181 N N . ALA B 1 78 ? 10.2 -24.728 -0.974 1 81.88 78 ALA B N 1
ATOM 3182 C CA . ALA B 1 78 ? 10.11 -24.774 -2.431 1 81.88 78 ALA B CA 1
ATOM 3183 C C . ALA B 1 78 ? 10.988 -25.885 -2.999 1 81.88 78 ALA B C 1
ATOM 3185 O O . ALA B 1 78 ? 10.613 -26.545 -3.972 1 81.88 78 ALA B O 1
ATOM 3186 N N . GLY B 1 79 ? 12.192 -26.015 -2.45 1 75.11 79 GLY B N 1
ATOM 3187 C CA . GLY B 1 79 ? 13.069 -27.093 -2.878 1 75.11 79 GLY B CA 1
ATOM 3188 C C . GLY B 1 79 ? 12.451 -28.468 -2.709 1 75.11 79 GLY B C 1
ATOM 3189 O O . GLY B 1 79 ? 12.563 -29.318 -3.595 1 75.11 79 GLY B O 1
ATOM 3190 N N . PHE B 1 80 ? 11.772 -28.552 -1.683 1 69.5 80 PHE B N 1
ATOM 3191 C CA . PHE B 1 80 ? 11.095 -29.817 -1.424 1 69.5 80 PHE B CA 1
ATOM 3192 C C . PHE B 1 80 ? 9.938 -30.021 -2.395 1 69.5 80 PHE B C 1
ATOM 3194 O O . PHE B 1 80 ? 9.724 -31.129 -2.891 1 69.5 80 PHE B O 1
ATOM 3201 N N . TRP B 1 81 ? 9.273 -29.004 -2.736 1 65.83 81 TRP B N 1
ATOM 3202 C CA . TRP B 1 81 ? 8.1 -29.055 -3.603 1 65.83 81 TRP B CA 1
ATOM 3203 C C . TRP B 1 81 ? 8.507 -29.272 -5.057 1 65.83 81 TRP B C 1
ATOM 3205 O O . TRP B 1 81 ? 7.837 -29.999 -5.794 1 65.83 81 TRP B O 1
ATOM 3215 N N . LYS B 1 82 ? 9.527 -28.516 -5.49 1 62.03 82 LYS B N 1
ATOM 3216 C CA . LYS B 1 82 ? 10.062 -28.689 -6.838 1 62.03 82 LYS B CA 1
ATOM 3217 C C . LYS B 1 82 ? 10.373 -30.155 -7.122 1 62.03 82 LYS B C 1
ATOM 3219 O O . LYS B 1 82 ? 10.136 -30.643 -8.229 1 62.03 82 LYS B O 1
ATOM 3224 N N . TYR B 1 83 ? 10.819 -30.795 -6.113 1 50.64 83 TYR B N 1
ATOM 3225 C CA . TYR B 1 83 ? 11.157 -32.207 -6.254 1 50.64 83 TYR B CA 1
ATOM 3226 C C . TYR B 1 83 ? 9.905 -33.048 -6.473 1 50.64 83 TYR B C 1
ATOM 3228 O O . TYR B 1 83 ? 9.942 -34.053 -7.187 1 50.64 83 TYR B O 1
ATOM 3236 N N . LYS B 1 84 ? 8.861 -32.51 -5.984 1 56.88 84 LYS B N 1
ATOM 3237 C CA . LYS B 1 84 ? 7.633 -33.297 -6.057 1 56.88 84 LYS B CA 1
ATOM 3238 C C . LYS B 1 84 ? 6.819 -32.931 -7.295 1 56.88 84 LYS B C 1
ATOM 3240 O O . LYS B 1 84 ? 6.085 -33.764 -7.83 1 56.88 84 LYS B O 1
ATOM 3245 N N . HIS B 1 85 ? 6.988 -31.633 -7.678 1 59.49 85 HIS B N 1
ATOM 3246 C CA . HIS B 1 85 ? 6.177 -31.174 -8.8 1 59.49 85 HIS B CA 1
ATOM 3247 C C . HIS B 1 85 ? 7.05 -30.643 -9.931 1 59.49 85 HIS B C 1
ATOM 3249 O O . HIS B 1 85 ? 8.155 -30.151 -9.69 1 59.49 85 HIS B O 1
ATOM 3255 N N . GLN B 1 86 ? 6.758 -30.994 -11.091 1 57.44 86 GLN B N 1
ATOM 3256 C CA . GLN B 1 86 ? 7.483 -30.455 -12.237 1 57.44 86 GLN B CA 1
ATOM 3257 C C . GLN B 1 86 ? 7.531 -28.93 -12.19 1 57.44 86 GLN B C 1
ATOM 3259 O O . GLN B 1 86 ? 6.563 -28.286 -11.778 1 57.44 86 GLN B O 1
ATOM 3264 N N . PRO B 1 87 ? 8.766 -28.393 -12.399 1 64.45 87 PRO B N 1
ATOM 3265 C CA . PRO B 1 87 ? 8.897 -26.934 -12.429 1 64.45 87 PRO B CA 1
ATOM 3266 C C . PRO B 1 87 ? 7.947 -26.278 -13.429 1 64.45 87 PRO B C 1
ATOM 3268 O O . PRO B 1 87 ? 7.712 -26.821 -14.511 1 64.45 87 PRO B O 1
ATOM 3271 N N . PHE B 1 88 ? 7.114 -25.45 -12.961 1 78.49 88 PHE B N 1
ATOM 3272 C CA . PHE B 1 88 ? 6.254 -24.709 -13.876 1 78.49 88 PHE B CA 1
ATOM 3273 C C . PHE B 1 88 ? 6.353 -23.21 -13.62 1 78.49 88 PHE B C 1
ATOM 3275 O O . PHE B 1 88 ? 6.741 -22.786 -12.529 1 78.49 88 PHE B O 1
ATOM 3282 N N . ILE B 1 89 ? 6.305 -22.511 -14.678 1 86.2 89 ILE B N 1
ATOM 3283 C CA . ILE B 1 89 ? 6.299 -21.053 -14.65 1 86.2 89 ILE B CA 1
ATOM 3284 C C . ILE B 1 89 ? 4.872 -20.539 -14.821 1 86.2 89 ILE B C 1
ATOM 3286 O O . ILE B 1 89 ? 4.13 -21.02 -15.681 1 86.2 89 ILE B O 1
ATOM 3290 N N . LEU B 1 90 ? 4.529 -19.701 -13.957 1 88.84 90 LEU B N 1
ATOM 3291 C CA . LEU B 1 90 ? 3.19 -19.13 -14.051 1 88.84 90 LEU B CA 1
ATOM 3292 C C . LEU B 1 90 ? 3.046 -18.287 -15.314 1 88.84 90 LEU B C 1
ATOM 3294 O O . LEU B 1 90 ? 4.03 -17.736 -15.814 1 88.84 90 LEU B O 1
ATOM 3298 N N . MET B 1 91 ? 1.872 -18.228 -15.762 1 89.69 91 MET B N 1
ATOM 3299 C CA . MET B 1 91 ? 1.613 -17.365 -16.911 1 89.69 91 MET B CA 1
ATOM 3300 C C . MET B 1 91 ? 1.742 -15.895 -16.527 1 89.69 91 MET B C 1
ATOM 3302 O O . MET B 1 91 ? 1.153 -15.453 -15.539 1 89.69 91 MET B O 1
ATOM 3306 N N . ASP B 1 92 ? 2.47 -15.209 -17.331 1 92.87 92 ASP B N 1
ATOM 3307 C CA . ASP B 1 92 ? 2.737 -13.796 -17.078 1 92.87 92 ASP B CA 1
ATOM 3308 C C . ASP B 1 92 ? 2.651 -12.982 -18.367 1 92.87 92 ASP B C 1
ATOM 3310 O O . ASP B 1 92 ? 3.265 -13.338 -19.375 1 92.87 92 ASP B O 1
ATOM 3314 N N . ILE B 1 93 ? 1.969 -11.958 -18.32 1 91.88 93 ILE B N 1
ATOM 3315 C CA . ILE B 1 93 ? 1.663 -11.185 -19.52 1 91.88 93 ILE B CA 1
ATOM 3316 C C . ILE B 1 93 ? 2.938 -10.538 -20.055 1 91.88 93 ILE B C 1
ATOM 3318 O O . ILE B 1 93 ? 3.149 -10.477 -21.269 1 91.88 93 ILE B O 1
ATOM 3322 N N . PHE B 1 94 ? 3.835 -10.11 -19.22 1 93.7 94 PHE B N 1
ATOM 3323 C CA . PHE B 1 94 ? 5.005 -9.376 -19.686 1 93.7 94 PHE B CA 1
ATOM 3324 C C . PHE B 1 94 ? 6.097 -10.335 -20.146 1 93.7 94 PHE B C 1
ATOM 3326 O O . PHE B 1 94 ? 7.013 -9.939 -20.87 1 93.7 94 PHE B O 1
ATOM 3333 N N . PHE B 1 95 ? 5.982 -11.56 -19.685 1 92.16 95 PHE B N 1
ATOM 3334 C CA . PHE B 1 95 ? 6.906 -12.557 -20.211 1 92.16 95 PHE B CA 1
ATOM 3335 C C . PHE B 1 95 ? 6.637 -12.821 -21.687 1 92.16 95 PHE B C 1
ATOM 3337 O O . PHE B 1 95 ? 7.549 -13.177 -22.436 1 92.16 95 PHE B O 1
ATOM 3344 N N . ASP B 1 96 ? 5.419 -12.596 -22.077 1 89.82 96 ASP B N 1
ATOM 3345 C CA . ASP B 1 96 ? 5.023 -12.858 -23.458 1 89.82 96 ASP B CA 1
ATOM 3346 C C . ASP B 1 96 ? 5.305 -11.649 -24.348 1 89.82 96 ASP B C 1
ATOM 3348 O O . ASP B 1 96 ? 5.517 -11.796 -25.553 1 89.82 96 ASP B O 1
ATOM 3352 N N . ILE B 1 97 ? 5.331 -10.501 -23.744 1 92.91 97 ILE B N 1
ATOM 3353 C CA . ILE B 1 97 ? 5.412 -9.268 -24.52 1 92.91 97 ILE B CA 1
ATOM 3354 C C . ILE B 1 97 ? 6.866 -8.81 -24.61 1 92.91 97 ILE B C 1
ATOM 3356 O O . ILE B 1 97 ? 7.306 -8.321 -25.653 1 92.91 97 ILE B O 1
ATOM 3360 N N . LEU B 1 98 ? 7.716 -9.074 -23.6 1 94.91 98 LEU B N 1
ATOM 3361 C CA . LEU B 1 98 ? 9.076 -8.548 -23.536 1 94.91 98 LEU B CA 1
ATOM 3362 C C . LEU B 1 98 ? 10.087 -9.598 -23.982 1 94.91 98 LEU B C 1
ATOM 3364 O O . LEU B 1 98 ? 9.878 -10.795 -23.773 1 94.91 98 LEU B O 1
ATOM 3368 N N . PRO B 1 99 ? 11.183 -9.063 -24.623 1 94.48 99 PRO B N 1
ATOM 3369 C CA . PRO B 1 99 ? 12.249 -10.011 -24.957 1 94.48 99 PRO B CA 1
ATOM 3370 C C . PRO B 1 99 ? 12.918 -10.606 -23.721 1 94.48 99 PRO B C 1
ATOM 3372 O O . PRO B 1 99 ? 13.087 -9.915 -22.713 1 94.48 99 PRO B O 1
ATOM 3375 N N . TYR B 1 100 ? 13.336 -11.785 -23.809 1 93.73 100 TYR B N 1
ATOM 3376 C CA . TYR B 1 100 ? 13.981 -12.49 -22.708 1 93.73 100 TYR B CA 1
ATOM 3377 C C . TYR B 1 100 ? 15.481 -12.217 -22.69 1 93.73 100 TYR B C 1
ATOM 3379 O O . TYR B 1 100 ? 16.154 -12.35 -23.715 1 93.73 100 TYR B O 1
ATOM 3387 N N . ILE B 1 101 ? 16.006 -11.773 -21.601 1 91.81 101 ILE B N 1
ATOM 3388 C CA . ILE B 1 101 ? 17.431 -11.556 -21.379 1 91.81 101 ILE B CA 1
ATOM 3389 C C . ILE B 1 101 ? 17.949 -12.552 -20.343 1 91.81 101 ILE B C 1
ATOM 3391 O O . ILE B 1 101 ? 17.566 -12.496 -19.173 1 91.81 101 ILE B O 1
ATOM 3395 N N . GLN B 1 102 ? 18.775 -13.398 -20.78 1 89.82 102 GLN B N 1
ATOM 3396 C CA . GLN B 1 102 ? 19.317 -14.395 -19.862 1 89.82 102 GLN B CA 1
ATOM 3397 C C . GLN B 1 102 ? 20.561 -13.87 -19.152 1 89.82 102 GLN B C 1
ATOM 3399 O O . GLN B 1 102 ? 21.599 -13.658 -19.782 1 89.82 102 GLN B O 1
ATOM 3404 N N . SER B 1 103 ? 20.455 -13.503 -17.942 1 88.58 103 SER B N 1
ATOM 3405 C CA . SER B 1 103 ? 21.559 -13.067 -17.092 1 88.58 103 SER B CA 1
ATOM 3406 C C . SER B 1 103 ? 21.244 -13.294 -15.617 1 88.58 103 SER B C 1
ATOM 3408 O O . SER B 1 103 ? 20.163 -12.936 -15.146 1 88.58 103 SER B O 1
ATOM 3410 N N . ASN B 1 104 ? 22.169 -13.79 -14.914 1 82.57 104 ASN B N 1
ATOM 3411 C CA . ASN B 1 104 ? 21.918 -14.088 -13.508 1 82.57 104 ASN B CA 1
ATOM 3412 C C . ASN B 1 104 ? 22.3 -12.914 -12.61 1 82.57 104 ASN B C 1
ATOM 3414 O O . ASN B 1 104 ? 21.898 -12.862 -11.446 1 82.57 104 ASN B O 1
ATOM 3418 N N . LYS B 1 105 ? 22.919 -11.901 -13.156 1 88.35 105 LYS B N 1
ATOM 3419 C CA . LYS B 1 105 ? 23.458 -10.904 -12.236 1 88.35 105 LYS B CA 1
ATOM 3420 C C . LYS B 1 105 ? 22.975 -9.503 -12.598 1 88.35 105 LYS B C 1
ATOM 3422 O O . LYS B 1 105 ? 23.131 -8.565 -11.813 1 88.35 105 LYS B O 1
ATOM 3427 N N . ILE B 1 106 ? 22.382 -9.313 -13.67 1 94.07 106 ILE B N 1
ATOM 3428 C CA . ILE B 1 106 ? 22.095 -7.979 -14.186 1 94.07 106 ILE B CA 1
ATOM 3429 C C . ILE B 1 106 ? 21.106 -7.271 -13.264 1 94.07 106 ILE B C 1
ATOM 3431 O O . ILE B 1 106 ? 21.242 -6.074 -12.999 1 94.07 106 ILE B O 1
ATOM 3435 N N . SER B 1 107 ? 20.112 -7.966 -12.812 1 93.24 107 SER B N 1
ATOM 3436 C CA . SER B 1 107 ? 19.089 -7.365 -11.963 1 93.24 107 SER B CA 1
ATOM 3437 C C . SER B 1 107 ? 19.678 -6.892 -10.638 1 93.24 107 SER B C 1
ATOM 3439 O O . SER B 1 107 ? 19.444 -5.757 -10.219 1 93.24 107 SER B O 1
ATOM 3441 N N . ASP B 1 108 ? 20.558 -7.652 -10.009 1 92.53 108 ASP B N 1
ATOM 3442 C CA . ASP B 1 108 ? 21.183 -7.308 -8.736 1 92.53 108 ASP B CA 1
ATOM 3443 C C . ASP B 1 108 ? 22.172 -6.157 -8.903 1 92.53 108 ASP B C 1
ATOM 3445 O O . ASP B 1 108 ? 22.217 -5.245 -8.074 1 92.53 108 ASP B O 1
ATOM 3449 N N . LEU B 1 109 ? 22.951 -6.24 -9.951 1 95.11 109 LEU B N 1
ATOM 3450 C CA . LEU B 1 109 ? 23.954 -5.21 -10.201 1 95.11 109 LEU B CA 1
ATOM 3451 C C . LEU B 1 109 ? 23.294 -3.865 -10.483 1 95.11 109 LEU B C 1
ATOM 3453 O O . LEU B 1 109 ? 23.738 -2.832 -9.975 1 95.11 109 LEU B O 1
ATOM 3457 N N . TYR B 1 110 ? 22.253 -3.95 -11.3 1 97.27 110 TYR B N 1
ATOM 3458 C CA . TYR B 1 110 ? 21.557 -2.715 -11.642 1 97.27 110 TYR B CA 1
ATOM 3459 C C . TYR B 1 110 ? 21.011 -2.033 -10.394 1 97.27 110 TYR B C 1
ATOM 3461 O O . TYR B 1 110 ? 21.194 -0.828 -10.206 1 97.27 110 TYR B O 1
ATOM 3469 N N . LEU B 1 111 ? 20.318 -2.783 -9.54 1 96.61 111 LEU B N 1
ATOM 3470 C CA . LEU B 1 111 ? 19.77 -2.232 -8.305 1 96.61 111 LEU B CA 1
ATOM 3471 C C . LEU B 1 111 ? 20.882 -1.696 -7.408 1 96.61 111 LEU B C 1
ATOM 3473 O O . LEU B 1 111 ? 20.766 -0.599 -6.857 1 96.61 111 LEU B O 1
ATOM 3477 N N . LYS B 1 112 ? 21.973 -2.472 -7.262 1 95.5 112 LYS B N 1
ATOM 3478 C CA . LYS B 1 112 ? 23.094 -2.075 -6.416 1 95.5 112 LYS B CA 1
ATOM 3479 C C . LYS B 1 112 ? 23.649 -0.718 -6.84 1 95.5 112 LYS B C 1
ATOM 3481 O O . LYS B 1 112 ? 23.866 0.159 -6.002 1 95.5 112 LYS B O 1
ATOM 3486 N N . TYR B 1 113 ? 23.811 -0.549 -8.06 1 97.53 113 TYR B N 1
ATOM 3487 C CA . TYR B 1 113 ? 24.37 0.704 -8.555 1 97.53 113 TYR B CA 1
ATOM 3488 C C . TYR B 1 113 ? 23.391 1.855 -8.357 1 97.53 113 TYR B C 1
ATOM 3490 O O . TYR B 1 113 ? 23.798 2.981 -8.062 1 97.53 113 TYR B O 1
ATOM 3498 N N . CYS B 1 114 ? 22.081 1.6 -8.544 1 98.09 114 CYS B N 1
ATOM 3499 C CA . CYS B 1 114 ? 21.083 2.642 -8.332 1 98.09 114 CYS B CA 1
ATOM 3500 C C . CYS B 1 114 ? 21.065 3.092 -6.876 1 98.09 114 CYS B C 1
ATOM 3502 O O . CYS B 1 114 ? 20.956 4.286 -6.592 1 98.09 114 CYS B O 1
ATOM 3504 N N . ILE B 1 115 ? 21.219 2.144 -5.99 1 97.2 115 ILE B N 1
ATOM 3505 C CA . ILE B 1 115 ? 21.236 2.464 -4.567 1 97.2 115 ILE B CA 1
ATOM 3506 C C . ILE B 1 115 ? 22.484 3.278 -4.236 1 97.2 115 ILE B C 1
ATOM 3508 O O . ILE B 1 115 ? 22.403 4.299 -3.55 1 97.2 115 ILE B O 1
ATOM 3512 N N . ILE B 1 116 ? 23.653 2.886 -4.78 1 97.33 116 ILE B N 1
ATOM 3513 C CA . ILE B 1 116 ? 24.921 3.554 -4.508 1 97.33 116 ILE B CA 1
ATOM 3514 C C . ILE B 1 116 ? 24.873 4.987 -5.035 1 97.33 116 ILE B C 1
ATOM 3516 O O . ILE B 1 116 ? 25.262 5.925 -4.336 1 97.33 116 ILE B O 1
ATOM 3520 N N . ILE B 1 117 ? 24.351 5.164 -6.213 1 97.5 117 ILE B N 1
ATOM 3521 C CA . ILE B 1 117 ? 24.26 6.491 -6.811 1 97.5 117 ILE B CA 1
ATOM 3522 C C . ILE B 1 117 ? 23.338 7.373 -5.972 1 97.5 117 ILE B C 1
ATOM 3524 O O . ILE B 1 117 ? 23.617 8.557 -5.769 1 97.5 117 ILE B O 1
ATOM 3528 N N . THR B 1 118 ? 22.226 6.792 -5.49 1 97.59 118 THR B N 1
ATOM 3529 C CA . THR B 1 118 ? 21.289 7.543 -4.662 1 97.59 118 THR B CA 1
ATOM 3530 C C . THR B 1 118 ? 21.941 7.958 -3.346 1 97.59 118 THR B C 1
ATOM 3532 O O . THR B 1 118 ? 21.824 9.111 -2.925 1 97.59 118 THR B O 1
ATOM 3535 N N . ILE B 1 119 ? 22.692 7.039 -2.749 1 96.11 119 ILE B N 1
ATOM 3536 C CA . ILE B 1 119 ? 23.349 7.328 -1.478 1 96.11 119 ILE B CA 1
ATOM 3537 C C . ILE B 1 119 ? 24.401 8.416 -1.677 1 96.11 119 ILE B C 1
ATOM 3539 O O . ILE B 1 119 ? 24.444 9.392 -0.925 1 96.11 119 ILE B O 1
ATOM 3543 N N . ILE B 1 120 ? 25.194 8.303 -2.665 1 95.01 120 ILE B N 1
ATOM 3544 C CA . ILE B 1 120 ? 26.254 9.27 -2.931 1 95.01 120 ILE B CA 1
ATOM 3545 C C . ILE B 1 120 ? 25.643 10.643 -3.202 1 95.01 120 ILE B C 1
ATOM 3547 O O . ILE B 1 120 ? 26.098 11.651 -2.656 1 95.01 120 ILE B O 1
ATOM 3551 N N . ARG B 1 121 ? 24.618 10.674 -3.985 1 95.26 121 ARG B N 1
ATOM 3552 C CA . ARG B 1 121 ? 23.957 11.921 -4.358 1 95.26 121 ARG B CA 1
ATOM 3553 C C . ARG B 1 121 ? 23.439 12.656 -3.126 1 95.26 121 ARG B C 1
ATOM 3555 O O . ARG B 1 121 ? 23.597 13.873 -3.011 1 95.26 121 ARG B O 1
ATOM 3562 N N . PHE B 1 122 ? 22.892 12.005 -2.133 1 94.93 122 PHE B N 1
ATOM 3563 C CA . PHE B 1 122 ? 22.193 12.691 -1.052 1 94.93 122 PHE B CA 1
ATOM 3564 C C . PHE B 1 122 ? 23.045 12.72 0.211 1 94.93 122 PHE B C 1
ATOM 3566 O O . PHE B 1 122 ? 22.673 13.352 1.202 1 94.93 122 PHE B O 1
ATOM 3573 N N . LEU B 1 123 ? 24.218 12.045 0.107 1 93.64 123 LEU B N 1
ATOM 3574 C CA . LEU B 1 123 ? 25.195 12.195 1.181 1 93.64 123 LEU B CA 1
ATOM 3575 C C . LEU B 1 123 ? 25.799 13.595 1.175 1 93.64 123 LEU B C 1
ATOM 3577 O O . LEU B 1 123 ? 26.268 14.078 2.208 1 93.64 123 LEU B O 1
ATOM 3581 N N . PHE B 1 124 ? 25.77 14.275 0.039 1 93.44 124 PHE B N 1
ATOM 3582 C CA . PHE B 1 124 ? 26.381 15.591 -0.106 1 93.44 124 PHE B CA 1
ATOM 3583 C C . PHE B 1 124 ? 25.333 16.69 0.013 1 93.44 124 PHE B C 1
ATOM 3585 O O . PHE B 1 124 ? 25.358 17.664 -0.743 1 93.44 124 PHE B O 1
ATOM 3592 N N . THR B 1 125 ? 24.383 16.55 0.87 1 92.41 125 THR B N 1
ATOM 3593 C CA . THR B 1 125 ? 23.361 17.549 1.164 1 92.41 125 THR B CA 1
ATOM 3594 C C . THR B 1 125 ? 23.187 17.717 2.671 1 92.41 125 THR B C 1
ATOM 3596 O O . THR B 1 125 ? 23.553 16.832 3.446 1 92.41 125 THR B O 1
ATOM 3599 N N . PRO B 1 126 ? 22.708 18.815 3.086 1 91.1 126 PRO B N 1
ATOM 3600 C CA . PRO B 1 126 ? 22.502 19.02 4.522 1 91.1 126 PRO B CA 1
ATOM 3601 C C . PRO B 1 126 ? 21.426 18.104 5.1 1 91.1 126 PRO B C 1
ATOM 3603 O O . PRO B 1 126 ? 21.344 17.934 6.319 1 91.1 126 PRO B O 1
ATOM 3606 N N . LEU B 1 127 ? 20.635 17.441 4.238 1 93.54 127 LEU B N 1
ATOM 3607 C CA . LEU B 1 127 ? 19.546 16.58 4.685 1 93.54 127 LEU B CA 1
ATOM 3608 C C . LEU B 1 127 ? 19.984 15.119 4.714 1 93.54 127 LEU B C 1
ATOM 3610 O O . LEU B 1 127 ? 19.154 14.221 4.87 1 93.54 127 LEU B O 1
ATOM 3614 N N . ARG B 1 128 ? 21.254 14.819 4.645 1 94.88 128 ARG B N 1
ATOM 3615 C CA . ARG B 1 128 ? 21.786 13.471 4.476 1 94.88 128 ARG B CA 1
ATOM 3616 C C . ARG B 1 128 ? 21.305 12.548 5.591 1 94.88 128 ARG B C 1
ATOM 3618 O O . ARG B 1 128 ? 20.848 11.434 5.329 1 94.88 128 ARG B O 1
ATOM 3625 N N . SER B 1 129 ? 21.311 13.001 6.85 1 94.22 129 SER B N 1
ATOM 3626 C CA . SER B 1 129 ? 20.927 12.147 7.97 1 94.22 129 SER B CA 1
ATOM 3627 C C . SER B 1 129 ? 19.424 11.894 7.983 1 94.22 129 SER B C 1
ATOM 3629 O O . SER B 1 129 ? 18.978 10.786 8.29 1 94.22 129 SER B O 1
ATOM 3631 N N . ILE B 1 130 ? 18.61 12.89 7.591 1 95.46 130 ILE B N 1
ATOM 3632 C CA . ILE B 1 130 ? 17.155 12.776 7.571 1 95.46 130 ILE B CA 1
ATOM 3633 C C . ILE B 1 130 ? 16.728 11.829 6.452 1 95.46 130 ILE B C 1
ATOM 3635 O O . ILE B 1 130 ? 15.903 10.938 6.667 1 95.46 130 ILE B O 1
ATOM 3639 N N . ILE B 1 131 ? 17.357 11.991 5.301 1 96.94 131 ILE B N 1
ATOM 3640 C CA . ILE B 1 131 ? 17.009 11.175 4.143 1 96.94 131 ILE B CA 1
ATOM 3641 C C . ILE B 1 131 ? 17.378 9.717 4.41 1 96.94 131 ILE B C 1
ATOM 3643 O O . ILE B 1 131 ? 16.58 8.812 4.153 1 96.94 131 ILE B O 1
ATOM 3647 N N . LEU B 1 132 ? 18.53 9.514 5.002 1 96.84 132 LEU B N 1
ATOM 3648 C CA . LEU B 1 132 ? 19.001 8.157 5.26 1 96.84 132 LEU B CA 1
ATOM 3649 C C . LEU B 1 132 ? 18.142 7.476 6.32 1 96.84 132 LEU B C 1
ATOM 3651 O O . LEU B 1 132 ? 17.788 6.304 6.179 1 96.84 132 LEU B O 1
ATOM 3655 N N . ARG B 1 133 ? 17.832 8.181 7.4 1 97.09 133 ARG B N 1
ATOM 3656 C CA . ARG B 1 133 ? 17.033 7.557 8.449 1 97.09 133 ARG B CA 1
ATOM 3657 C C . ARG B 1 133 ? 15.637 7.21 7.941 1 97.09 133 ARG B C 1
ATOM 3659 O O . ARG B 1 133 ? 15.096 6.153 8.27 1 97.09 133 ARG B O 1
ATOM 3666 N N . ARG B 1 134 ? 15.025 8.129 7.106 1 97.42 134 ARG B N 1
ATOM 3667 C CA . ARG B 1 134 ? 13.703 7.869 6.545 1 97.42 134 ARG B CA 1
ATOM 3668 C C . ARG B 1 134 ? 13.737 6.678 5.593 1 97.42 134 ARG B C 1
ATOM 3670 O O . ARG B 1 134 ? 12.833 5.84 5.606 1 97.42 134 ARG B O 1
ATOM 3677 N N . TYR B 1 135 ? 14.787 6.683 4.784 1 97.84 135 TYR B N 1
ATOM 3678 C CA . TYR B 1 135 ? 14.959 5.555 3.876 1 97.84 135 TYR B CA 1
ATOM 3679 C C . TYR B 1 135 ? 15.044 4.242 4.646 1 97.84 135 TYR B C 1
ATOM 3681 O O . TYR B 1 135 ? 14.368 3.269 4.304 1 97.84 135 TYR B O 1
ATOM 3689 N N . CYS B 1 136 ? 15.835 4.188 5.714 1 98.02 136 CYS B N 1
ATOM 3690 C CA . CYS B 1 136 ? 16.042 2.978 6.501 1 98.02 136 CYS B CA 1
ATOM 3691 C C . CYS B 1 136 ? 14.749 2.544 7.182 1 98.02 136 CYS B C 1
ATOM 3693 O O . CYS B 1 136 ? 14.435 1.353 7.226 1 98.02 136 CYS B O 1
ATOM 3695 N N . PHE B 1 137 ? 14.032 3.476 7.649 1 97.96 137 PHE B N 1
ATOM 3696 C CA . PHE B 1 137 ? 12.799 3.147 8.356 1 97.96 137 PHE B CA 1
ATOM 3697 C C . PHE B 1 137 ? 11.75 2.606 7.391 1 97.96 137 PHE B C 1
ATOM 3699 O O . PHE B 1 137 ? 11.111 1.589 7.667 1 97.96 137 PHE B O 1
ATOM 3706 N N . ILE B 1 138 ? 11.58 3.265 6.273 1 98.44 138 ILE B N 1
ATOM 3707 C CA . ILE B 1 138 ? 10.607 2.818 5.282 1 98.44 138 ILE B CA 1
ATOM 3708 C C . ILE B 1 138 ? 11.02 1.454 4.733 1 98.44 138 ILE B C 1
ATOM 3710 O O . ILE B 1 138 ? 10.179 0.568 4.558 1 98.44 138 ILE B O 1
A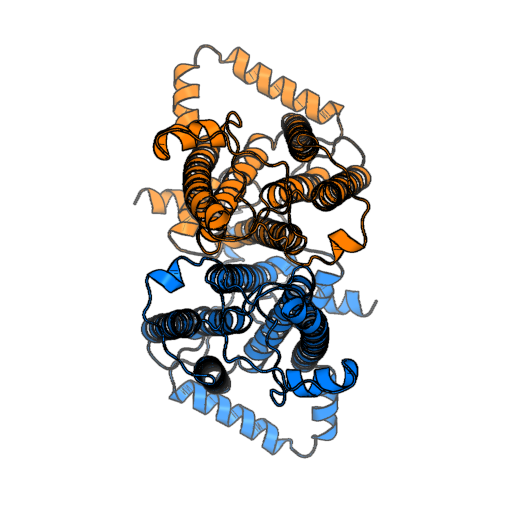TOM 3714 N N . GLN B 1 139 ? 12.293 1.293 4.511 1 98.04 139 GLN B N 1
ATOM 3715 C CA . GLN B 1 139 ? 12.815 0.013 4.044 1 98.04 139 GLN B CA 1
ATOM 3716 C C . GLN B 1 139 ? 12.565 -1.09 5.068 1 98.04 139 GLN B C 1
ATOM 3718 O O . GLN B 1 139 ? 12.297 -2.236 4.701 1 98.04 139 GLN B O 1
ATOM 3723 N N . ALA B 1 140 ? 12.7 -0.735 6.326 1 98.38 140 ALA B N 1
ATOM 3724 C CA . ALA B 1 140 ? 12.426 -1.705 7.384 1 98.38 140 ALA B CA 1
ATOM 3725 C C . ALA B 1 140 ? 10.99 -2.216 7.301 1 98.38 140 ALA B C 1
ATOM 3727 O O . ALA B 1 140 ? 10.747 -3.421 7.392 1 98.38 140 ALA B O 1
ATOM 3728 N N . VAL B 1 141 ? 10.073 -1.361 7.073 1 98.28 141 VAL B N 1
ATOM 3729 C CA . VAL B 1 141 ? 8.665 -1.733 6.982 1 98.28 141 VAL B CA 1
ATOM 3730 C C . VAL B 1 141 ? 8.436 -2.59 5.739 1 98.28 141 VAL B C 1
ATOM 3732 O O . VAL B 1 141 ? 7.698 -3.577 5.784 1 98.28 141 VAL B O 1
ATOM 3735 N N . ILE B 1 142 ? 9.064 -2.255 4.661 1 98.38 142 ILE B N 1
ATOM 3736 C CA . ILE B 1 142 ? 8.954 -3.026 3.428 1 98.38 142 ILE B CA 1
ATOM 3737 C C . ILE B 1 142 ? 9.478 -4.442 3.657 1 98.38 142 ILE B C 1
ATOM 3739 O O . ILE B 1 142 ? 8.855 -5.417 3.229 1 98.38 142 ILE B O 1
ATOM 3743 N N . PHE B 1 143 ? 10.588 -4.541 4.386 1 97.95 143 PHE B N 1
ATOM 3744 C CA . PHE B 1 143 ? 11.163 -5.849 4.676 1 97.95 143 PHE B CA 1
ATOM 3745 C C . PHE B 1 143 ? 10.217 -6.677 5.538 1 97.95 143 PHE B C 1
ATOM 3747 O O . PHE B 1 143 ? 10.109 -7.892 5.359 1 97.95 143 PHE B O 1
ATOM 3754 N N . LEU B 1 144 ? 9.566 -6.047 6.397 1 97.18 144 LEU B N 1
ATOM 3755 C CA . LEU B 1 144 ? 8.607 -6.743 7.247 1 97.18 144 LEU B CA 1
ATOM 3756 C C . LEU B 1 144 ? 7.444 -7.286 6.424 1 97.18 144 LEU B C 1
ATOM 3758 O O . LEU B 1 144 ? 7.079 -8.456 6.555 1 97.18 144 LEU B O 1
ATOM 3762 N N . PHE B 1 145 ? 6.904 -6.435 5.557 1 97.83 145 PHE B N 1
ATOM 3763 C CA . PHE B 1 145 ? 5.811 -6.856 4.69 1 97.83 145 PHE B CA 1
ATOM 3764 C C . PHE B 1 145 ? 6.259 -7.976 3.758 1 97.83 145 PHE B C 1
ATOM 3766 O O . PHE B 1 145 ? 5.544 -8.963 3.576 1 97.83 145 PHE B O 1
ATOM 3773 N N . ARG B 1 146 ? 7.389 -7.818 3.246 1 96.9 146 ARG B N 1
ATOM 3774 C CA . ARG B 1 146 ? 7.912 -8.771 2.272 1 96.9 146 ARG B CA 1
ATOM 3775 C C . ARG B 1 146 ? 8.191 -10.122 2.924 1 96.9 146 ARG B C 1
ATOM 3777 O O . ARG B 1 146 ? 7.89 -11.169 2.347 1 96.9 146 ARG B O 1
ATOM 3784 N N . GLY B 1 147 ? 8.833 -10.072 4.079 1 95.22 147 GLY B N 1
ATOM 3785 C CA . GLY B 1 147 ? 9.106 -11.319 4.776 1 95.22 147 GLY B CA 1
ATOM 3786 C C . GLY B 1 147 ? 7.877 -12.193 4.939 1 95.22 147 GLY B C 1
ATOM 3787 O O . GLY B 1 147 ? 7.913 -13.387 4.636 1 95.22 147 GLY B O 1
ATOM 3788 N N . PHE B 1 148 ? 6.787 -11.605 5.22 1 94.21 148 PHE B N 1
ATOM 3789 C CA . PHE B 1 148 ? 5.553 -12.357 5.415 1 94.21 148 PHE B CA 1
ATOM 3790 C C . PHE B 1 148 ? 4.986 -12.824 4.08 1 94.21 148 PHE B C 1
ATOM 3792 O O . PHE B 1 148 ? 4.551 -13.97 3.951 1 94.21 148 PHE B O 1
ATOM 3799 N N . SER B 1 149 ? 5.009 -11.99 3.118 1 95.11 149 SER B N 1
ATOM 3800 C CA . SER B 1 149 ? 4.393 -12.3 1.832 1 95.11 149 SER B CA 1
ATOM 3801 C C . SER B 1 149 ? 5.113 -13.451 1.137 1 95.11 149 SER B C 1
ATOM 3803 O O . SER B 1 149 ? 4.473 -14.337 0.568 1 95.11 149 SER B O 1
ATOM 3805 N N . VAL B 1 150 ? 6.401 -13.456 1.248 1 94.25 150 VAL B N 1
ATOM 3806 C CA . VAL B 1 150 ? 7.205 -14.465 0.565 1 94.25 150 VAL B CA 1
ATOM 3807 C C . VAL B 1 150 ? 6.985 -15.828 1.216 1 94.25 150 VAL B C 1
ATOM 3809 O O . VAL B 1 150 ? 6.965 -16.854 0.53 1 94.25 150 VAL B O 1
ATOM 3812 N N . PHE B 1 151 ? 6.787 -15.756 2.463 1 92.5 151 PHE B N 1
ATOM 3813 C CA . PHE B 1 151 ? 6.676 -16.993 3.227 1 92.5 151 PHE B CA 1
ATOM 3814 C C . PHE B 1 151 ? 5.252 -17.533 3.177 1 92.5 151 PHE B C 1
ATOM 3816 O O . PHE B 1 151 ? 5.039 -18.745 3.254 1 92.5 151 PHE B O 1
ATOM 3823 N N . ALA B 1 152 ? 4.281 -16.717 2.938 1 93.7 152 ALA B N 1
ATOM 3824 C CA . ALA B 1 152 ? 2.872 -17.086 3.041 1 93.7 152 ALA B CA 1
ATOM 3825 C C . ALA B 1 152 ? 2.46 -18.004 1.894 1 93.7 152 ALA B C 1
ATOM 3827 O O . ALA B 1 152 ? 1.757 -18.995 2.105 1 93.7 152 ALA B O 1
ATOM 3828 N N . THR B 1 153 ? 2.813 -17.698 0.698 1 93.41 153 THR B N 1
ATOM 3829 C CA . THR B 1 153 ? 2.527 -18.501 -0.486 1 93.41 153 THR B CA 1
ATOM 3830 C C . THR B 1 153 ? 3.76 -18.604 -1.38 1 93.41 153 THR B C 1
ATOM 3832 O O . THR B 1 153 ? 4.343 -17.587 -1.761 1 93.41 153 THR B O 1
ATOM 3835 N N . LEU B 1 154 ? 4.105 -19.765 -1.733 1 91.33 154 LEU B N 1
ATOM 3836 C CA . LEU B 1 154 ? 5.302 -19.982 -2.539 1 91.33 154 LEU B CA 1
ATOM 3837 C C . LEU B 1 154 ? 4.965 -19.971 -4.026 1 91.33 154 LEU B C 1
ATOM 3839 O O . LEU B 1 154 ? 4.174 -20.793 -4.494 1 91.33 154 LEU B O 1
ATOM 3843 N N . LEU B 1 155 ? 5.524 -19.047 -4.721 1 89.97 155 LEU B N 1
ATOM 3844 C CA . LEU B 1 155 ? 5.413 -19.015 -6.175 1 89.97 155 LEU B CA 1
ATOM 3845 C C . LEU B 1 155 ? 6.594 -19.727 -6.826 1 89.97 155 LEU B C 1
ATOM 3847 O O . LEU B 1 155 ? 7.73 -19.604 -6.364 1 89.97 155 LEU B O 1
ATOM 3851 N N . PRO B 1 156 ? 6.278 -20.403 -7.879 1 88.98 156 PRO B N 1
ATOM 3852 C CA . PRO B 1 156 ? 7.399 -21.025 -8.587 1 88.98 156 PRO B CA 1
ATOM 3853 C C . PRO B 1 156 ? 8.372 -20.001 -9.168 1 88.98 156 PRO B C 1
ATOM 3855 O O . PRO B 1 156 ? 7.95 -18.939 -9.632 1 88.98 156 PRO B O 1
ATOM 3858 N N . ASN B 1 157 ? 9.638 -20.264 -9.084 1 89.42 157 ASN B N 1
ATOM 3859 C CA . ASN B 1 157 ? 10.667 -19.367 -9.6 1 89.42 157 ASN B CA 1
ATOM 3860 C C . ASN B 1 157 ? 10.624 -19.28 -11.123 1 89.42 157 ASN B C 1
ATOM 3862 O O . ASN B 1 157 ? 10.731 -20.297 -11.81 1 89.42 157 ASN B O 1
ATOM 3866 N N . PRO B 1 158 ? 10.49 -18.144 -11.619 1 90.14 158 PRO B N 1
ATOM 3867 C CA . PRO B 1 158 ? 10.419 -18.001 -13.075 1 90.14 158 PRO B CA 1
ATOM 3868 C C . PRO B 1 158 ? 11.782 -18.14 -13.749 1 90.14 158 PRO B C 1
ATOM 3870 O O . PRO B 1 158 ? 11.857 -18.328 -14.966 1 90.14 158 PRO B O 1
ATOM 3873 N N . MET B 1 159 ? 12.785 -17.985 -12.966 1 87.75 159 MET B N 1
ATOM 3874 C CA . MET B 1 159 ? 14.133 -18.147 -13.504 1 87.75 159 MET B CA 1
ATOM 3875 C C . MET B 1 159 ? 14.603 -19.592 -13.368 1 87.75 159 MET B C 1
ATOM 3877 O O . MET B 1 159 ? 15.039 -20.009 -12.294 1 87.75 159 MET B O 1
ATOM 3881 N N . ASN B 1 160 ? 14.642 -20.319 -14.411 1 77.57 160 ASN B N 1
ATOM 3882 C CA . ASN B 1 160 ? 14.98 -21.739 -14.393 1 77.57 160 ASN B CA 1
ATOM 3883 C C . ASN B 1 160 ? 16.44 -21.963 -14.011 1 77.57 160 ASN B C 1
ATOM 3885 O O . ASN B 1 160 ? 16.79 -23.013 -13.47 1 77.57 160 ASN B O 1
ATOM 3889 N N . SER B 1 161 ? 17.26 -20.985 -14.179 1 79.76 161 SER B N 1
ATOM 3890 C CA . SER B 1 161 ? 18.692 -21.135 -13.94 1 79.76 161 SER B CA 1
ATOM 3891 C C . SER B 1 161 ? 19.05 -20.797 -12.497 1 79.76 161 SER B C 1
ATOM 3893 O O . SER B 1 161 ? 20.206 -20.932 -12.091 1 79.76 161 SER B O 1
ATOM 3895 N N . CYS B 1 162 ? 17.97 -20.46 -11.764 1 82.23 162 CYS B N 1
ATOM 3896 C CA . CYS B 1 162 ? 18.261 -20.042 -10.397 1 82.23 162 CYS B CA 1
ATOM 3897 C C . CYS B 1 162 ? 18.644 -21.236 -9.531 1 82.23 162 CYS B C 1
ATOM 3899 O O . CYS B 1 162 ? 17.953 -22.257 -9.533 1 82.23 162 CYS B O 1
ATOM 3901 N N . LYS B 1 163 ? 19.855 -21.117 -8.815 1 82.71 163 LYS B N 1
ATOM 3902 C CA . LYS B 1 163 ? 20.327 -22.131 -7.876 1 82.71 163 LYS B CA 1
ATOM 3903 C C . LYS B 1 163 ? 20.595 -21.525 -6.502 1 82.71 163 LYS B C 1
ATOM 3905 O O . LYS B 1 163 ? 21.418 -20.618 -6.367 1 82.71 163 LYS B O 1
ATOM 3910 N N . SER B 1 164 ? 19.827 -22.011 -5.506 1 87.83 164 SER B N 1
ATOM 3911 C CA . SER B 1 164 ? 20.046 -21.556 -4.137 1 87.83 164 SER B CA 1
ATOM 3912 C C . SER B 1 164 ? 21.357 -22.098 -3.576 1 87.83 164 SER B C 1
ATOM 3914 O O . SER B 1 164 ? 21.71 -23.254 -3.818 1 87.83 164 SER B O 1
ATOM 3916 N N . ASN B 1 165 ? 22.138 -21.286 -2.882 1 87.02 165 ASN B N 1
ATOM 3917 C CA . ASN B 1 165 ? 23.378 -21.737 -2.258 1 87.02 165 ASN B CA 1
ATOM 3918 C C . ASN B 1 165 ? 23.274 -21.728 -0.736 1 87.02 165 ASN B C 1
ATOM 3920 O O . ASN B 1 165 ? 24.288 -21.64 -0.04 1 87.02 165 ASN B O 1
ATOM 3924 N N . VAL B 1 166 ? 22.04 -21.79 -0.25 1 87.34 166 VAL B N 1
ATOM 3925 C CA . VAL B 1 166 ? 21.796 -21.835 1.188 1 87.34 166 VAL B CA 1
ATOM 3926 C C . VAL B 1 166 ? 21.95 -23.268 1.694 1 87.34 166 VAL B C 1
ATOM 3928 O O . VAL B 1 166 ? 21.235 -24.169 1.251 1 87.34 166 VAL B O 1
ATOM 3931 N N . ILE B 1 167 ? 22.928 -23.682 2.626 1 82.12 167 ILE B N 1
ATOM 3932 C CA . ILE B 1 167 ? 23.217 -25.057 3.018 1 82.12 167 ILE B CA 1
ATOM 3933 C C . ILE B 1 167 ? 23.121 -25.191 4.537 1 82.12 167 ILE B C 1
ATOM 3935 O O . ILE B 1 167 ? 22.934 -26.292 5.058 1 82.12 167 ILE B O 1
ATOM 3939 N N . GLY B 1 168 ? 22.989 -24.121 5.274 1 83.62 168 GLY B N 1
ATOM 3940 C CA . GLY B 1 168 ? 23.14 -24.252 6.714 1 83.62 168 GLY B CA 1
ATOM 3941 C C . GLY B 1 168 ? 21.909 -23.816 7.486 1 83.62 168 GLY B C 1
ATOM 3942 O O . GLY B 1 168 ? 20.785 -23.955 7 1 83.62 168 GLY B O 1
ATOM 3943 N N . ASN B 1 169 ? 22.123 -23.575 8.704 1 91.97 169 ASN B N 1
ATOM 3944 C CA . ASN B 1 169 ? 21.113 -23.088 9.637 1 91.97 169 ASN B CA 1
ATOM 3945 C C . ASN B 1 169 ? 20.499 -21.774 9.162 1 91.97 169 ASN B C 1
ATOM 3947 O O . ASN B 1 169 ? 21.215 -20.802 8.917 1 91.97 169 ASN B O 1
ATOM 3951 N N . PRO B 1 170 ? 19.175 -21.767 9.024 1 91.25 170 PRO B N 1
ATOM 3952 C CA . PRO B 1 170 ? 18.507 -20.575 8.497 1 91.25 170 PRO B CA 1
ATOM 3953 C C . PRO B 1 170 ? 18.878 -19.305 9.26 1 91.25 170 PRO B C 1
ATOM 3955 O O . PRO B 1 170 ? 18.955 -18.225 8.668 1 91.25 170 PRO B O 1
ATOM 3958 N N . PHE B 1 171 ? 19.169 -19.386 10.569 1 94.1 171 PHE B N 1
ATOM 3959 C CA . PHE B 1 171 ? 19.456 -18.212 11.384 1 94.1 171 PHE B CA 1
ATOM 3960 C C . PHE B 1 171 ? 20.865 -17.698 11.116 1 94.1 171 PHE B C 1
ATOM 3962 O O . PHE B 1 171 ? 21.129 -16.5 11.238 1 94.1 171 PHE B O 1
ATOM 3969 N N . VAL B 1 172 ? 21.743 -18.576 10.707 1 94.06 172 VAL B N 1
ATOM 3970 C CA . VAL B 1 172 ? 23.091 -18.16 10.332 1 94.06 172 VAL B CA 1
ATOM 3971 C C . VAL B 1 172 ? 23.105 -17.705 8.875 1 94.06 172 VAL B C 1
ATOM 3973 O O . VAL B 1 172 ? 23.659 -16.651 8.553 1 94.06 172 VAL B O 1
ATOM 3976 N N . GLU B 1 173 ? 22.423 -18.458 8.099 1 93.51 173 GLU B N 1
ATOM 3977 C CA . GLU B 1 173 ? 22.349 -18.152 6.674 1 93.51 173 GLU B CA 1
ATOM 3978 C C . GLU B 1 173 ? 21.643 -16.821 6.431 1 93.51 173 GLU B C 1
ATOM 3980 O O . GLU B 1 173 ? 21.89 -16.156 5.423 1 93.51 173 GLU B O 1
ATOM 3985 N N . GLY B 1 174 ? 20.767 -16.486 7.391 1 93.97 174 GLY B N 1
ATOM 3986 C CA . GLY B 1 174 ? 20.07 -15.214 7.28 1 93.97 174 GLY B CA 1
ATOM 3987 C C . GLY B 1 174 ? 21.009 -14.031 7.135 1 93.97 174 GLY B C 1
ATOM 3988 O O . GLY B 1 174 ? 20.75 -13.12 6.345 1 93.97 174 GLY B O 1
ATOM 3989 N N . PHE B 1 175 ? 22.137 -14.107 7.779 1 93.56 175 PHE B N 1
ATOM 3990 C CA . PHE B 1 175 ? 23.124 -13.036 7.692 1 93.56 175 PHE B CA 1
ATOM 3991 C C . PHE B 1 175 ? 23.801 -13.035 6.326 1 93.56 175 PHE B C 1
ATOM 3993 O O . PHE B 1 175 ? 24.022 -11.974 5.738 1 93.56 175 PHE B O 1
ATOM 4000 N N . TYR B 1 176 ? 24.065 -14.189 5.815 1 93.05 176 TYR B N 1
ATOM 4001 C CA . TYR B 1 176 ? 24.745 -14.299 4.53 1 93.05 176 TYR B CA 1
ATOM 4002 C C . TYR B 1 176 ? 23.853 -13.808 3.396 1 93.05 176 TYR B C 1
ATOM 4004 O O . TYR B 1 176 ? 24.325 -13.15 2.466 1 93.05 176 TYR B O 1
ATOM 4012 N N . VAL B 1 177 ? 22.625 -14.098 3.545 1 92.39 177 VAL B N 1
ATOM 4013 C CA . VAL B 1 177 ? 21.674 -13.681 2.521 1 92.39 177 VAL B CA 1
ATOM 4014 C C . VAL B 1 177 ? 21.471 -12.169 2.589 1 92.39 177 VAL B C 1
ATOM 4016 O O . VAL B 1 177 ? 21.46 -11.491 1.559 1 92.39 177 VAL B O 1
ATOM 4019 N N . MET B 1 178 ? 21.373 -11.644 3.774 1 92.26 178 MET B N 1
ATOM 4020 C CA . MET B 1 178 ? 21.17 -10.212 3.968 1 92.26 178 MET B CA 1
ATOM 4021 C C . MET B 1 178 ? 22.334 -9.413 3.391 1 92.26 178 MET B C 1
ATOM 4023 O O . MET B 1 178 ? 22.134 -8.337 2.825 1 92.26 178 MET B O 1
ATOM 4027 N N . LEU B 1 179 ? 23.515 -9.984 3.478 1 88.92 179 LEU B N 1
ATOM 4028 C CA . LEU B 1 179 ? 24.712 -9.285 3.024 1 88.92 179 LEU B CA 1
ATOM 4029 C C . LEU B 1 179 ? 24.988 -9.579 1.553 1 88.92 179 LEU B C 1
ATOM 4031 O O . LEU B 1 179 ? 25.924 -9.027 0.97 1 88.92 179 LEU B O 1
ATOM 4035 N N . GLY B 1 180 ? 24.259 -10.492 0.95 1 85.26 180 GLY B N 1
ATOM 4036 C CA . GLY B 1 180 ? 24.362 -10.741 -0.479 1 85.26 180 GLY B CA 1
ATOM 4037 C C . GLY B 1 180 ? 25.38 -11.811 -0.826 1 85.26 180 GLY B C 1
ATOM 4038 O O . GLY B 1 180 ? 25.78 -11.941 -1.985 1 85.26 180 GLY B O 1
ATOM 4039 N N . TYR B 1 181 ? 25.733 -12.606 0.14 1 88.11 181 TYR B N 1
ATOM 4040 C CA . TYR B 1 181 ? 26.716 -13.657 -0.104 1 88.11 181 TYR B CA 1
ATOM 4041 C C . TYR B 1 181 ? 26.044 -14.925 -0.616 1 88.11 181 TYR B C 1
ATOM 4043 O O . TYR B 1 181 ? 26.611 -15.647 -1.439 1 88.11 181 TYR B O 1
ATOM 4051 N N . HIS B 1 182 ? 24.89 -15.186 -0.066 1 90.38 182 HIS B N 1
ATOM 4052 C CA . HIS B 1 182 ? 24.076 -16.309 -0.516 1 90.38 182 HIS B CA 1
ATOM 4053 C C . HIS B 1 182 ? 22.752 -15.83 -1.103 1 90.38 182 HIS B C 1
ATOM 4055 O O . HIS B 1 182 ? 22.279 -14.741 -0.772 1 90.38 182 HIS B O 1
ATOM 4061 N N . HIS B 1 183 ? 22.267 -16.588 -1.995 1 88.41 183 HIS B N 1
ATOM 4062 C CA . HIS B 1 183 ? 21.039 -16.202 -2.681 1 88.41 183 HIS B CA 1
ATOM 4063 C C . HIS B 1 183 ? 19.982 -17.295 -2.576 1 88.41 183 HIS B C 1
ATOM 4065 O O . HIS B 1 183 ? 20.314 -18.48 -2.494 1 88.41 183 HIS B O 1
ATOM 4071 N N . THR B 1 184 ? 18.773 -16.779 -2.526 1 89.31 184 THR B N 1
ATOM 4072 C CA . THR B 1 184 ? 17.617 -17.669 -2.535 1 89.31 184 THR B CA 1
ATOM 4073 C C . THR B 1 184 ? 16.833 -17.523 -3.835 1 89.31 184 THR B C 1
ATOM 4075 O O . THR B 1 184 ? 17.012 -16.549 -4.569 1 89.31 184 THR B O 1
ATOM 4078 N N . CYS B 1 185 ? 15.997 -18.51 -4.119 1 87.17 185 CYS B N 1
ATOM 4079 C CA . CYS B 1 185 ? 15.285 -18.484 -5.392 1 87.17 185 CYS B CA 1
ATOM 4080 C C . CYS B 1 185 ? 13.781 -18.372 -5.173 1 87.17 185 CYS B C 1
ATOM 4082 O O . CYS B 1 185 ? 13.02 -18.212 -6.129 1 87.17 185 CYS B O 1
ATOM 4084 N N . ALA B 1 186 ? 13.32 -18.381 -3.947 1 86.42 186 ALA B N 1
ATOM 4085 C CA . ALA B 1 186 ? 11.884 -18.382 -3.68 1 86.42 186 ALA B CA 1
ATOM 4086 C C . ALA B 1 186 ? 11.427 -17.032 -3.135 1 86.42 186 ALA B C 1
ATOM 4088 O O . ALA B 1 186 ? 10.351 -16.928 -2.54 1 86.42 186 ALA B O 1
ATOM 4089 N N . ASP B 1 187 ? 12.217 -15.983 -3.312 1 87.8 187 ASP B N 1
ATOM 4090 C CA . ASP B 1 187 ? 11.891 -14.656 -2.799 1 87.8 187 ASP B CA 1
ATOM 4091 C C . ASP B 1 187 ? 11.18 -13.816 -3.857 1 87.8 187 ASP B C 1
ATOM 4093 O O . ASP B 1 187 ? 11.729 -12.826 -4.344 1 87.8 187 ASP B O 1
ATOM 4097 N N . LEU B 1 188 ? 9.891 -14.09 -4.095 1 90.09 188 LEU B N 1
ATOM 4098 C CA . LEU B 1 188 ? 9.234 -13.506 -5.26 1 90.09 188 LEU B CA 1
ATOM 4099 C C . LEU B 1 188 ? 8.165 -12.504 -4.836 1 90.09 188 LEU B C 1
ATOM 4101 O O . LEU B 1 188 ? 8.29 -11.307 -5.103 1 90.09 188 LEU B O 1
ATOM 4105 N N . LEU B 1 189 ? 7.167 -12.844 -4.172 1 90.78 189 LEU B N 1
ATOM 4106 C CA . LEU B 1 189 ? 6.054 -11.949 -3.875 1 90.78 189 LEU B CA 1
ATOM 4107 C C . LEU B 1 189 ? 6.284 -11.214 -2.558 1 90.78 189 LEU B C 1
ATOM 4109 O O . LEU B 1 189 ? 6.169 -11.807 -1.483 1 90.78 189 LEU B O 1
ATOM 4113 N N . PHE B 1 190 ? 6.519 -9.944 -2.699 1 94.98 190 PHE B N 1
ATOM 4114 C CA . PHE B 1 190 ? 6.671 -9.028 -3.824 1 94.98 190 PHE B CA 1
ATOM 4115 C C . PHE B 1 190 ? 8.13 -8.628 -4.003 1 94.98 190 PHE B C 1
ATOM 4117 O O . PHE B 1 190 ? 8.963 -8.893 -3.135 1 94.98 190 PHE B O 1
ATOM 4124 N N . SER B 1 191 ? 8.43 -8.075 -5.06 1 96.68 191 SER B N 1
ATOM 4125 C CA . SER B 1 191 ? 9.798 -7.783 -5.473 1 96.68 191 SER B CA 1
ATOM 4126 C C . SER B 1 191 ? 10.433 -6.725 -4.575 1 96.68 191 SER B C 1
ATOM 4128 O O . SER B 1 191 ? 10.041 -5.557 -4.611 1 96.68 191 SER B O 1
ATOM 4130 N N . GLY B 1 192 ? 11.397 -7.155 -3.855 1 95.67 192 GLY B N 1
ATOM 4131 C CA . GLY B 1 192 ? 12.178 -6.203 -3.081 1 95.67 192 GLY B CA 1
ATOM 4132 C C . GLY B 1 192 ? 13 -5.264 -3.944 1 95.67 192 GLY B C 1
ATOM 4133 O O . GLY B 1 192 ? 13.21 -4.105 -3.582 1 95.67 192 GLY B O 1
ATOM 4134 N N . HIS B 1 193 ? 13.465 -5.791 -5.078 1 96.05 193 HIS B N 1
ATOM 4135 C CA . HIS B 1 193 ? 14.222 -4.977 -6.023 1 96.05 193 HIS B CA 1
ATOM 4136 C C . HIS B 1 193 ? 13.393 -3.799 -6.523 1 96.05 193 HIS B C 1
ATOM 4138 O O . HIS B 1 193 ? 13.867 -2.661 -6.534 1 96.05 193 HIS B O 1
ATOM 4144 N N . THR B 1 194 ? 12.162 -4.153 -6.852 1 98.12 194 THR B N 1
ATOM 4145 C CA . THR B 1 194 ? 11.283 -3.102 -7.352 1 98.12 194 THR B CA 1
ATOM 4146 C C . THR B 1 194 ? 10.966 -2.093 -6.252 1 98.12 194 THR B C 1
ATOM 4148 O O . THR B 1 194 ? 10.979 -0.883 -6.489 1 98.12 194 THR B O 1
ATOM 4151 N N . ALA B 1 195 ? 10.642 -2.593 -5.068 1 98.35 195 ALA B N 1
ATOM 4152 C CA . ALA B 1 195 ? 10.312 -1.703 -3.958 1 98.35 195 ALA B CA 1
ATOM 4153 C C . ALA B 1 195 ? 11.463 -0.744 -3.664 1 98.35 195 ALA B C 1
ATOM 4155 O O . ALA B 1 195 ? 11.248 0.456 -3.479 1 98.35 195 ALA B O 1
ATOM 4156 N N . ASN B 1 196 ? 12.667 -1.283 -3.693 1 97.74 196 ASN B N 1
ATOM 4157 C CA . ASN B 1 196 ? 13.834 -0.456 -3.406 1 97.74 196 ASN B CA 1
ATOM 4158 C C . ASN B 1 196 ? 14.09 0.558 -4.517 1 97.74 196 ASN B C 1
ATOM 4160 O O . ASN B 1 196 ? 14.415 1.715 -4.245 1 97.74 196 ASN B O 1
ATOM 4164 N N . LEU B 1 197 ? 14.001 0.108 -5.696 1 98.52 197 LEU B N 1
ATOM 4165 C CA . LEU B 1 197 ? 14.191 1.008 -6.828 1 98.52 197 LEU B CA 1
ATOM 4166 C C . LEU B 1 197 ? 13.152 2.124 -6.816 1 98.52 197 LEU B C 1
ATOM 4168 O O . LEU B 1 197 ? 13.473 3.28 -7.102 1 98.52 197 LEU B O 1
ATOM 4172 N N . THR B 1 198 ? 11.935 1.773 -6.495 1 98.76 198 THR B N 1
ATOM 4173 C CA . THR B 1 198 ? 10.859 2.752 -6.389 1 98.76 198 THR B CA 1
ATOM 4174 C C . THR B 1 198 ? 11.145 3.751 -5.271 1 98.76 198 THR B C 1
ATOM 4176 O O . THR B 1 198 ? 10.937 4.954 -5.438 1 98.76 198 THR B O 1
ATOM 4179 N N . LEU B 1 199 ? 11.613 3.249 -4.178 1 98.6 199 LEU B N 1
ATOM 4180 C CA . LEU B 1 199 ? 11.969 4.127 -3.069 1 98.6 199 LEU B CA 1
ATOM 4181 C C . LEU B 1 199 ? 13.052 5.117 -3.485 1 98.6 199 LEU B C 1
ATOM 4183 O O . LEU B 1 199 ? 12.972 6.303 -3.159 1 98.6 199 LEU B O 1
ATOM 4187 N N . CYS B 1 200 ? 14.057 4.615 -4.205 1 98.48 200 CYS B N 1
ATOM 4188 C CA . CYS B 1 200 ? 15.102 5.499 -4.707 1 98.48 200 CYS B CA 1
ATOM 4189 C C . CYS B 1 200 ? 14.515 6.585 -5.601 1 98.48 200 CYS B C 1
ATOM 4191 O O . CYS B 1 200 ? 14.865 7.76 -5.47 1 98.48 200 CYS B O 1
ATOM 4193 N N . ALA B 1 201 ? 13.624 6.215 -6.441 1 98.62 201 ALA B N 1
ATOM 4194 C CA . ALA B 1 201 ? 13.007 7.18 -7.348 1 98.62 201 ALA B CA 1
ATOM 4195 C C . ALA B 1 201 ? 12.224 8.237 -6.574 1 98.62 201 ALA B C 1
ATOM 4197 O O . ALA B 1 201 ? 12.294 9.426 -6.892 1 98.62 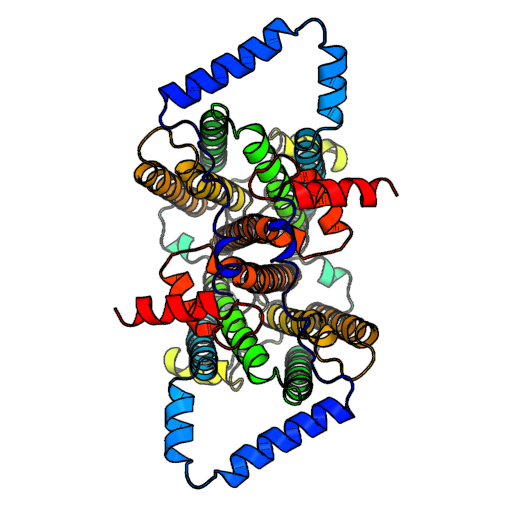201 ALA B O 1
ATOM 4198 N N . PHE B 1 202 ? 11.536 7.811 -5.556 1 98.4 202 PHE B N 1
ATOM 4199 C CA . PHE B 1 202 ? 10.754 8.744 -4.754 1 98.4 202 PHE B CA 1
ATOM 4200 C C . PHE B 1 202 ? 11.667 9.681 -3.971 1 98.4 202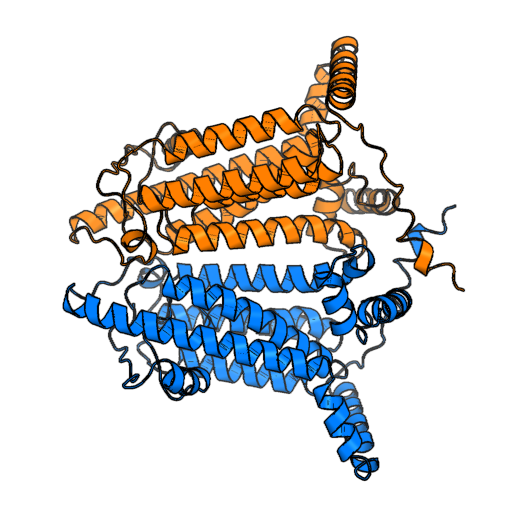 PHE B C 1
ATOM 4202 O O . PHE B 1 202 ? 11.328 10.846 -3.752 1 98.4 202 PHE B O 1
ATOM 4209 N N . ILE B 1 203 ? 12.778 9.141 -3.487 1 98.07 203 ILE B N 1
ATOM 4210 C CA . ILE B 1 203 ? 13.739 9.981 -2.781 1 98.07 203 ILE B CA 1
ATOM 4211 C C . ILE B 1 203 ? 14.225 11.097 -3.704 1 98.07 203 ILE B C 1
ATOM 4213 O O . ILE B 1 203 ? 14.266 12.264 -3.309 1 98.07 203 ILE B O 1
ATOM 4217 N N . TRP B 1 204 ? 14.559 10.706 -4.93 1 97.95 204 TRP B N 1
ATOM 4218 C CA . TRP B 1 204 ? 14.986 11.707 -5.902 1 97.95 204 TRP B CA 1
ATOM 4219 C C . TRP B 1 204 ? 13.864 12.699 -6.19 1 97.95 204 TRP B C 1
ATOM 4221 O O . TRP B 1 204 ? 14.098 13.908 -6.255 1 97.95 204 TRP B O 1
ATOM 4231 N N . GLU B 1 205 ? 12.672 12.238 -6.332 1 96.33 205 GLU B N 1
ATOM 4232 C CA . GLU B 1 205 ? 11.519 13.072 -6.657 1 96.33 205 GLU B CA 1
ATOM 4233 C C . GLU B 1 205 ? 11.216 14.057 -5.532 1 96.33 205 GLU B C 1
ATOM 4235 O O . GLU B 1 205 ? 10.969 15.238 -5.783 1 96.33 205 GLU B O 1
ATOM 4240 N N . TYR B 1 206 ? 11.29 13.635 -4.332 1 94.31 206 TYR B N 1
ATOM 4241 C CA . TYR B 1 206 ? 10.858 14.419 -3.181 1 94.31 206 TYR B CA 1
ATOM 4242 C C . TYR B 1 206 ? 11.95 15.386 -2.738 1 94.31 206 TYR B C 1
ATOM 4244 O O . TYR B 1 206 ? 11.676 16.556 -2.459 1 94.31 206 TYR B O 1
ATOM 4252 N N . TYR B 1 207 ? 13.219 14.981 -2.77 1 95.07 207 TYR B N 1
ATOM 4253 C CA . TYR B 1 207 ? 14.252 15.775 -2.115 1 95.07 207 TYR B CA 1
ATOM 4254 C C . TYR B 1 207 ? 15.044 16.586 -3.134 1 95.07 207 TYR B C 1
ATOM 4256 O O . TYR B 1 207 ? 15.748 17.532 -2.771 1 95.07 207 TYR B O 1
ATOM 4264 N N . SER B 1 208 ? 14.949 16.24 -4.39 1 94.49 208 SER B N 1
ATOM 4265 C CA . SER B 1 208 ? 15.643 17.029 -5.402 1 94.49 208 SER B CA 1
ATOM 4266 C C . SER B 1 208 ? 15.071 18.44 -5.491 1 94.49 208 SER B C 1
ATOM 4268 O O . SER B 1 208 ? 15.768 19.373 -5.894 1 94.49 208 SER B O 1
ATOM 4270 N N . GLU B 1 209 ? 13.83 18.604 -5.121 1 88.98 209 GLU B N 1
ATOM 4271 C CA . GLU B 1 209 ? 13.219 19.929 -5.096 1 88.98 209 GLU B CA 1
ATOM 4272 C C . GLU B 1 209 ? 13.769 20.769 -3.946 1 88.98 209 GLU B C 1
ATOM 4274 O O . GLU B 1 209 ? 13.916 21.986 -4.074 1 88.98 209 GLU B O 1
ATOM 4279 N N . LYS B 1 210 ? 14.116 20.152 -2.897 1 89.19 210 LYS B N 1
ATOM 4280 C CA . LYS B 1 210 ? 14.586 20.843 -1.7 1 89.19 210 LYS B CA 1
ATOM 4281 C C . LYS B 1 210 ? 16.085 21.118 -1.776 1 89.19 210 LYS B C 1
ATOM 4283 O O . LYS B 1 210 ? 16.538 22.214 -1.438 1 89.19 210 LYS B O 1
ATOM 4288 N N . VAL B 1 211 ? 16.846 20.109 -2.246 1 93.29 211 VAL B N 1
ATOM 4289 C CA . VAL B 1 211 ? 18.3 20.211 -2.313 1 93.29 211 VAL B CA 1
ATOM 4290 C C . VAL B 1 211 ? 18.787 19.76 -3.689 1 93.29 211 VAL B C 1
ATOM 4292 O O . VAL B 1 211 ? 19.502 18.762 -3.805 1 93.29 211 VAL B O 1
ATOM 4295 N N . PRO B 1 212 ? 18.505 20.596 -4.677 1 93.58 212 PRO B N 1
ATOM 4296 C CA . PRO B 1 212 ? 18.879 20.227 -6.044 1 93.58 212 PRO B CA 1
ATOM 4297 C C . PRO B 1 212 ? 20.379 20.357 -6.302 1 93.58 212 PRO B C 1
ATOM 4299 O O . PRO B 1 212 ? 21.023 21.265 -5.771 1 93.58 212 PRO B O 1
ATOM 4302 N N . PHE B 1 213 ? 20.922 19.471 -7.077 1 92.73 213 PHE B N 1
ATOM 4303 C CA . PHE B 1 213 ? 22.271 19.62 -7.611 1 92.73 213 PHE B CA 1
ATOM 4304 C C . PHE B 1 213 ? 22.252 20.407 -8.916 1 92.73 213 PHE B C 1
ATOM 4306 O O . PHE B 1 213 ? 23.126 21.243 -9.156 1 92.73 213 PHE B O 1
ATOM 4313 N N . PHE B 1 214 ? 21.303 20.052 -9.735 1 91.6 214 PHE B N 1
ATOM 4314 C CA . PHE B 1 214 ? 21.076 20.745 -10.997 1 91.6 214 PHE B CA 1
ATOM 4315 C C . PHE B 1 214 ? 19.616 21.161 -11.132 1 91.6 214 PHE B C 1
ATOM 4317 O O . PHE B 1 214 ? 19 21.606 -10.161 1 91.6 214 PHE B O 1
ATOM 4324 N N . ASN B 1 215 ? 19.09 20.921 -12.274 1 93.84 215 ASN B N 1
ATOM 4325 C CA . ASN B 1 215 ? 17.669 21.195 -12.462 1 93.84 215 ASN B CA 1
ATOM 4326 C C . ASN B 1 215 ? 16.801 20.112 -11.827 1 93.84 215 ASN B C 1
ATOM 4328 O O . ASN B 1 215 ? 16.908 18.937 -12.181 1 93.84 215 ASN B O 1
ATOM 4332 N N . PRO B 1 216 ? 16.005 20.499 -10.845 1 93.97 216 PRO B N 1
ATOM 4333 C CA . PRO B 1 216 ? 15.2 19.511 -10.123 1 93.97 216 PRO B CA 1
ATOM 4334 C C . PRO B 1 216 ? 14.29 18.703 -11.046 1 93.97 216 PRO B C 1
ATOM 4336 O O . PRO B 1 216 ? 14.078 17.509 -10.82 1 93.97 216 PRO B O 1
ATOM 4339 N N . LEU B 1 217 ? 13.789 19.359 -12.039 1 95.27 217 LEU B N 1
ATOM 4340 C CA . LEU B 1 217 ? 12.911 18.661 -12.971 1 95.27 217 LEU B CA 1
ATOM 4341 C C . LEU B 1 217 ? 13.667 17.562 -13.711 1 95.27 217 LEU B C 1
ATOM 4343 O O . LEU B 1 217 ? 13.163 16.446 -13.856 1 95.27 217 LEU B O 1
ATOM 4347 N N . ILE B 1 218 ? 14.825 17.852 -14.173 1 96.56 218 ILE B N 1
ATOM 4348 C CA . ILE B 1 218 ? 15.642 16.892 -14.908 1 96.56 218 ILE B CA 1
ATOM 4349 C C . ILE B 1 218 ? 16.035 15.738 -13.989 1 96.56 218 ILE B C 1
ATOM 4351 O O . ILE B 1 218 ? 15.995 14.573 -14.393 1 96.56 218 ILE B O 1
ATOM 4355 N N . GLU B 1 219 ? 16.393 16.041 -12.734 1 97.03 219 GLU B N 1
ATOM 4356 C CA . GLU B 1 219 ? 16.764 15.011 -11.768 1 97.03 219 GLU B CA 1
ATOM 4357 C C . GLU B 1 219 ? 15.606 14.049 -11.515 1 97.03 219 GLU B C 1
ATOM 4359 O O . GLU B 1 219 ? 15.804 12.833 -11.458 1 97.03 219 GLU B O 1
ATOM 4364 N N . ARG B 1 220 ? 14.449 14.605 -11.428 1 96.97 220 ARG B N 1
ATOM 4365 C CA . ARG B 1 220 ? 13.265 13.799 -11.148 1 96.97 220 ARG B CA 1
ATOM 4366 C C . ARG B 1 220 ? 12.921 12.901 -12.332 1 96.97 220 ARG B C 1
ATOM 4368 O O . ARG B 1 220 ? 12.678 11.705 -12.16 1 96.97 220 ARG B O 1
ATOM 4375 N N . ILE B 1 221 ? 12.96 13.449 -13.515 1 97.77 221 ILE B N 1
ATOM 4376 C CA . ILE B 1 221 ? 12.625 12.698 -14.72 1 97.77 221 ILE B CA 1
ATOM 4377 C C . ILE B 1 221 ? 13.642 11.579 -14.931 1 97.77 221 ILE B C 1
ATOM 4379 O O . ILE B 1 221 ? 13.27 10.441 -15.224 1 97.77 221 ILE B O 1
ATOM 4383 N N . CYS B 1 222 ? 14.876 11.87 -14.75 1 97.81 222 CYS B N 1
ATOM 4384 C CA . CYS B 1 222 ? 15.932 10.879 -14.925 1 97.81 222 CYS B CA 1
ATOM 4385 C C . CYS B 1 222 ? 15.78 9.739 -13.925 1 97.81 222 CYS B C 1
ATOM 4387 O O . CYS B 1 222 ? 15.976 8.572 -14.272 1 97.81 222 CYS B O 1
ATOM 4389 N N . ALA B 1 223 ? 15.447 10.09 -12.696 1 97.97 223 ALA B N 1
ATOM 4390 C CA . ALA B 1 223 ? 15.286 9.069 -11.665 1 97.97 223 ALA B CA 1
ATOM 4391 C C . ALA B 1 223 ? 14.176 8.088 -12.034 1 97.97 223 ALA B C 1
ATOM 4393 O O . ALA B 1 223 ? 14.333 6.875 -11.874 1 97.97 223 ALA B O 1
ATOM 4394 N N . TRP B 1 224 ? 13.095 8.573 -12.603 1 98.55 224 TRP B N 1
ATOM 4395 C CA . TRP B 1 224 ? 11.982 7.7 -12.96 1 98.55 224 TRP B CA 1
ATOM 4396 C C . TRP B 1 224 ? 12.303 6.893 -14.213 1 98.55 224 TRP B C 1
ATOM 4398 O O . TRP B 1 224 ? 11.89 5.737 -14.338 1 98.55 224 TRP B O 1
ATOM 4408 N N . ILE B 1 225 ? 13.021 7.473 -15.144 1 98.64 225 ILE B N 1
ATOM 4409 C CA . ILE B 1 225 ? 13.463 6.725 -16.316 1 98.64 225 ILE B CA 1
ATOM 4410 C C . ILE B 1 225 ? 14.348 5.559 -15.88 1 98.64 225 ILE B C 1
ATOM 4412 O O . ILE B 1 225 ? 14.171 4.43 -16.342 1 98.64 225 ILE B O 1
ATOM 4416 N N . ILE B 1 226 ? 15.23 5.843 -14.989 1 98.49 226 ILE B N 1
ATOM 4417 C CA . ILE B 1 226 ? 16.138 4.821 -14.48 1 98.49 226 ILE B CA 1
ATOM 4418 C C . ILE B 1 226 ? 15.341 3.733 -13.764 1 98.49 226 ILE B C 1
ATOM 4420 O O . ILE B 1 226 ? 15.62 2.542 -13.927 1 98.49 226 ILE B O 1
ATOM 4424 N N . ALA B 1 227 ? 14.341 4.129 -12.977 1 98.58 227 ALA B N 1
ATOM 4425 C CA . ALA B 1 227 ? 13.505 3.151 -12.286 1 98.58 227 ALA B CA 1
ATOM 4426 C C . ALA B 1 227 ? 12.757 2.268 -13.28 1 98.58 227 ALA B C 1
ATOM 4428 O O . ALA B 1 227 ? 12.725 1.044 -13.132 1 98.58 227 ALA B O 1
ATOM 4429 N N . PHE B 1 228 ? 12.235 2.861 -14.34 1 98.33 228 PHE B N 1
ATOM 4430 C CA . PHE B 1 228 ? 11.468 2.111 -15.327 1 98.33 228 PHE B CA 1
ATOM 4431 C C . PHE B 1 228 ? 12.368 1.154 -16.1 1 98.33 228 PHE B C 1
ATOM 4433 O O . PHE B 1 228 ? 11.96 0.039 -16.428 1 98.33 228 PHE B O 1
ATOM 4440 N N . ILE B 1 229 ? 13.557 1.567 -16.392 1 98.24 229 ILE B N 1
ATOM 4441 C CA . ILE B 1 229 ? 14.522 0.676 -17.027 1 98.24 229 ILE B CA 1
ATOM 4442 C C . ILE B 1 229 ? 14.77 -0.538 -16.134 1 98.24 229 ILE B C 1
ATOM 4444 O O . ILE B 1 229 ? 14.833 -1.67 -16.619 1 98.24 229 ILE B O 1
ATOM 4448 N N . GLY B 1 230 ? 14.886 -0.3 -14.858 1 98.39 230 GLY B N 1
ATOM 4449 C CA . GLY B 1 230 ? 15.066 -1.4 -13.924 1 98.39 230 GLY B CA 1
ATOM 4450 C C . GLY B 1 230 ? 13.9 -2.371 -13.915 1 98.39 230 GLY B C 1
ATOM 4451 O O . GLY B 1 230 ? 14.098 -3.588 -13.902 1 98.39 230 GLY B O 1
ATOM 4452 N N . TYR B 1 231 ? 12.644 -1.804 -13.965 1 98.09 231 TYR B N 1
ATOM 4453 C CA . TYR B 1 231 ? 11.473 -2.672 -14.013 1 98.09 231 TYR B CA 1
ATOM 4454 C C . TYR B 1 231 ? 11.504 -3.563 -15.249 1 98.09 231 TYR B C 1
ATOM 4456 O O . TYR B 1 231 ? 11.22 -4.76 -15.166 1 98.09 231 TYR B O 1
ATOM 4464 N N . PHE B 1 232 ? 11.911 -2.978 -16.323 1 97.42 232 PHE B N 1
ATOM 4465 C CA . PHE B 1 232 ? 11.988 -3.719 -17.576 1 97.42 232 PHE B CA 1
ATOM 4466 C C . PHE B 1 232 ? 13.049 -4.81 -17.496 1 97.42 232 PHE B C 1
ATOM 4468 O O . PHE B 1 232 ? 12.839 -5.925 -17.978 1 97.42 232 PHE B O 1
ATOM 4475 N N . ILE B 1 233 ? 14.127 -4.525 -16.897 1 97.28 233 ILE B N 1
ATOM 4476 C CA . ILE B 1 233 ? 15.208 -5.494 -16.758 1 97.28 233 ILE B CA 1
ATOM 4477 C C . ILE B 1 233 ? 14.748 -6.659 -15.885 1 97.28 233 ILE B C 1
ATOM 4479 O O . ILE B 1 233 ? 14.987 -7.823 -16.215 1 97.28 233 ILE B O 1
ATOM 4483 N N . PHE B 1 234 ? 14.027 -6.384 -14.79 1 96.68 234 PHE B N 1
ATOM 4484 C CA . PHE B 1 234 ? 13.559 -7.425 -13.884 1 96.68 234 PHE B CA 1
ATOM 4485 C C . PHE B 1 234 ? 12.599 -8.371 -14.596 1 96.68 234 PHE B C 1
ATOM 4487 O O . PHE B 1 234 ? 12.638 -9.584 -14.377 1 96.68 234 PHE B O 1
ATOM 4494 N N . LEU B 1 235 ? 11.773 -7.777 -15.462 1 96.58 235 LEU B N 1
ATOM 4495 C CA . LEU B 1 235 ? 10.762 -8.564 -16.159 1 96.58 235 LEU B CA 1
ATOM 4496 C C . LEU B 1 235 ? 11.378 -9.327 -17.327 1 96.58 235 LEU B C 1
ATOM 4498 O O . LEU B 1 235 ? 11.079 -10.506 -17.53 1 96.58 235 LEU B O 1
ATOM 4502 N N . SER B 1 236 ? 12.288 -8.683 -18.039 1 96.18 236 SER B N 1
ATOM 4503 C CA . SER B 1 236 ? 12.908 -9.312 -19.2 1 96.18 236 SER B CA 1
ATOM 4504 C C . SER B 1 236 ? 13.846 -10.44 -18.782 1 96.18 236 SER B C 1
ATOM 4506 O O . SER B 1 236 ? 14.064 -11.386 -19.541 1 96.18 236 SER B O 1
ATOM 4508 N N . ASN B 1 237 ? 14.331 -10.32 -17.629 1 94.34 237 ASN B N 1
ATOM 4509 C CA . ASN B 1 237 ? 15.235 -11.335 -17.097 1 94.34 237 ASN B CA 1
ATOM 4510 C C . ASN B 1 237 ? 14.474 -12.431 -16.357 1 94.34 237 ASN B C 1
ATOM 4512 O O . ASN B 1 237 ? 15.078 -13.38 -15.853 1 94.34 237 ASN B O 1
ATOM 4516 N N . HIS B 1 238 ? 13.152 -12.394 -16.263 1 93.56 238 HIS B N 1
ATOM 4517 C CA . HIS B 1 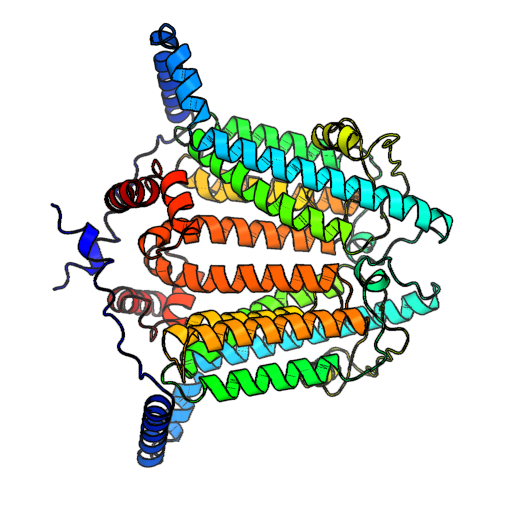238 ? 12.292 -13.314 -15.528 1 93.56 238 HIS B CA 1
ATOM 4518 C C . HIS B 1 238 ? 12.749 -13.459 -14.081 1 93.56 238 HIS B C 1
ATOM 4520 O O . HIS B 1 238 ? 12.745 -14.563 -13.532 1 93.56 238 HIS B O 1
ATOM 4526 N N . PHE B 1 239 ? 13.281 -12.318 -13.635 1 92.88 239 PHE B N 1
ATOM 4527 C CA . PHE B 1 239 ? 13.732 -12.285 -12.249 1 92.88 239 PHE B CA 1
ATOM 4528 C C . PHE B 1 239 ? 12.545 -12.269 -11.293 1 92.88 239 PHE B C 1
ATOM 4530 O O . PHE B 1 239 ? 12.614 -12.831 -10.199 1 92.88 239 PHE B O 1
ATOM 4537 N N . HIS B 1 240 ? 11.498 -11.615 -11.68 1 94.67 240 HIS B N 1
ATOM 4538 C CA . HIS B 1 240 ? 10.241 -11.508 -10.947 1 94.67 240 HIS B CA 1
ATOM 4539 C C . HIS B 1 240 ? 9.045 -11.577 -11.891 1 94.67 240 HIS B C 1
ATOM 4541 O O . HIS B 1 240 ? 9.167 -11.267 -13.078 1 94.67 240 HIS B O 1
ATOM 4547 N N . TYR B 1 241 ? 7.927 -12.014 -11.403 1 95.54 241 TYR B N 1
ATOM 4548 C CA . TYR B 1 241 ? 6.676 -11.938 -12.15 1 95.54 241 TYR B CA 1
ATOM 4549 C C . TYR B 1 241 ? 6.17 -10.502 -12.222 1 95.54 241 TYR B C 1
ATOM 4551 O O . TYR B 1 241 ? 6.563 -9.658 -11.414 1 95.54 241 TYR B O 1
ATOM 4559 N N . SER B 1 242 ? 5.326 -10.216 -13.171 1 96.44 242 SER B N 1
ATOM 4560 C CA . SER B 1 242 ? 4.754 -8.885 -13.344 1 96.44 242 SER B CA 1
ATOM 4561 C C . SER B 1 242 ? 3.965 -8.459 -12.11 1 96.44 242 SER B C 1
ATOM 4563 O O . SER B 1 242 ? 4.01 -7.294 -11.71 1 96.44 242 SER B O 1
ATOM 4565 N N . CYS B 1 243 ? 3.27 -9.377 -11.485 1 94.84 243 CYS B N 1
ATOM 4566 C CA . CYS B 1 243 ? 2.502 -9.026 -10.296 1 94.84 243 CYS B CA 1
ATOM 4567 C C . CYS B 1 243 ? 3.424 -8.651 -9.142 1 94.84 243 CYS B C 1
ATOM 4569 O O . CYS B 1 243 ? 3.116 -7.746 -8.365 1 94.84 243 CYS B O 1
ATOM 4571 N N . ASP B 1 244 ? 4.61 -9.278 -9.053 1 95.61 244 ASP B N 1
ATOM 4572 C CA . ASP B 1 244 ? 5.608 -8.953 -8.038 1 95.61 244 ASP B CA 1
ATOM 4573 C C . ASP B 1 244 ? 6.095 -7.513 -8.188 1 95.61 244 ASP B C 1
ATOM 4575 O O . ASP B 1 244 ? 6.181 -6.776 -7.204 1 95.61 244 ASP B O 1
ATOM 4579 N N . VAL B 1 245 ? 6.395 -7.276 -9.409 1 97.79 245 VAL B N 1
ATOM 4580 C CA . VAL B 1 245 ? 6.927 -5.954 -9.722 1 97.79 245 VAL B CA 1
ATOM 4581 C C . VAL B 1 245 ? 5.867 -4.891 -9.443 1 97.79 245 VAL B C 1
ATOM 4583 O O . VAL B 1 245 ? 6.157 -3.862 -8.829 1 97.79 245 VAL B O 1
ATOM 4586 N N . PHE B 1 246 ? 4.698 -5.168 -9.834 1 97.8 246 PHE B N 1
ATOM 4587 C CA . PHE B 1 246 ? 3.606 -4.214 -9.682 1 97.8 246 PHE B CA 1
ATOM 4588 C C . PHE B 1 246 ? 3.289 -3.983 -8.209 1 97.8 246 PHE B C 1
ATOM 4590 O O . PHE B 1 246 ? 3.152 -2.84 -7.77 1 97.8 246 PHE B O 1
ATOM 4597 N N . ILE B 1 247 ? 3.158 -5.042 -7.381 1 97.69 247 ILE B N 1
ATOM 4598 C CA . ILE B 1 247 ? 2.847 -4.911 -5.962 1 97.69 247 ILE B CA 1
ATOM 4599 C C . ILE B 1 247 ? 4.006 -4.227 -5.241 1 97.69 247 ILE B C 1
ATOM 4601 O O . ILE B 1 247 ? 3.791 -3.418 -4.335 1 97.69 247 ILE B O 1
ATOM 4605 N N . GLY B 1 248 ? 5.252 -4.565 -5.662 1 98.19 248 GLY B N 1
ATOM 4606 C CA . GLY B 1 248 ? 6.397 -3.865 -5.103 1 98.19 248 GLY B CA 1
ATOM 4607 C C . GLY B 1 248 ? 6.347 -2.365 -5.327 1 98.19 248 GLY B C 1
ATOM 4608 O O . GLY B 1 248 ? 6.647 -1.586 -4.42 1 98.19 248 GLY B O 1
ATOM 4609 N N . PHE B 1 249 ? 5.949 -2.004 -6.564 1 98.49 249 PHE B N 1
ATOM 4610 C CA . PHE B 1 249 ? 5.805 -0.594 -6.908 1 98.49 249 PHE B CA 1
ATOM 4611 C C . PHE B 1 249 ? 4.725 0.063 -6.058 1 98.49 249 PHE B C 1
ATOM 4613 O O . PHE B 1 249 ? 4.938 1.141 -5.498 1 98.49 249 PHE B O 1
ATOM 4620 N N . ILE B 1 250 ? 3.593 -0.569 -5.857 1 98.03 250 ILE B N 1
ATOM 4621 C CA . ILE B 1 250 ? 2.442 0.014 -5.178 1 98.03 250 ILE B CA 1
ATOM 4622 C C . ILE B 1 250 ? 2.736 0.148 -3.686 1 98.03 250 ILE B C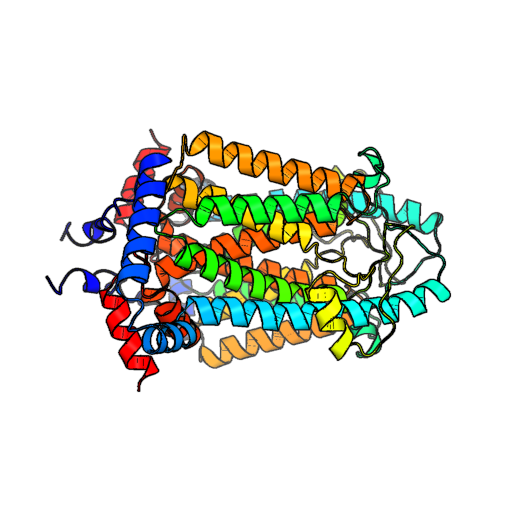 1
ATOM 4624 O O . ILE B 1 250 ? 2.481 1.196 -3.088 1 98.03 250 ILE B O 1
ATOM 4628 N N . VAL B 1 251 ? 3.295 -0.863 -3.079 1 98.11 251 VAL B N 1
ATOM 4629 C CA . VAL B 1 251 ? 3.551 -0.858 -1.642 1 98.11 251 VAL B CA 1
ATOM 4630 C C . VAL B 1 251 ? 4.579 0.219 -1.304 1 98.11 251 VAL B C 1
ATOM 4632 O O . VAL B 1 251 ? 4.383 1.002 -0.372 1 98.11 251 VAL B O 1
ATOM 4635 N N . ALA B 1 252 ? 5.613 0.282 -2.134 1 98.57 252 ALA B N 1
ATOM 4636 C CA . ALA B 1 252 ? 6.639 1.296 -1.899 1 98.57 252 ALA B CA 1
ATOM 4637 C C . ALA B 1 252 ? 6.076 2.701 -2.094 1 98.57 252 ALA B C 1
ATOM 4639 O O . ALA B 1 252 ? 6.371 3.608 -1.313 1 98.57 252 ALA B O 1
ATOM 4640 N N . SER B 1 253 ? 5.248 2.877 -3.12 1 98.39 253 SER B N 1
ATOM 4641 C CA . SER B 1 253 ? 4.648 4.175 -3.412 1 98.39 253 SER B CA 1
ATOM 4642 C C . SER B 1 253 ? 3.718 4.62 -2.289 1 98.39 253 SER B C 1
ATOM 4644 O O . SER B 1 253 ? 3.794 5.76 -1.827 1 98.39 253 SER B O 1
ATOM 4646 N N . LEU B 1 254 ? 2.923 3.695 -1.811 1 98.41 254 LEU B N 1
ATOM 4647 C CA . LEU B 1 254 ? 1.962 4.026 -0.764 1 98.41 254 LEU B CA 1
ATOM 4648 C C . LEU B 1 254 ? 2.673 4.302 0.557 1 98.41 254 LEU B C 1
ATOM 4650 O O . LEU B 1 254 ? 2.322 5.244 1.27 1 98.41 254 LEU B O 1
ATOM 4654 N N . LEU B 1 255 ? 3.7 3.527 0.832 1 98.34 255 LEU B N 1
ATOM 4655 C CA . LEU B 1 255 ? 4.417 3.683 2.093 1 98.34 255 LEU B CA 1
ATOM 4656 C C . LEU B 1 255 ? 5.186 5 2.122 1 98.34 255 LEU B C 1
ATOM 4658 O O . LEU B 1 255 ? 5.175 5.707 3.132 1 98.34 255 LEU B O 1
ATOM 4662 N N . PHE B 1 256 ? 5.854 5.337 1 1 98.27 256 PHE B N 1
ATOM 4663 C CA . PHE B 1 256 ? 6.615 6.58 0.94 1 98.27 256 PHE B CA 1
ATOM 4664 C C . PHE B 1 256 ? 5.699 7.785 1.113 1 98.27 256 PHE B C 1
ATOM 4666 O O . PHE B 1 256 ? 5.994 8.689 1.898 1 98.27 256 PHE B O 1
ATOM 4673 N N . ASN B 1 257 ? 4.577 7.751 0.441 1 96.57 257 ASN B N 1
ATOM 4674 C CA . ASN B 1 257 ? 3.65 8.875 0.502 1 96.57 257 ASN B CA 1
ATOM 4675 C C . ASN B 1 257 ? 2.948 8.95 1.855 1 96.57 257 ASN B C 1
ATOM 4677 O O . ASN B 1 257 ? 2.723 10.04 2.383 1 96.57 257 ASN B O 1
ATOM 4681 N N . LEU B 1 258 ? 2.638 7.804 2.375 1 96.97 258 LEU B N 1
ATOM 4682 C CA . LEU B 1 258 ? 2.023 7.795 3.698 1 96.97 258 LEU B CA 1
ATOM 4683 C C . LEU B 1 258 ? 2.973 8.372 4.743 1 96.97 258 LEU B C 1
ATOM 4685 O O . LEU B 1 258 ? 2.579 9.224 5.542 1 96.97 258 LEU B O 1
ATOM 4689 N N . TYR B 1 259 ? 4.204 7.937 4.687 1 95.97 259 TYR B N 1
ATOM 4690 C CA . TYR B 1 259 ? 5.18 8.406 5.665 1 95.97 259 TYR B CA 1
ATOM 4691 C C . TYR B 1 259 ? 5.335 9.921 5.597 1 95.97 259 TYR B C 1
ATOM 4693 O O . TYR B 1 259 ? 5.234 10.608 6.616 1 95.97 259 TYR B O 1
ATOM 4701 N N . HIS B 1 260 ? 5.502 10.498 4.455 1 93.49 260 HIS B N 1
ATOM 4702 C CA . HIS B 1 260 ? 5.827 11.911 4.295 1 93.49 260 HIS B CA 1
ATOM 4703 C C . HIS B 1 260 ? 4.597 12.787 4.507 1 93.49 260 HIS B C 1
ATOM 4705 O O . HIS B 1 260 ? 4.719 13.959 4.87 1 93.49 260 HIS B O 1
ATOM 4711 N N . THR B 1 261 ? 3.412 12.158 4.309 1 90.39 261 THR B N 1
ATOM 4712 C CA . THR B 1 261 ? 2.196 12.9 4.627 1 90.39 261 THR B CA 1
ATOM 4713 C C . THR B 1 261 ? 1.882 12.81 6.117 1 90.39 261 THR B C 1
ATOM 4715 O O . THR B 1 261 ? 1.433 13.785 6.723 1 90.39 261 THR B O 1
ATOM 4718 N N . TYR B 1 262 ? 2.156 11.686 6.643 1 90.06 262 TYR B N 1
ATOM 4719 C CA . TYR B 1 262 ? 1.862 11.44 8.05 1 90.06 262 TYR B CA 1
ATOM 4720 C C . TYR B 1 262 ? 2.689 12.353 8.948 1 90.06 262 TYR B C 1
ATOM 4722 O O . TYR B 1 262 ? 2.179 12.896 9.93 1 90.06 262 TYR B O 1
ATOM 4730 N N . ILE B 1 263 ? 3.899 12.591 8.624 1 88.38 263 ILE B N 1
ATOM 4731 C CA . ILE B 1 263 ? 4.784 13.382 9.472 1 88.38 263 ILE B CA 1
ATOM 4732 C C . ILE B 1 263 ? 4.31 14.833 9.502 1 88.38 263 ILE B C 1
ATOM 4734 O O . ILE B 1 263 ? 4.52 15.541 10.49 1 88.38 263 ILE B O 1
ATOM 4738 N N . LYS B 1 264 ? 3.651 15.236 8.488 1 82.64 264 LYS B N 1
ATOM 4739 C CA . LYS B 1 264 ? 3.151 16.607 8.433 1 82.64 264 LYS B CA 1
ATOM 4740 C C . LYS B 1 264 ? 1.969 16.799 9.379 1 82.64 264 LYS B C 1
ATOM 4742 O O . LYS B 1 264 ? 1.64 17.928 9.749 1 82.64 264 LYS B O 1
ATOM 4747 N N . THR B 1 265 ? 1.353 15.633 9.765 1 79.79 265 THR B N 1
ATOM 4748 C CA . THR B 1 265 ? 0.162 15.726 10.601 1 79.79 265 THR B CA 1
ATOM 4749 C C . THR B 1 265 ? 0.415 15.109 11.974 1 79.79 265 THR B C 1
ATOM 4751 O O . THR B 1 265 ? -0.522 14.883 12.741 1 79.79 265 THR B O 1
ATOM 4754 N N . ILE B 1 266 ? 1.541 14.788 12.233 1 77.32 266 ILE B N 1
ATOM 4755 C CA . ILE B 1 266 ? 1.88 14.022 13.427 1 77.32 266 ILE B CA 1
ATOM 4756 C C . ILE B 1 266 ? 1.523 14.826 14.675 1 77.32 266 ILE B C 1
ATOM 4758 O O . ILE B 1 266 ? 1.191 14.255 15.716 1 77.32 266 ILE B O 1
ATOM 4762 N N . SER B 1 267 ? 1.513 16.136 14.594 1 68.41 267 SER B N 1
ATOM 4763 C CA . SER B 1 267 ? 1.214 17.005 15.728 1 68.41 267 SER B CA 1
ATOM 4764 C C . SER B 1 267 ? -0.252 16.897 16.135 1 68.41 267 SER B C 1
ATOM 4766 O O . SER B 1 267 ? -0.614 17.233 17.265 1 68.41 267 SER B O 1
ATOM 4768 N N . THR B 1 268 ? -1.075 16.283 15.259 1 65.23 268 THR B N 1
ATOM 4769 C CA . THR B 1 268 ? -2.512 16.224 15.503 1 65.23 268 THR B CA 1
ATOM 4770 C C . THR B 1 268 ? -2.9 14.886 16.127 1 65.23 268 THR B C 1
ATOM 4772 O O . THR B 1 268 ? -4.058 14.68 16.495 1 65.23 268 THR B O 1
ATOM 4775 N N . ARG B 1 269 ? -1.898 14.073 16.391 1 69.25 269 ARG B N 1
ATOM 4776 C CA . ARG B 1 269 ? -2.214 12.723 16.846 1 69.25 269 ARG B CA 1
ATOM 4777 C C . ARG B 1 269 ? -1.478 12.395 18.141 1 69.25 269 ARG B C 1
ATOM 4779 O O . ARG B 1 269 ? -0.346 12.836 18.346 1 69.25 269 ARG B O 1
ATOM 4786 N N . ASN B 1 270 ? -2.245 11.789 19.069 1 66.85 270 ASN B N 1
ATOM 4787 C CA . ASN B 1 270 ? -1.618 11.448 20.341 1 66.85 270 ASN B CA 1
ATOM 4788 C C . ASN B 1 270 ? -1.634 9.942 20.589 1 66.85 270 ASN B C 1
ATOM 4790 O O . ASN B 1 270 ? -2.682 9.372 20.899 1 66.85 270 ASN B O 1
ATOM 4794 N N . ASN B 1 271 ? -0.771 9.216 20.121 1 72.27 271 ASN B N 1
ATOM 4795 C CA . ASN B 1 271 ? -0.583 7.802 20.428 1 72.27 271 ASN B CA 1
ATOM 4796 C C . ASN B 1 271 ? 0.896 7.446 20.544 1 72.27 271 ASN B C 1
ATOM 4798 O O . ASN B 1 271 ? 1.763 8.277 20.268 1 72.27 271 ASN B O 1
ATOM 4802 N N . PHE B 1 272 ? 1.139 6.314 21.038 1 70.84 272 PHE B N 1
ATOM 4803 C CA . PHE B 1 272 ? 2.507 5.874 21.285 1 70.84 272 PHE B CA 1
ATOM 4804 C C . PHE B 1 272 ? 3.33 5.922 20.003 1 70.84 272 PHE B C 1
ATOM 4806 O O . PHE B 1 272 ? 4.457 6.422 20.002 1 70.84 272 PHE B O 1
ATOM 4813 N N . PHE B 1 273 ? 2.804 5.492 18.965 1 80.91 273 PHE B N 1
ATOM 4814 C CA . PHE B 1 273 ? 3.531 5.482 17.701 1 80.91 273 PHE B CA 1
ATOM 4815 C C . PHE B 1 273 ? 3.816 6.903 17.229 1 80.91 273 PHE B C 1
ATOM 4817 O O . PHE B 1 273 ? 4.888 7.179 16.688 1 80.91 273 PHE B O 1
ATOM 4824 N N . ASN B 1 274 ? 2.987 7.766 17.616 1 83.16 274 ASN B N 1
ATOM 4825 C CA . ASN B 1 274 ? 3.174 9.163 17.24 1 83.16 274 ASN B CA 1
ATOM 4826 C C . ASN B 1 274 ? 4.259 9.83 18.081 1 83.16 274 ASN B C 1
ATOM 4828 O O . ASN B 1 274 ? 4.996 10.685 17.588 1 83.16 274 ASN B O 1
ATOM 4832 N N . SER B 1 275 ? 4.328 9.307 19.322 1 83 275 SER B N 1
ATOM 4833 C CA . SER B 1 275 ? 5.391 9.829 20.175 1 83 275 SER B CA 1
ATOM 4834 C C . SER B 1 275 ? 6.766 9.413 19.663 1 83 275 SER B C 1
ATOM 4836 O O . SER B 1 275 ? 7.701 10.216 19.658 1 83 275 SER B O 1
ATOM 4838 N N . PHE B 1 276 ? 6.856 8.206 19.205 1 87 276 PHE B N 1
ATOM 4839 C CA . PHE B 1 276 ? 8.102 7.717 18.629 1 87 276 PHE B CA 1
ATOM 4840 C C . PHE B 1 276 ? 8.464 8.502 17.374 1 87 276 PHE B C 1
ATOM 4842 O O . PHE B 1 276 ? 9.609 8.927 17.209 1 87 276 PHE B O 1
ATOM 4849 N N . LEU B 1 277 ? 7.505 8.771 16.575 1 89.21 277 LEU B N 1
ATOM 4850 C CA . LEU B 1 277 ? 7.765 9.444 15.307 1 89.21 277 LEU B CA 1
ATOM 4851 C C . LEU B 1 277 ? 8.102 10.915 15.531 1 89.21 277 LEU B C 1
ATOM 4853 O O . LEU B 1 277 ? 8.894 11.495 14.784 1 89.21 277 LEU B O 1
ATOM 4857 N N . ARG B 1 278 ? 7.568 11.484 16.549 1 85.86 278 ARG B N 1
ATOM 4858 C CA . ARG B 1 278 ? 7.905 12.865 16.879 1 85.86 278 ARG B CA 1
ATOM 4859 C C . ARG B 1 278 ? 9.37 12.991 17.281 1 85.86 278 ARG B C 1
ATOM 4861 O O . ARG B 1 278 ? 10.05 13.939 16.882 1 85.86 278 ARG B O 1
ATOM 4868 N N . TRP B 1 279 ? 9.755 11.975 18.068 1 87.67 279 TRP B N 1
ATOM 4869 C CA . TRP B 1 279 ? 11.17 11.943 18.422 1 87.67 279 TRP B CA 1
ATOM 4870 C C . TRP B 1 279 ? 12.03 11.636 17.201 1 87.67 279 TRP B C 1
ATOM 4872 O O . TRP B 1 279 ? 13.048 12.292 16.97 1 87.67 279 TRP B O 1
ATOM 4882 N N . PHE B 1 280 ? 11.561 10.72 16.388 1 91.9 280 PHE B N 1
ATOM 4883 C CA . PHE B 1 280 ? 12.291 10.232 15.224 1 91.9 280 PHE B CA 1
ATOM 4884 C C . PHE B 1 280 ? 12.465 11.339 14.191 1 91.9 280 PHE B C 1
ATOM 4886 O O . PHE B 1 280 ? 13.45 11.354 13.449 1 91.9 280 PHE B O 1
ATOM 4893 N N . GLU B 1 281 ? 11.574 12.373 14.242 1 91.2 281 GLU B N 1
ATOM 4894 C CA . GLU B 1 281 ? 11.59 13.462 13.27 1 91.2 281 GLU B CA 1
ATOM 4895 C C . GLU B 1 281 ? 11.855 14.804 13.947 1 91.2 281 GLU B C 1
ATOM 4897 O O . GLU B 1 281 ? 11.537 15.858 13.394 1 91.2 281 GLU B O 1
ATOM 4902 N N . GLU B 1 282 ? 12.402 14.803 15.062 1 84.81 282 GLU B N 1
ATOM 4903 C CA . GLU B 1 282 ? 12.541 15.993 15.897 1 84.81 282 GLU B CA 1
ATOM 4904 C C . GLU B 1 282 ? 13.388 17.058 15.204 1 84.81 282 GLU B C 1
ATOM 4906 O O . GLU B 1 282 ? 13.146 18.255 15.369 1 84.81 282 GLU B O 1
ATOM 4911 N N . ASP B 1 283 ? 14.323 16.669 14.419 1 83.37 283 ASP B N 1
ATOM 4912 C CA . ASP B 1 283 ? 15.234 17.636 13.814 1 83.37 283 ASP B CA 1
ATOM 4913 C C . ASP B 1 283 ? 14.788 17.997 12.398 1 83.37 283 ASP B C 1
ATOM 4915 O O . ASP B 1 283 ? 15.472 18.748 11.7 1 83.37 283 ASP B O 1
ATOM 4919 N N . SER B 1 284 ? 13.62 17.484 12.031 1 83.38 284 SER B N 1
ATOM 4920 C CA . SER B 1 284 ? 13.098 17.82 10.71 1 83.38 284 SER B CA 1
ATOM 4921 C C . SER B 1 284 ? 12.31 19.125 10.7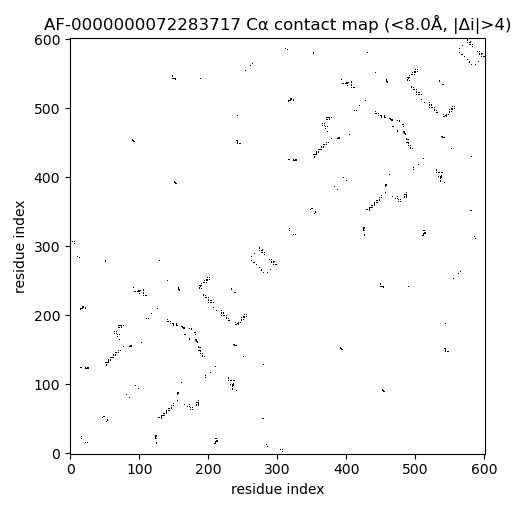43 1 83.38 284 SER B C 1
ATOM 4923 O O . SER B 1 284 ? 11.63 19.421 11.727 1 83.38 284 SER B O 1
ATOM 4925 N N . LEU B 1 285 ? 12.455 19.951 9.793 1 74.06 285 LEU B N 1
ATOM 4926 C CA . LEU B 1 285 ? 11.796 21.251 9.731 1 74.06 285 LEU B CA 1
ATOM 4927 C C . LEU B 1 285 ? 10.328 21.098 9.348 1 74.06 285 LEU B C 1
ATOM 4929 O O . LEU B 1 285 ? 9.564 22.065 9.403 1 74.06 285 LEU B O 1
ATOM 4933 N N . GLU B 1 286 ? 9.97 19.925 9.012 1 74.17 286 GLU B N 1
ATOM 4934 C CA . GLU B 1 286 ? 8.586 19.694 8.609 1 74.17 286 GLU B CA 1
ATOM 4935 C C . GLU B 1 286 ? 7.665 19.61 9.824 1 74.17 286 GLU B C 1
ATOM 4937 O O . GLU B 1 286 ? 6.447 19.746 9.696 1 74.17 286 GLU B O 1
ATOM 4942 N N . ILE B 1 287 ? 8.195 19.39 10.982 1 70.26 287 ILE B N 1
ATOM 4943 C CA . ILE B 1 287 ? 7.433 19.35 12.226 1 70.26 287 ILE B CA 1
ATOM 4944 C C . ILE B 1 287 ? 7.759 20.581 13.07 1 70.26 287 ILE B C 1
ATOM 4946 O O . ILE B 1 287 ? 8.93 20.886 13.307 1 70.26 287 ILE B O 1
ATOM 4950 N N . PRO B 1 288 ? 6.627 21.339 13.341 1 59.35 288 PRO B N 1
ATOM 4951 C CA . PRO B 1 288 ? 6.889 22.532 14.15 1 59.35 288 PRO B CA 1
ATOM 4952 C C . PRO B 1 288 ? 7.598 22.209 15.464 1 59.35 288 PRO B C 1
ATOM 4954 O O . PRO B 1 288 ? 7.3 21.194 16.098 1 59.35 288 PRO B O 1
ATOM 4957 N N . LYS B 1 289 ? 8.595 23 15.784 1 56.12 289 LYS B N 1
ATOM 4958 C CA . LYS B 1 289 ? 9.473 22.828 16.937 1 56.12 289 LYS B CA 1
ATOM 4959 C C . LYS B 1 289 ? 8.669 22.728 18.23 1 56.12 289 LYS B C 1
ATOM 4961 O O . LYS B 1 289 ? 9.045 21.993 19.146 1 56.12 289 LYS B O 1
ATOM 4966 N N . LEU B 1 290 ? 7.551 23.457 18.278 1 50.3 290 LEU B N 1
ATOM 4967 C CA . LEU B 1 290 ? 6.772 23.478 19.511 1 50.3 290 LEU B CA 1
ATOM 4968 C C . LEU B 1 290 ? 6.114 22.126 19.763 1 50.3 290 LEU B C 1
ATOM 4970 O O . LEU B 1 290 ? 5.95 21.715 20.914 1 50.3 290 LEU B O 1
ATOM 4974 N N . VAL B 1 291 ? 5.718 21.54 18.754 1 53.53 291 VAL B N 1
ATOM 4975 C CA . VAL B 1 291 ? 5.115 20.219 18.888 1 53.53 291 VAL B CA 1
ATOM 4976 C C . VAL B 1 291 ? 6.17 19.212 19.34 1 53.53 291 VAL B C 1
ATOM 4978 O O . VAL B 1 291 ? 5.872 18.292 20.105 1 53.53 291 VAL B O 1
ATOM 4981 N N . ARG B 1 292 ? 7.393 19.537 19.106 1 52.29 292 ARG B N 1
ATOM 4982 C CA . ARG B 1 292 ? 8.582 18.77 19.465 1 52.29 292 ARG B CA 1
ATOM 4983 C C . ARG B 1 292 ? 8.815 18.795 20.971 1 52.29 292 ARG B C 1
ATOM 4985 O O . ARG B 1 292 ? 9.171 17.776 21.567 1 52.29 292 ARG B O 1
ATOM 4992 N N . LEU B 1 293 ? 8.689 19.946 21.415 1 47.94 293 LEU B N 1
ATOM 4993 C CA . LEU B 1 293 ? 8.965 20.154 22.832 1 47.94 293 LEU B CA 1
ATOM 4994 C C . LEU B 1 293 ? 7.929 19.445 23.698 1 47.94 293 LEU B C 1
ATOM 4996 O O . LEU B 1 293 ? 8.252 18.945 24.777 1 47.94 293 LEU B O 1
ATOM 5000 N N . ALA B 1 294 ? 6.823 19.307 23.204 1 49.17 294 ALA B N 1
ATOM 5001 C CA . ALA B 1 294 ? 5.762 18.673 23.982 1 49.17 294 ALA B CA 1
ATOM 5002 C C . ALA B 1 294 ? 5.937 17.157 24.014 1 49.17 294 ALA B C 1
ATOM 5004 O O . ALA B 1 294 ? 5.585 16.506 25 1 49.17 294 ALA B O 1
ATOM 5005 N N . SER B 1 295 ? 6.49 16.564 22.983 1 48.4 295 SER B N 1
ATOM 5006 C CA . SER B 1 295 ? 6.64 15.115 22.888 1 48.4 295 SER B CA 1
ATOM 5007 C C . SER B 1 295 ? 7.724 14.609 23.833 1 48.4 295 SER B C 1
ATOM 5009 O O . SER B 1 295 ? 7.636 13.491 24.345 1 48.4 295 SER B O 1
ATOM 5011 N N . LYS B 1 296 ? 8.817 15.34 23.97 1 47.71 296 LYS B N 1
ATOM 5012 C CA . LYS B 1 296 ? 9.861 14.979 24.925 1 47.71 296 LYS B CA 1
ATOM 5013 C C . LYS B 1 296 ? 9.286 14.8 26.327 1 47.71 296 LYS B C 1
ATOM 5015 O O . LYS B 1 296 ? 9.714 13.915 27.07 1 47.71 296 LYS B O 1
ATOM 5020 N N . LYS B 1 297 ? 8.379 15.564 26.651 1 47.96 297 LYS B N 1
ATOM 5021 C CA . LYS B 1 297 ? 7.834 15.433 27.999 1 47.96 297 LYS B CA 1
ATOM 5022 C C . LYS B 1 297 ? 7.002 14.161 28.135 1 47.96 297 LYS B C 1
ATOM 5024 O O . LYS B 1 297 ? 6.977 13.54 29.2 1 47.96 297 LYS B O 1
ATOM 5029 N N . THR B 1 298 ? 6.415 13.642 27.144 1 43.93 298 THR B N 1
ATOM 5030 C CA . THR B 1 298 ? 5.541 12.48 27.253 1 43.93 298 THR B CA 1
ATOM 5031 C C . THR B 1 298 ? 6.355 11.189 27.255 1 43.93 298 THR B C 1
ATOM 5033 O O . THR B 1 298 ? 5.906 10.167 27.778 1 43.93 298 THR B O 1
ATOM 5036 N N . LEU B 1 299 ? 7.485 11.099 26.558 1 42.54 299 LEU B N 1
ATOM 5037 C CA . LEU B 1 299 ? 8.336 9.915 26.622 1 42.54 299 LEU B CA 1
ATOM 5038 C C . LEU B 1 299 ? 9.04 9.825 27.972 1 42.54 299 LEU B C 1
ATOM 5040 O O . LEU B 1 299 ? 9.358 8.728 28.438 1 42.54 299 LEU B O 1
ATOM 5044 N N . LEU B 1 300 ? 9.36 10.896 28.601 1 38.39 300 LEU B N 1
ATOM 5045 C CA . LEU B 1 300 ? 10.056 10.905 29.883 1 38.39 300 LEU B CA 1
ATOM 5046 C C . LEU B 1 300 ? 9.069 10.771 31.038 1 38.39 300 LEU B C 1
ATOM 5048 O O . LEU B 1 300 ? 9.474 10.605 32.19 1 38.39 300 LEU B O 1
ATOM 5052 N N . GLN B 1 301 ? 7.851 11.003 30.822 1 35.7 301 GLN B N 1
ATOM 5053 C CA . GLN B 1 301 ? 6.958 10.741 31.946 1 35.7 301 GLN B CA 1
ATOM 5054 C C . GLN B 1 301 ? 6.433 9.309 31.909 1 35.7 301 GLN B C 1
ATOM 5056 O O . GLN B 1 301 ? 6.087 8.796 30.842 1 35.7 301 GLN B O 1
#

Foldseek 3Di:
DVPPVCPVVPLPLPDWDEAQVRLQVVLVVVVVVCVVVVVCVVVVVVVVCVALLVVLQVLLVVLLLLLLLLLVVLQVVVVVVCVVDPQDADDFPLLVVAAADADDCCLVVLLVVLVVVLLVVLSSTPCNSVLNSVLSNLNSVVSNVQSCQLNVDWHGQQQPPDDWPQDDDSSVVSVCVSVPNTDGRRSEAADSSLLSLLLSLVSLLPCCVVYNNPDSVVSNVVSVVSSVVSLSVCVNNSVYGPVNNVVSNVSSVCSVVCVVVCLLCLLVDDDPVSLVVLSSCQPPSSDPNVSNVVSVVVVVD/DVPPVCPVVPLPLPDWDEAQVRLQVVLVVVVVVCVVVVVCVVVVVVVVCVALLVVLQVLLVVLLLLLLLLLVVLQVVVVVVCVVDPQDADDFDLLVVAAADADDCCLVVLLVVLVVVLLVVLSSTPCNSVLNSVLSNLNSVVSNVQSCQLNVDWHGQQQPPDDWPQDDDSSVVSVCVSVPNTDGRRSEAADSSLLSLLLSLVSLLPCCVVYNNPDSVVSNVVSVVSSVVSLSVCVNNSVYGPVNNVVSNVSSVCSVVCVVVCLLCLLVDDDPVSLVVLSSCQVPSSDPNVSNVVSVVVVVD

Sequence (602 aa):
MNRITGTLLLIPREQYPQGIRANLNETYNSIMKVIRHYDQWKVMIKNFFHSQLFWGIISMIICGYWNSVFQIYADSIAGFWKYKHQPFILMDIFFDILPYIQSNKISDLYLKYCIIITIIRFLFTPLRSIILRRYCFIQAVIFLFRGFSVFATLLPNPMNSCKSNVIGNPFVEGFYVMLGYHHTCADLLFSGHTANLTLCAFIWEYYSEKVPFFNPLIERICAWIIAFIGYFIFLSNHFHYSCDVFIGFIVASLLFNLYHTYIKTISTRNNFFNSFLRWFEEDSLEIPKLVRLASKKTLLQMNRITGTLLLIPREQYPQGIRANLNETYNSIMKVIRHYDQWKVMIKNFFHSQLFWGIISMIICGYWNSVFQIYADSIAGFWKYKHQPFILMDIFFDILPYIQSNKISDLYLKYCIIITIIRFLFTPLRSIILRRYCFIQAVIFLFRGFSVFATLLPNPMNSCKSNVIGNPFVEGFYVMLGYHHTCADLLFSGHTANLTLCAFIWEYYSEKVPFFNPLIERICAWIIAFIGYFIFLSNHFHYSCDVFIGFIVASLLFNLYHTYIKTISTRNNFFNSFLRWFEEDSLEIPKLVRLASKKTLLQ

Organism: Entamoeba histolytica (strain ATCC 30459 / HM-1:IMSS / ABRM) (NCBI:txid294381)

Nearest PDB structures (foldseek):
  8ijq-assembly1_A  TM=7.865E-01  e=1.081E-06  Homo sapiens
  8ijq-assembly1_A  TM=7.866E-01  e=9.269E-07  Homo sapiens

Radius of gyration: 26.0 Å; Cα contacts (8 Å, |Δi|>4): 773; chains: 2; bounding box: 80×70×57 Å

InterPro domains:
  IPR025749 Sphingomyelin synthase-like domain [PF14360] (184-261)
  IPR045221 Sphingomyelin synthase-like [PTHR21290] (41-289)

Secondary structure (DSSP, 8-state):
--SGGGSTT-S-------SHHHHHHHHHHHHHHHHHTGGGHHHHHHHHHTSHHHHHHHHHHHHHHHHHHHHHHHHHHHHHHHHHS---PPPBHHHHHSPP---SSHHHHHHHHHHHHHHHHHHTSTTHHHHHHHHHHHHHHHHHHHHHHHHHBPPPPS-TT------S-HHHHHHHHHTTSS--S---SS-HHHHHHHHHHHHHHHHTTTS-SS-HHHHHHHHHHHHHHHHHHHHHTTSS-HHHHHHHHHHHHHHHHHHHHHGGGGGG--SHHHHHHHHHTTT-TTS-HHHHHHHHHHHH-/--SGGGSTT-S-------SHHHHHHHHHHHHHHHHHTGGGHHHHHHHHHTSHHHHHHHHHHHHHHHHHHHHHHHHHHHHHHHHHS---PPPBHHHHHSPP---SSHHHHHHHHHHHHHHHHHHTSTTHHHHHHHHHHHHHHHHHHHHHHHHHBPPPPS-TT------S-HHHHHHHHHTTSS--S---SS-HHHHHHHHHHHHHHHHTTTS-SS-HHHHHHHHHHHHHHHHHHHHHTTSS-HHHHHHHHHHHHHHHHHHHHHGGGGGG--SHHHHHHHHHTTT-TTS-HHHHHHHHHHHH-

pLDDT: mean 86.5, std 16.89, range [18.62, 98.76]